Protein AF-A0A9J7KHA8-F1 (afdb_monomer)

Secondary structure (DSSP, 8-state):
-HHHHTTEEEEEEEEGGGEEPPPTTT--S---HHHHHHHHHHHHHTTT-----EEEEETT--GGG--TT-TTTS-EEEEE-HHHHHHHHHHHHH-GGG---SEEEEEEEES--HHHHHHHHHHHHHHSTTPPPPPHHHHHHHHHHHHHHHTT---TTHHHHSPPP--HHHHHHHHHHHHHHTT----SSS-HHHHHHHHHHHHHHHHTS-HHHHHHHHHHHHHHHTT-STT---SS--GGGGGGGGG-S-HHHHHHHHHHHHHTSS-HHHHHHHHHHHHHHHHHHHHHHHHHHHHHTT--------------------------------------------------------------------------------------------------S--TT-EEEEEEEEGGGTEEEEEEEEEEEEETTTTEEEEEEEEE-TTT--EEE-EETTEEPPPEEEEGGG--EEE---TTS---HHHHHHHHHHT-

Organism: Branchiostoma floridae (NCBI:txid7739)

Structure (mmCIF, N/CA/C/O backbone):
data_AF-A0A9J7KHA8-F1
#
_entry.id   AF-A0A9J7KHA8-F1
#
loop_
_atom_site.group_PDB
_atom_site.id
_atom_site.type_symbol
_atom_site.label_atom_id
_atom_site.label_alt_id
_atom_site.label_comp_id
_atom_site.label_asym_id
_atom_site.label_entity_id
_atom_site.label_seq_id
_atom_site.pdbx_PDB_ins_code
_atom_site.Cartn_x
_atom_site.Cartn_y
_atom_site.Cartn_z
_atom_site.occupancy
_atom_site.B_iso_or_equiv
_atom_site.auth_seq_id
_atom_site.auth_comp_id
_atom_site.auth_asym_id
_atom_site.auth_atom_id
_atom_site.pdbx_PDB_model_num
ATOM 1 N N . MET A 1 1 ? 7.270 14.724 -3.358 1.00 52.38 1 MET A N 1
ATOM 2 C CA . MET A 1 1 ? 7.808 14.319 -4.684 1.00 52.38 1 MET A CA 1
ATOM 3 C C . MET A 1 1 ? 9.333 14.411 -4.770 1.00 52.38 1 MET A C 1
ATOM 5 O O . MET A 1 1 ? 9.941 13.421 -5.155 1.00 52.38 1 MET A O 1
ATOM 9 N N . ALA A 1 2 ? 9.969 15.523 -4.368 1.00 54.53 2 ALA A N 1
ATOM 10 C CA . ALA A 1 2 ? 11.431 15.693 -4.455 1.00 54.53 2 ALA A CA 1
ATOM 11 C C . ALA A 1 2 ? 12.256 14.585 -3.762 1.00 54.53 2 ALA A C 1
ATOM 13 O O . ALA A 1 2 ? 13.277 14.167 -4.294 1.00 54.53 2 ALA A O 1
ATOM 14 N N . ALA A 1 3 ? 11.791 14.060 -2.620 1.00 74.25 3 ALA A N 1
ATOM 15 C CA . ALA A 1 3 ? 12.486 12.990 -1.899 1.00 74.25 3 ALA A CA 1
ATOM 16 C C . ALA A 1 3 ? 12.539 11.660 -2.676 1.00 74.25 3 ALA A C 1
ATOM 18 O O . ALA A 1 3 ? 13.582 11.029 -2.705 1.00 74.25 3 ALA A O 1
ATOM 19 N N . ILE A 1 4 ? 11.454 11.258 -3.351 1.00 83.12 4 ILE A N 1
ATOM 20 C CA . ILE A 1 4 ? 11.392 9.991 -4.109 1.00 83.12 4 ILE A CA 1
ATOM 21 C C . ILE A 1 4 ? 12.245 10.072 -5.379 1.00 83.12 4 ILE A C 1
ATOM 23 O O . ILE A 1 4 ? 12.932 9.111 -5.716 1.00 83.12 4 ILE A O 1
ATOM 27 N N . LYS A 1 5 ? 12.233 11.227 -6.061 1.00 82.94 5 LYS A N 1
ATOM 28 C CA . LYS A 1 5 ? 12.994 11.442 -7.303 1.00 82.94 5 LYS A CA 1
ATOM 29 C C . LYS A 1 5 ? 14.494 11.208 -7.122 1.00 82.94 5 LYS A C 1
ATOM 31 O O . LYS A 1 5 ? 15.116 10.631 -7.999 1.00 82.94 5 LYS A O 1
ATOM 36 N N . ARG A 1 6 ? 15.052 11.566 -5.959 1.00 89.06 6 ARG A N 1
ATOM 37 C CA . ARG A 1 6 ? 16.475 11.352 -5.638 1.00 89.06 6 ARG A CA 1
ATOM 38 C C . ARG A 1 6 ? 16.899 9.889 -5.618 1.00 89.06 6 ARG A C 1
ATOM 40 O O . ARG A 1 6 ? 18.086 9.633 -5.673 1.00 89.06 6 ARG A O 1
ATOM 47 N N . HIS A 1 7 ? 15.957 8.955 -5.519 1.00 92.94 7 HIS A N 1
ATOM 48 C CA . HIS A 1 7 ? 16.241 7.523 -5.525 1.00 92.94 7 HIS A CA 1
ATOM 49 C C . HIS A 1 7 ? 16.003 6.876 -6.893 1.00 92.94 7 HIS A C 1
ATOM 51 O O . HIS A 1 7 ? 16.332 5.708 -7.060 1.00 92.94 7 HIS A O 1
ATOM 57 N N . TYR A 1 8 ? 15.393 7.584 -7.848 1.00 93.81 8 TYR A N 1
ATOM 58 C CA . TYR A 1 8 ? 14.933 7.017 -9.114 1.00 93.81 8 TYR A CA 1
ATOM 59 C C . TYR A 1 8 ? 16.050 6.957 -10.155 1.00 93.81 8 TYR A C 1
ATOM 61 O O . TYR A 1 8 ? 16.666 7.974 -10.455 1.00 93.81 8 TYR A O 1
ATOM 69 N N . MET A 1 9 ? 16.286 5.776 -10.727 1.00 93.75 9 MET A N 1
ATOM 70 C CA . MET A 1 9 ? 17.387 5.511 -11.662 1.00 93.75 9 MET A CA 1
ATOM 71 C C . MET A 1 9 ? 16.970 5.418 -13.126 1.00 93.75 9 MET A C 1
ATOM 73 O O . MET A 1 9 ? 17.850 5.367 -13.984 1.00 93.75 9 MET A O 1
ATOM 77 N N . GLY A 1 10 ? 15.667 5.397 -13.406 1.00 91.31 10 GLY A N 1
ATOM 78 C CA . GLY A 1 10 ? 15.118 5.226 -14.748 1.00 91.31 10 GLY A CA 1
ATOM 79 C C . GLY A 1 10 ? 14.274 3.961 -14.886 1.00 91.31 10 GLY A C 1
ATOM 80 O O . GLY A 1 10 ? 14.058 3.217 -13.920 1.00 91.31 10 GLY A O 1
ATOM 81 N N . ALA A 1 11 ? 13.806 3.733 -16.109 1.00 94.12 11 ALA A N 1
ATOM 82 C CA . ALA A 1 11 ? 13.039 2.559 -16.490 1.00 94.12 11 ALA A CA 1
ATOM 83 C C . ALA A 1 11 ? 13.890 1.635 -17.370 1.00 94.12 11 ALA A C 1
ATOM 85 O O . ALA A 1 11 ? 14.551 2.086 -18.304 1.00 94.12 11 ALA A O 1
ATOM 86 N N . PHE A 1 12 ? 13.899 0.343 -17.051 1.00 94.31 12 PHE A N 1
ATOM 87 C CA . PHE A 1 12 ? 14.780 -0.641 -17.679 1.00 94.31 12 PHE A CA 1
ATOM 88 C C . PHE A 1 12 ? 14.052 -1.963 -17.903 1.00 94.31 12 PHE A C 1
ATOM 90 O O . PHE A 1 12 ? 13.142 -2.313 -17.150 1.00 94.31 12 PHE A O 1
ATOM 97 N N . ASP A 1 13 ? 14.518 -2.739 -18.878 1.00 93.31 13 ASP A N 1
ATOM 98 C CA . ASP A 1 13 ? 14.083 -4.120 -19.054 1.00 93.31 13 ASP A CA 1
ATOM 99 C C . ASP A 1 13 ? 14.944 -5.044 -18.195 1.00 93.31 13 ASP A C 1
ATOM 101 O O . ASP A 1 13 ? 16.131 -5.266 -18.447 1.00 93.31 13 ASP A O 1
ATOM 105 N N . ILE A 1 14 ? 14.336 -5.580 -17.142 1.00 95.06 14 ILE A N 1
ATOM 106 C CA . ILE A 1 14 ? 15.024 -6.377 -16.134 1.00 95.06 14 ILE A CA 1
ATOM 107 C C . ILE A 1 14 ? 14.744 -7.860 -16.364 1.00 95.06 14 ILE A C 1
ATOM 109 O O . ILE A 1 14 ? 13.578 -8.248 -16.465 1.00 95.06 14 ILE A O 1
ATOM 113 N N . PRO A 1 15 ? 15.769 -8.733 -16.389 1.00 94.56 15 PRO A N 1
ATOM 114 C CA . PRO A 1 15 ? 15.549 -10.169 -16.496 1.00 94.56 15 PRO A CA 1
ATOM 115 C C . PRO A 1 15 ? 14.685 -10.702 -15.344 1.00 94.56 15 PRO A C 1
ATOM 117 O O . PRO A 1 15 ? 14.994 -10.470 -14.173 1.00 94.56 15 PRO A O 1
ATOM 120 N N . ILE A 1 16 ? 13.663 -11.506 -15.651 1.00 94.56 16 ILE A N 1
ATOM 121 C CA . ILE A 1 16 ? 12.686 -12.020 -14.665 1.00 94.56 16 ILE A CA 1
ATOM 122 C C . ILE A 1 16 ? 13.372 -12.791 -13.517 1.00 94.56 16 ILE A C 1
ATOM 124 O O . ILE A 1 16 ? 12.961 -12.726 -12.355 1.00 94.56 16 ILE A O 1
ATOM 128 N N . LYS A 1 17 ? 14.488 -13.470 -13.809 1.00 94.88 17 LYS A N 1
ATOM 129 C CA . LYS A 1 17 ? 15.316 -14.191 -12.823 1.00 94.88 17 LYS A CA 1
ATOM 130 C C . LYS A 1 17 ? 16.006 -13.297 -11.779 1.00 94.88 17 LYS A C 1
ATOM 132 O O . LYS A 1 17 ? 16.514 -13.807 -10.784 1.00 94.88 17 LYS A O 1
ATOM 137 N N . ARG A 1 18 ? 16.096 -11.984 -12.018 1.00 96.75 18 ARG A N 1
ATOM 138 C CA . ARG A 1 18 ? 16.716 -11.007 -11.102 1.00 96.75 18 ARG A CA 1
ATOM 139 C C . ARG A 1 18 ? 15.726 -10.383 -10.128 1.00 96.75 18 ARG A C 1
ATOM 141 O O . ARG A 1 18 ? 16.146 -9.729 -9.174 1.00 96.75 18 ARG A O 1
ATOM 148 N N . LEU A 1 19 ? 14.437 -10.610 -10.345 1.00 97.25 19 LEU A N 1
ATOM 149 C CA . LEU A 1 19 ? 13.386 -10.117 -9.473 1.00 97.25 19 LEU A CA 1
ATOM 150 C C . LEU A 1 19 ? 13.358 -10.933 -8.184 1.00 97.25 19 LEU A C 1
ATOM 152 O O . LEU A 1 19 ? 13.417 -12.163 -8.215 1.00 97.25 19 LEU A O 1
ATOM 156 N N . VAL A 1 20 ? 13.247 -10.262 -7.047 1.00 97.00 20 VAL A N 1
ATOM 157 C CA . VAL A 1 20 ? 13.133 -10.910 -5.741 1.00 97.00 20 VAL A CA 1
ATOM 158 C C . VAL A 1 20 ? 11.935 -10.367 -4.978 1.00 97.00 20 VAL A C 1
ATOM 160 O O . VAL A 1 20 ? 11.430 -9.276 -5.255 1.00 97.00 20 VAL A O 1
ATOM 163 N N . GLU A 1 21 ? 11.447 -11.170 -4.040 1.00 95.56 21 GLU A N 1
ATOM 164 C CA . GLU A 1 21 ? 10.400 -10.744 -3.123 1.00 95.56 21 GLU A CA 1
ATOM 165 C C . GLU A 1 21 ? 10.896 -9.561 -2.276 1.00 95.56 21 GLU A C 1
ATOM 167 O O . GLU A 1 21 ? 12.042 -9.585 -1.817 1.00 95.56 21 GLU A O 1
ATOM 172 N N . PRO A 1 22 ? 10.079 -8.513 -2.080 1.00 94.94 22 PRO A N 1
ATOM 173 C CA . PRO A 1 22 ? 10.445 -7.426 -1.186 1.00 94.94 22 PRO A CA 1
ATOM 174 C C . PRO A 1 22 ? 10.500 -7.918 0.264 1.00 94.94 22 PRO A C 1
ATOM 176 O O . PRO A 1 22 ? 9.729 -8.787 0.673 1.00 94.94 22 PRO A O 1
ATOM 179 N N . ALA A 1 23 ? 11.371 -7.316 1.075 1.00 94.62 23 ALA A N 1
ATOM 180 C CA . ALA A 1 23 ? 11.380 -7.587 2.511 1.00 94.62 23 ALA A CA 1
ATOM 181 C C . ALA A 1 23 ? 9.997 -7.311 3.131 1.00 94.62 23 ALA A C 1
ATOM 183 O O . ALA A 1 23 ? 9.310 -6.374 2.726 1.00 94.62 23 ALA A O 1
ATOM 184 N N . TRP A 1 24 ? 9.608 -8.063 4.165 1.00 94.25 24 TRP A N 1
ATOM 185 C CA . TRP A 1 24 ? 8.277 -7.962 4.794 1.00 94.25 24 TRP A CA 1
ATOM 186 C C . TRP A 1 24 ? 7.905 -6.534 5.232 1.00 94.25 24 TRP A C 1
ATOM 188 O O . TRP A 1 24 ? 6.757 -6.114 5.122 1.00 94.25 24 TRP A O 1
ATOM 198 N N . LYS A 1 25 ? 8.898 -5.751 5.660 1.00 93.88 25 LYS A N 1
ATOM 199 C CA . LYS A 1 25 ? 8.750 -4.343 6.045 1.00 93.88 25 LYS A CA 1
ATOM 200 C C . LYS A 1 25 ? 8.500 -3.380 4.879 1.00 93.88 25 LYS A C 1
ATOM 202 O O . LYS A 1 25 ? 8.123 -2.241 5.114 1.00 93.88 25 LYS A O 1
ATOM 207 N N . ARG A 1 26 ? 8.708 -3.817 3.636 1.00 94.38 26 ARG A N 1
ATOM 208 C CA . ARG A 1 26 ? 8.420 -3.090 2.384 1.00 94.38 26 ARG A CA 1
ATOM 209 C C . ARG A 1 26 ? 7.325 -3.763 1.555 1.00 94.38 26 ARG A C 1
ATOM 211 O O . ARG A 1 26 ? 6.842 -3.172 0.594 1.00 94.38 26 ARG A O 1
ATOM 218 N N . LEU A 1 27 ? 6.916 -4.973 1.929 1.00 92.50 27 LEU A N 1
ATOM 219 C CA . LEU A 1 27 ? 5.798 -5.674 1.319 1.00 92.50 27 LEU A CA 1
ATOM 220 C C . LEU A 1 27 ? 4.502 -4.903 1.608 1.00 92.50 27 LEU A C 1
ATOM 222 O O . LEU A 1 27 ? 4.151 -4.666 2.764 1.00 92.50 27 LEU A O 1
ATOM 226 N N . VAL A 1 28 ? 3.813 -4.496 0.540 1.00 89.25 28 VAL A N 1
ATOM 227 C CA . VAL A 1 28 ? 2.526 -3.785 0.628 1.00 89.25 28 VAL A CA 1
ATOM 228 C C . VAL A 1 28 ? 1.407 -4.745 1.017 1.00 89.25 28 VAL A C 1
ATOM 230 O O . VAL A 1 28 ? 0.604 -4.431 1.888 1.00 89.25 28 VAL A O 1
ATOM 233 N N . ARG A 1 29 ? 1.391 -5.930 0.397 1.00 87.25 29 ARG A N 1
ATOM 234 C CA . ARG A 1 29 ? 0.427 -6.995 0.676 1.00 87.25 29 ARG A CA 1
ATOM 235 C C . ARG A 1 29 ? 0.974 -8.367 0.326 1.00 87.25 29 ARG A C 1
ATOM 237 O O . ARG A 1 29 ? 1.821 -8.490 -0.566 1.00 87.25 29 ARG A O 1
ATOM 244 N N . ALA A 1 30 ? 0.457 -9.380 1.012 1.00 86.94 30 ALA A N 1
ATOM 245 C CA . ALA A 1 30 ? 0.734 -10.772 0.695 1.00 86.94 30 ALA A CA 1
ATOM 246 C C . ALA A 1 30 ? 0.221 -11.126 -0.709 1.00 86.94 30 ALA A C 1
ATOM 248 O O . ALA A 1 30 ? -0.671 -10.474 -1.253 1.00 86.94 30 ALA A O 1
ATOM 249 N N . ALA A 1 31 ? 0.816 -12.153 -1.308 1.00 88.88 31 ALA A N 1
ATOM 250 C CA . ALA A 1 31 ? 0.357 -12.653 -2.591 1.00 88.88 31 ALA A CA 1
ATOM 251 C C . ALA A 1 31 ? -0.910 -13.498 -2.417 1.00 88.88 31 ALA A C 1
ATOM 253 O O . ALA A 1 31 ? -0.914 -14.454 -1.647 1.00 88.88 31 ALA A O 1
ATOM 254 N N . ASP A 1 32 ? -1.956 -13.161 -3.163 1.00 89.31 32 ASP A N 1
ATOM 255 C CA . ASP A 1 32 ? -3.161 -13.961 -3.335 1.00 89.31 32 ASP A CA 1
ATOM 256 C C . ASP A 1 32 ? -2.914 -15.043 -4.406 1.00 89.31 32 ASP A C 1
ATOM 258 O O . ASP A 1 32 ? -2.754 -14.704 -5.589 1.00 89.31 32 ASP A O 1
ATOM 262 N N . PRO A 1 33 ? -2.913 -16.339 -4.033 1.00 91.50 33 PRO A N 1
ATOM 263 C CA . PRO A 1 33 ? -2.682 -17.440 -4.965 1.00 91.50 33 PRO A CA 1
ATOM 264 C C . PRO A 1 33 ? -3.687 -17.487 -6.120 1.00 91.50 33 PRO A C 1
ATOM 266 O O . PRO A 1 33 ? -3.309 -17.810 -7.247 1.00 91.50 33 PRO A O 1
ATOM 269 N N . GLN A 1 34 ? -4.954 -17.136 -5.875 1.00 90.94 34 GLN A N 1
ATOM 270 C CA . GLN A 1 34 ? -5.972 -17.145 -6.922 1.00 90.94 34 GLN A CA 1
ATOM 271 C C . GLN A 1 34 ? -5.695 -16.044 -7.945 1.00 90.94 34 GLN A C 1
ATOM 273 O O . GLN A 1 34 ? -5.792 -16.274 -9.152 1.00 90.94 34 GLN A O 1
ATOM 278 N N . HIS A 1 35 ? -5.300 -14.854 -7.479 1.00 90.62 35 HIS A N 1
ATOM 279 C CA . HIS A 1 35 ? -4.904 -13.769 -8.377 1.00 90.62 35 HIS A CA 1
ATOM 280 C C . HIS A 1 35 ? -3.658 -14.129 -9.182 1.00 90.62 35 HIS A C 1
ATOM 282 O O . HIS A 1 35 ? -3.643 -13.935 -10.394 1.00 90.62 35 HIS A O 1
ATOM 288 N N . VAL A 1 36 ? -2.639 -14.706 -8.539 1.00 93.31 36 VAL A N 1
ATOM 289 C CA . VAL A 1 36 ? -1.431 -15.194 -9.224 1.00 93.31 36 VAL A CA 1
ATOM 290 C C . VAL A 1 36 ? -1.794 -16.209 -10.311 1.00 93.31 36 VAL A C 1
ATOM 292 O O . VAL A 1 36 ? -1.337 -16.068 -11.442 1.00 93.31 36 VAL A O 1
ATOM 295 N N . SER A 1 37 ? -2.659 -17.182 -10.012 1.00 93.81 37 SER A N 1
ATOM 296 C CA . SER A 1 37 ? -3.123 -18.176 -10.989 1.00 93.81 37 SER A CA 1
ATOM 297 C C . SER A 1 37 ? -3.817 -17.527 -12.195 1.00 93.81 37 SER A C 1
ATOM 299 O O . SER A 1 37 ? -3.486 -17.826 -13.345 1.00 93.81 37 SER A O 1
ATOM 301 N N . ASN A 1 38 ? -4.703 -16.558 -11.946 1.00 91.44 38 ASN A N 1
ATOM 302 C CA . ASN A 1 38 ? -5.382 -15.808 -13.003 1.00 91.44 38 ASN A CA 1
ATOM 303 C C . ASN A 1 38 ? -4.390 -15.012 -13.872 1.00 91.44 38 ASN A C 1
ATOM 305 O O . ASN A 1 38 ? -4.534 -14.967 -15.094 1.00 91.44 38 ASN A O 1
ATOM 309 N N . LEU A 1 39 ? -3.367 -14.398 -13.263 1.00 91.25 39 LEU A N 1
ATOM 310 C CA . LEU A 1 39 ? -2.304 -13.706 -13.998 1.00 91.25 39 LEU A CA 1
ATOM 311 C C . LEU A 1 39 ? -1.505 -14.675 -14.869 1.00 91.25 39 LEU A C 1
ATOM 313 O O . LEU A 1 39 ? -1.246 -14.358 -16.026 1.00 91.25 39 LEU A O 1
ATOM 317 N N . LYS A 1 40 ? -1.173 -15.870 -14.362 1.00 91.81 40 LYS A N 1
ATOM 318 C CA . LYS A 1 40 ? -0.447 -16.881 -15.146 1.00 91.81 40 LYS A CA 1
ATOM 319 C C . LYS A 1 40 ? -1.195 -17.242 -16.425 1.00 91.81 40 LYS A C 1
ATOM 321 O O . LYS A 1 40 ? -0.606 -17.242 -17.501 1.00 91.81 40 LYS A O 1
ATOM 326 N N . GLN A 1 41 ? -2.497 -17.506 -16.314 1.00 90.88 41 GLN A N 1
ATOM 327 C CA . GLN A 1 41 ? -3.342 -17.822 -17.468 1.00 90.88 41 GLN A CA 1
ATOM 328 C C . GLN A 1 41 ? -3.352 -16.686 -18.496 1.00 90.88 41 GLN A C 1
ATOM 330 O O . GLN A 1 41 ? -3.188 -16.938 -19.687 1.00 90.88 41 GLN A O 1
ATOM 335 N N . ARG A 1 42 ? -3.481 -15.434 -18.037 1.00 88.69 42 ARG A N 1
ATOM 336 C CA . ARG A 1 42 ? -3.448 -14.252 -18.913 1.00 88.69 42 ARG A CA 1
ATOM 337 C C . ARG A 1 42 ? -2.101 -14.089 -19.609 1.00 88.69 42 ARG A C 1
ATOM 339 O O . ARG A 1 42 ? -2.065 -13.807 -20.798 1.00 88.69 42 ARG A O 1
ATOM 346 N N . PHE A 1 43 ? -1.001 -14.293 -18.890 1.00 88.56 43 PHE A N 1
ATOM 347 C CA . PHE A 1 43 ? 0.339 -14.128 -19.448 1.00 88.56 43 PHE A CA 1
ATOM 348 C C . PHE A 1 43 ? 0.669 -15.178 -20.505 1.00 88.56 43 PHE A C 1
ATOM 350 O O . PHE A 1 43 ? 1.295 -14.848 -21.506 1.00 88.56 43 PHE A O 1
ATOM 357 N N . ILE A 1 44 ? 0.186 -16.407 -20.321 1.00 88.38 44 ILE A N 1
ATOM 358 C CA . ILE A 1 44 ? 0.299 -17.474 -21.321 1.00 88.38 44 ILE A CA 1
ATOM 359 C C . ILE A 1 44 ? -0.593 -17.185 -22.540 1.00 88.38 44 ILE A C 1
ATOM 361 O O . ILE A 1 44 ? -0.181 -17.428 -23.667 1.00 88.38 44 ILE A O 1
ATOM 365 N N . ALA A 1 45 ? -1.810 -16.670 -22.333 1.00 86.81 45 ALA A N 1
ATOM 366 C CA . ALA A 1 45 ? -2.753 -16.392 -23.421 1.00 86.81 45 ALA A CA 1
ATOM 367 C C . ALA A 1 45 ? -2.370 -15.170 -24.278 1.00 86.81 45 ALA A C 1
ATOM 369 O O . ALA A 1 45 ? -2.733 -15.105 -25.449 1.00 86.81 45 ALA A O 1
ATOM 370 N N . SER A 1 46 ? -1.657 -14.203 -23.698 1.00 79.44 46 SER A N 1
ATOM 371 C CA . SER A 1 46 ? -1.244 -12.950 -24.347 1.00 79.44 46 SER A CA 1
ATOM 372 C C . SER A 1 46 ? 0.279 -12.837 -24.427 1.00 79.44 46 SER A C 1
ATOM 374 O O . SER A 1 46 ? 0.857 -11.789 -24.108 1.00 79.44 46 SER A O 1
ATOM 376 N N . SER A 1 47 ? 0.943 -13.930 -24.806 1.00 66.31 47 SER A N 1
ATOM 377 C CA . SER A 1 47 ? 2.396 -13.964 -24.935 1.00 66.31 47 SER A CA 1
ATOM 378 C C . SER A 1 47 ? 2.850 -12.924 -25.980 1.00 66.31 47 SER A C 1
ATOM 380 O O . SER A 1 47 ? 2.319 -12.836 -27.084 1.00 66.31 47 SER A O 1
ATOM 382 N N . GLY A 1 48 ? 3.743 -12.012 -25.574 1.00 60.66 48 GLY A N 1
ATOM 383 C CA . GLY A 1 48 ? 4.233 -10.902 -26.409 1.00 60.66 48 GLY A CA 1
ATOM 384 C C . GLY A 1 48 ? 3.559 -9.529 -26.221 1.00 60.66 48 GLY A C 1
ATOM 385 O O . GLY A 1 48 ? 4.115 -8.537 -26.682 1.00 60.66 48 GLY A O 1
ATOM 386 N N . GLN A 1 49 ? 2.433 -9.418 -25.500 1.00 58.22 49 GLN A N 1
ATOM 387 C CA . GLN A 1 49 ? 1.740 -8.134 -25.229 1.00 58.22 49 GLN A CA 1
ATOM 388 C C . GLN A 1 49 ? 1.789 -7.706 -23.748 1.00 58.22 49 GLN A C 1
ATOM 390 O O . GLN A 1 49 ? 0.874 -7.066 -23.226 1.00 58.22 49 GLN A O 1
ATOM 395 N N . MET A 1 50 ? 2.852 -8.071 -23.029 1.00 61.00 50 MET A N 1
ATOM 396 C CA . MET A 1 50 ? 2.994 -7.740 -21.607 1.00 61.00 50 MET A CA 1
ATOM 397 C C . MET A 1 50 ? 3.269 -6.239 -21.411 1.00 61.00 50 MET A C 1
ATOM 399 O O . MET A 1 50 ? 4.401 -5.789 -21.548 1.00 61.00 50 MET A O 1
ATOM 403 N N . THR A 1 51 ? 2.243 -5.468 -21.042 1.00 62.06 51 THR A N 1
ATOM 404 C CA . THR A 1 51 ? 2.343 -4.025 -20.732 1.00 62.06 51 THR A CA 1
ATOM 405 C C . THR A 1 51 ? 2.540 -3.720 -19.244 1.00 62.06 51 THR A C 1
ATOM 407 O O . THR A 1 51 ? 2.590 -2.553 -18.853 1.00 62.06 51 THR A O 1
ATOM 410 N N . THR A 1 52 ? 2.641 -4.737 -18.380 1.00 76.62 52 THR A N 1
ATOM 411 C CA . THR A 1 52 ? 2.752 -4.503 -16.935 1.00 76.62 52 THR A CA 1
ATOM 412 C C . THR A 1 52 ? 4.145 -4.013 -16.574 1.00 76.62 52 THR A C 1
ATOM 414 O O . THR A 1 52 ? 5.098 -4.789 -16.509 1.00 76.62 52 THR A O 1
ATOM 417 N N . VAL A 1 53 ? 4.237 -2.723 -16.280 1.00 87.81 53 VAL A N 1
ATOM 418 C CA . VAL A 1 53 ? 5.414 -2.121 -15.661 1.00 87.81 53 VAL A CA 1
ATOM 419 C C . VAL A 1 53 ? 5.461 -2.524 -14.189 1.00 87.81 53 VAL A C 1
ATOM 421 O O . VAL A 1 53 ? 4.423 -2.588 -13.536 1.00 87.81 53 VAL A O 1
ATOM 424 N N . LEU A 1 54 ? 6.644 -2.840 -13.668 1.00 93.19 54 LEU A N 1
ATOM 425 C CA . LEU A 1 54 ? 6.856 -3.132 -12.248 1.00 93.19 54 LEU A CA 1
ATOM 426 C C . LEU A 1 54 ? 7.642 -2.012 -11.561 1.00 93.19 54 LEU A C 1
ATOM 428 O O . LEU A 1 54 ? 8.306 -1.212 -12.220 1.00 93.19 54 LEU A O 1
ATOM 432 N N . ILE A 1 55 ? 7.647 -2.005 -10.224 1.00 94.94 55 ILE A N 1
ATOM 433 C CA . ILE A 1 55 ? 8.547 -1.145 -9.445 1.00 94.94 55 ILE A CA 1
ATOM 434 C C . ILE A 1 55 ? 9.569 -1.988 -8.690 1.00 94.94 55 ILE A C 1
ATOM 436 O O . ILE A 1 55 ? 9.199 -2.827 -7.863 1.00 94.94 55 ILE A O 1
ATOM 440 N N . GLY A 1 56 ? 10.848 -1.708 -8.936 1.00 96.88 56 GLY A N 1
ATOM 441 C CA . GLY A 1 56 ? 11.986 -2.320 -8.263 1.00 96.88 56 GLY A CA 1
ATOM 442 C C . GLY A 1 56 ? 12.680 -1.361 -7.300 1.00 96.88 56 GLY A C 1
ATOM 443 O O . GLY A 1 56 ? 12.846 -0.182 -7.601 1.00 96.88 56 GLY A O 1
ATOM 444 N N . ASN A 1 57 ? 13.139 -1.875 -6.162 1.00 97.69 57 ASN A N 1
ATOM 445 C CA . ASN A 1 57 ? 14.053 -1.180 -5.257 1.00 97.69 57 ASN A CA 1
ATOM 446 C C . ASN A 1 57 ? 15.314 -2.019 -5.018 1.00 97.69 57 ASN A C 1
ATOM 448 O O . ASN A 1 57 ? 15.242 -3.245 -4.918 1.00 97.69 57 ASN A O 1
ATOM 452 N N . ILE A 1 58 ? 16.457 -1.354 -4.866 1.00 96.81 58 ILE A N 1
ATOM 453 C CA . ILE A 1 58 ? 17.704 -1.956 -4.387 1.00 96.81 58 ILE A CA 1
ATOM 454 C C . ILE A 1 58 ? 18.060 -1.278 -3.050 1.00 96.81 58 ILE A C 1
ATOM 456 O O . ILE A 1 58 ? 18.675 -0.212 -3.058 1.00 96.81 58 ILE A O 1
ATOM 460 N N . PRO A 1 59 ? 17.646 -1.841 -1.897 1.00 90.44 59 PRO A N 1
ATOM 461 C CA . PRO A 1 59 ? 17.647 -1.133 -0.610 1.00 90.44 59 PRO A CA 1
ATOM 462 C C . PRO A 1 59 ? 19.015 -0.654 -0.111 1.00 90.44 59 PRO A C 1
ATOM 464 O O . PRO A 1 59 ? 19.088 0.352 0.581 1.00 90.44 59 PRO A O 1
ATOM 467 N N . GLU A 1 60 ? 20.088 -1.368 -0.443 1.00 88.94 60 GLU A N 1
ATOM 468 C CA . GLU A 1 60 ? 21.452 -1.092 0.045 1.00 88.94 60 GLU A CA 1
ATOM 469 C C . GLU A 1 60 ? 22.339 -0.433 -1.023 1.00 88.94 60 GLU A C 1
ATOM 471 O O . GLU A 1 60 ? 23.546 -0.293 -0.847 1.00 88.94 60 GLU A O 1
ATOM 476 N N . MET A 1 61 ? 21.747 -0.033 -2.150 1.00 94.19 61 MET A N 1
ATOM 477 C CA . MET A 1 61 ? 22.438 0.648 -3.240 1.00 94.19 61 MET A CA 1
ATOM 478 C C . MET A 1 61 ? 22.186 2.146 -3.141 1.00 94.19 61 MET A C 1
ATOM 480 O O . MET A 1 61 ? 21.035 2.567 -3.034 1.00 94.19 61 MET A O 1
ATOM 484 N N . THR A 1 62 ? 23.237 2.957 -3.225 1.00 91.06 62 THR A N 1
ATOM 485 C CA . THR A 1 62 ? 23.064 4.395 -3.453 1.00 91.06 62 THR A CA 1
ATOM 486 C C . THR A 1 62 ? 23.009 4.679 -4.946 1.00 91.06 62 THR A C 1
ATOM 488 O O . THR A 1 62 ? 23.477 3.893 -5.771 1.00 91.06 62 THR A O 1
ATOM 491 N N . THR A 1 63 ? 22.438 5.819 -5.301 1.00 89.94 63 THR A N 1
ATOM 492 C CA . THR A 1 63 ? 22.270 6.235 -6.691 1.00 89.94 63 THR A CA 1
ATOM 493 C C . THR A 1 63 ? 23.586 6.385 -7.449 1.00 89.94 63 THR A C 1
ATOM 495 O O . THR A 1 63 ? 23.643 6.086 -8.635 1.00 89.94 63 THR A O 1
ATOM 498 N N . GLU A 1 64 ? 24.664 6.764 -6.765 1.00 89.69 64 GLU A N 1
ATOM 499 C CA . GLU A 1 64 ? 25.995 6.959 -7.356 1.00 89.69 64 GLU A CA 1
ATOM 500 C C . GLU A 1 64 ? 26.686 5.635 -7.713 1.00 89.69 64 GLU A C 1
ATOM 502 O O . GLU A 1 64 ? 27.529 5.594 -8.605 1.00 89.69 64 GLU A O 1
ATOM 507 N N . HIS A 1 65 ? 26.342 4.550 -7.014 1.00 91.50 65 HIS A N 1
ATOM 508 C CA . HIS A 1 65 ? 26.952 3.229 -7.201 1.00 91.50 65 HIS A CA 1
ATOM 509 C C . HIS A 1 65 ? 26.156 2.333 -8.160 1.00 91.50 65 HIS A C 1
ATOM 511 O O . HIS A 1 65 ? 26.585 1.216 -8.476 1.00 91.50 65 HIS A O 1
ATOM 517 N N . TYR A 1 66 ? 24.998 2.805 -8.626 1.00 92.94 66 TYR A N 1
ATOM 518 C CA . TYR A 1 66 ? 24.182 2.087 -9.590 1.00 92.94 66 TYR A CA 1
ATOM 519 C C . TYR A 1 66 ? 24.725 2.274 -11.011 1.00 92.94 66 TYR A C 1
ATOM 521 O O . TYR A 1 66 ? 24.658 3.356 -11.591 1.00 92.94 66 TYR A O 1
ATOM 529 N N . ASP A 1 67 ? 25.234 1.193 -11.602 1.00 92.88 67 ASP A N 1
ATOM 530 C CA . ASP A 1 67 ? 25.691 1.187 -12.989 1.00 92.88 67 ASP A CA 1
ATOM 531 C C . ASP A 1 67 ? 24.536 0.798 -13.919 1.00 92.88 67 ASP A C 1
ATOM 533 O O . ASP A 1 67 ? 24.161 -0.375 -14.035 1.00 92.88 67 ASP A O 1
ATOM 537 N N . ARG A 1 68 ? 23.999 1.798 -14.626 1.00 91.94 68 ARG A N 1
ATOM 538 C CA . ARG A 1 68 ? 22.906 1.641 -15.599 1.00 91.94 68 ARG A CA 1
ATOM 539 C C . ARG A 1 68 ? 23.238 0.676 -16.743 1.00 91.94 68 ARG A C 1
ATOM 541 O O . ARG A 1 68 ? 22.324 0.188 -17.394 1.00 91.94 68 ARG A O 1
ATOM 548 N N . THR A 1 69 ? 24.513 0.373 -16.998 1.00 91.19 69 THR A N 1
ATOM 549 C CA . THR A 1 69 ? 24.927 -0.577 -18.049 1.00 91.19 69 THR A CA 1
ATOM 550 C C . THR A 1 69 ? 24.914 -2.033 -17.577 1.00 91.19 69 THR A C 1
ATOM 552 O O . THR A 1 69 ? 25.017 -2.950 -18.389 1.00 91.19 69 THR A O 1
ATOM 555 N N . ARG A 1 70 ? 24.774 -2.270 -16.266 1.00 91.88 70 ARG A N 1
ATOM 556 C CA . ARG A 1 70 ? 24.878 -3.593 -15.626 1.00 91.88 70 ARG A CA 1
ATOM 557 C C . ARG A 1 70 ? 23.584 -4.016 -14.941 1.00 91.88 70 ARG A C 1
ATOM 559 O O . ARG A 1 70 ? 23.607 -4.668 -13.895 1.00 91.88 70 ARG A O 1
ATOM 566 N N . VAL A 1 71 ? 22.446 -3.668 -15.542 1.00 91.75 71 VAL A N 1
ATOM 567 C CA . VAL A 1 71 ? 21.108 -3.987 -15.010 1.00 91.75 71 VAL A CA 1
ATOM 568 C C . VAL A 1 71 ? 20.884 -5.487 -14.798 1.00 91.75 71 VAL A C 1
ATOM 570 O O . VAL A 1 71 ? 20.112 -5.919 -13.953 1.00 91.75 71 VAL A O 1
ATOM 573 N N . ASP A 1 72 ? 21.611 -6.329 -15.521 1.00 92.25 72 ASP A N 1
ATOM 574 C CA . ASP A 1 72 ? 21.533 -7.776 -15.405 1.00 92.25 72 ASP A CA 1
ATOM 575 C C . ASP A 1 72 ? 22.278 -8.342 -14.184 1.00 92.25 72 ASP A C 1
ATOM 577 O O . ASP A 1 72 ? 22.213 -9.554 -13.966 1.00 92.25 72 ASP A O 1
ATOM 581 N N . ARG A 1 73 ? 22.993 -7.527 -13.392 1.00 93.19 73 ARG A N 1
ATOM 582 C CA . ARG A 1 73 ? 23.811 -7.989 -12.251 1.00 93.19 73 ARG A CA 1
ATOM 583 C C . ARG A 1 73 ? 23.139 -7.859 -10.893 1.00 93.19 73 ARG A C 1
ATOM 585 O O . ARG A 1 73 ? 23.508 -8.588 -9.972 1.00 93.19 73 ARG A O 1
ATOM 592 N N . TYR A 1 74 ? 22.174 -6.961 -10.760 1.00 96.12 74 TYR A N 1
ATOM 593 C CA . TYR A 1 74 ? 21.558 -6.658 -9.474 1.00 96.12 74 TYR A CA 1
ATOM 594 C C . TYR A 1 74 ? 20.379 -7.588 -9.165 1.00 96.12 74 TYR A C 1
ATOM 596 O O . TYR A 1 74 ? 19.844 -8.266 -10.044 1.00 96.12 74 TYR A O 1
ATOM 604 N N . ARG A 1 75 ? 19.990 -7.647 -7.886 1.00 96.75 75 ARG A N 1
ATOM 605 C CA . ARG A 1 75 ? 18.723 -8.248 -7.449 1.00 96.75 75 ARG A CA 1
ATOM 606 C C . ARG A 1 75 ? 17.765 -7.116 -7.111 1.00 96.75 75 ARG A C 1
ATOM 608 O O . ARG A 1 75 ? 18.136 -6.214 -6.367 1.00 96.75 75 ARG A O 1
ATOM 615 N N . TYR A 1 76 ? 16.557 -7.183 -7.654 1.00 97.50 76 TYR A N 1
ATOM 616 C CA . TYR A 1 76 ? 15.579 -6.104 -7.569 1.00 97.50 76 TYR A CA 1
ATOM 617 C C . TYR A 1 76 ? 14.406 -6.533 -6.700 1.00 97.50 76 TYR A C 1
ATOM 619 O O . TYR A 1 76 ? 13.658 -7.437 -7.079 1.00 97.50 76 TYR A O 1
ATOM 627 N N . GLU A 1 77 ? 14.242 -5.904 -5.537 1.00 97.62 77 GLU A N 1
ATOM 628 C CA . GLU A 1 77 ? 13.059 -6.119 -4.706 1.00 97.62 77 GLU A CA 1
ATOM 629 C C . GLU A 1 77 ? 11.836 -5.516 -5.388 1.00 97.62 77 GLU A C 1
ATOM 631 O O . GLU A 1 77 ? 11.776 -4.306 -5.610 1.00 97.62 77 GLU A O 1
ATOM 636 N N . VAL A 1 78 ? 10.844 -6.348 -5.705 1.00 96.19 78 VAL A N 1
ATOM 637 C CA . VAL A 1 78 ? 9.632 -5.902 -6.404 1.00 96.19 78 VAL A CA 1
ATOM 638 C C . VAL A 1 78 ? 8.639 -5.307 -5.409 1.00 96.19 78 VAL A C 1
ATOM 640 O O . VAL A 1 78 ? 7.773 -6.000 -4.876 1.00 96.19 78 VAL A O 1
ATOM 643 N N . ILE A 1 79 ? 8.770 -4.006 -5.152 1.00 94.62 79 ILE A N 1
ATOM 644 C CA . ILE A 1 79 ? 7.912 -3.262 -4.217 1.00 94.62 79 ILE A CA 1
ATOM 645 C C . ILE A 1 79 ? 6.536 -2.919 -4.816 1.00 94.62 79 ILE A C 1
ATOM 647 O O . ILE A 1 79 ? 5.576 -2.723 -4.074 1.00 94.62 79 ILE A O 1
ATOM 651 N N . GLY A 1 80 ? 6.411 -2.910 -6.149 1.00 92.75 80 GLY A N 1
ATOM 652 C CA . GLY A 1 80 ? 5.148 -2.755 -6.881 1.00 92.75 80 GLY A CA 1
ATOM 653 C C . GLY A 1 80 ? 4.980 -3.864 -7.920 1.00 92.75 80 GLY A C 1
ATOM 654 O O . GLY A 1 80 ? 5.883 -4.097 -8.719 1.00 92.75 80 GLY A O 1
ATOM 655 N N . GLY A 1 81 ? 3.836 -4.561 -7.904 1.00 91.25 81 GLY A N 1
ATOM 656 C CA . GLY A 1 81 ? 3.567 -5.681 -8.821 1.00 91.25 81 GLY A CA 1
ATOM 657 C C . GLY A 1 81 ? 4.103 -7.054 -8.375 1.00 91.25 81 GLY A C 1
ATOM 658 O O . GLY A 1 81 ? 4.421 -7.903 -9.206 1.00 91.25 81 GLY A O 1
ATOM 659 N N . ASN A 1 82 ? 4.171 -7.322 -7.065 1.00 93.00 82 ASN A N 1
ATOM 660 C CA . ASN A 1 82 ? 4.673 -8.601 -6.528 1.00 93.00 82 ASN A CA 1
ATOM 661 C C . ASN A 1 82 ? 3.887 -9.842 -7.022 1.00 93.00 82 ASN A C 1
ATOM 663 O O . ASN A 1 82 ? 4.483 -10.889 -7.253 1.00 93.00 82 ASN A O 1
ATOM 667 N N . HIS A 1 83 ? 2.573 -9.732 -7.252 1.00 92.75 83 HIS A N 1
ATOM 668 C CA . HIS A 1 83 ? 1.773 -10.825 -7.833 1.00 92.75 83 HIS A CA 1
ATOM 669 C C . HIS A 1 83 ? 2.224 -11.164 -9.261 1.00 92.75 83 HIS A C 1
ATOM 671 O O . HIS A 1 83 ? 2.389 -12.334 -9.596 1.00 92.75 83 HIS A O 1
ATOM 677 N N . THR A 1 84 ? 2.484 -10.136 -10.075 1.00 92.38 84 THR A N 1
ATOM 678 C CA . THR A 1 84 ? 3.025 -10.276 -11.432 1.00 92.38 84 THR A CA 1
ATOM 679 C C . THR A 1 84 ? 4.396 -10.937 -11.409 1.00 92.38 84 THR A C 1
ATOM 681 O O . THR A 1 84 ? 4.621 -11.872 -12.171 1.00 92.38 84 THR A O 1
ATOM 684 N N . ARG A 1 85 ? 5.290 -10.524 -10.494 1.00 94.06 85 ARG A N 1
ATOM 685 C CA . ARG A 1 85 ? 6.587 -11.193 -10.296 1.00 94.06 85 ARG A CA 1
ATOM 686 C C . ARG A 1 85 ? 6.403 -12.691 -10.066 1.00 94.06 85 ARG A C 1
ATOM 688 O O . ARG A 1 85 ? 7.059 -13.477 -10.742 1.00 94.06 85 ARG A O 1
ATOM 695 N N . ILE A 1 86 ? 5.546 -13.075 -9.116 1.00 95.38 86 ILE A N 1
ATOM 696 C CA . ILE A 1 86 ? 5.318 -14.486 -8.780 1.00 95.38 86 ILE A CA 1
ATOM 697 C C . ILE A 1 86 ? 4.787 -15.228 -10.003 1.00 95.38 86 ILE A C 1
ATOM 699 O O . ILE A 1 86 ? 5.382 -16.222 -10.398 1.00 95.38 86 ILE A O 1
ATOM 703 N N . ALA A 1 87 ? 3.741 -14.714 -10.654 1.00 93.88 87 ALA A N 1
ATOM 704 C CA . ALA A 1 87 ? 3.158 -15.346 -11.834 1.00 93.88 87 ALA A CA 1
ATOM 705 C C . ALA A 1 87 ? 4.199 -15.580 -12.945 1.00 93.88 87 ALA A C 1
ATOM 707 O O . ALA A 1 87 ? 4.318 -16.698 -13.443 1.00 93.88 87 ALA A O 1
ATOM 708 N N . LEU A 1 88 ? 5.001 -14.565 -13.284 1.00 92.88 88 LEU A N 1
ATOM 709 C CA . LEU A 1 88 ? 6.055 -14.674 -14.298 1.00 92.88 88 LEU A CA 1
ATOM 710 C C . LEU A 1 88 ? 7.143 -15.681 -13.904 1.00 92.88 88 LEU A C 1
ATOM 712 O O . LEU A 1 88 ? 7.563 -16.489 -14.729 1.00 92.88 88 LEU A O 1
ATOM 716 N N . GLN A 1 89 ? 7.595 -15.657 -12.648 1.00 94.94 89 GLN A N 1
ATOM 717 C CA . GLN A 1 89 ? 8.621 -16.582 -12.162 1.00 94.94 89 GLN A CA 1
ATOM 718 C C . GLN A 1 89 ? 8.119 -18.026 -12.083 1.00 94.94 89 GLN A C 1
ATOM 720 O O . GLN A 1 89 ? 8.891 -18.945 -12.342 1.00 94.94 89 GLN A O 1
ATOM 725 N N . GLU A 1 90 ? 6.843 -18.239 -11.762 1.00 95.50 90 GLU A N 1
ATOM 726 C CA . GLU A 1 90 ? 6.238 -19.567 -11.803 1.00 95.50 90 GLU A CA 1
ATOM 727 C C . GLU A 1 90 ? 6.093 -20.085 -13.232 1.00 95.50 90 GLU A C 1
ATOM 729 O O . GLU A 1 90 ? 6.425 -21.238 -13.471 1.00 95.50 90 GLU A O 1
ATOM 734 N N . ILE A 1 91 ? 5.667 -19.259 -14.197 1.00 93.19 91 ILE A N 1
ATOM 735 C CA . ILE A 1 91 ? 5.638 -19.680 -15.609 1.00 93.19 91 ILE A CA 1
ATOM 736 C C . ILE A 1 91 ? 7.050 -20.042 -16.075 1.00 93.19 91 ILE A C 1
ATOM 738 O O . ILE A 1 91 ? 7.243 -21.112 -16.640 1.00 93.19 91 ILE A O 1
ATOM 742 N N . LEU A 1 92 ? 8.046 -19.197 -15.791 1.00 92.31 92 LEU A N 1
ATOM 743 C CA . LEU A 1 92 ? 9.435 -19.441 -16.188 1.00 92.31 92 LEU A CA 1
ATOM 744 C C . LEU A 1 92 ? 10.016 -20.724 -15.567 1.00 92.31 92 LEU A C 1
ATOM 746 O O . LEU A 1 92 ? 10.904 -21.343 -16.147 1.00 92.31 92 LEU A O 1
ATOM 750 N N . ARG A 1 93 ? 9.542 -21.116 -14.381 1.00 93.81 93 ARG A N 1
ATOM 751 C CA . ARG A 1 93 ? 9.957 -22.348 -13.701 1.00 93.81 93 ARG A CA 1
ATOM 752 C C . ARG A 1 93 ? 9.209 -23.579 -14.219 1.00 93.81 93 ARG A C 1
ATOM 754 O O . ARG A 1 93 ? 9.837 -24.614 -14.409 1.00 93.81 93 ARG A O 1
ATOM 761 N N . ASP A 1 94 ? 7.893 -23.473 -14.395 1.00 93.62 94 ASP A N 1
ATOM 762 C CA . ASP A 1 94 ? 7.005 -24.622 -14.603 1.00 93.62 94 ASP A CA 1
ATOM 763 C C . ASP A 1 94 ? 6.762 -24.916 -16.095 1.00 93.62 94 ASP A C 1
ATOM 765 O O . ASP A 1 94 ? 6.651 -26.077 -16.480 1.00 93.62 94 ASP A O 1
ATOM 769 N N . THR A 1 95 ? 6.666 -23.877 -16.931 1.00 90.38 95 THR A N 1
ATOM 770 C CA . THR A 1 95 ? 6.391 -23.958 -18.380 1.00 90.38 95 THR A CA 1
ATOM 771 C C . THR A 1 95 ? 7.132 -22.842 -19.141 1.00 90.38 95 THR A C 1
ATOM 773 O O . THR A 1 95 ? 6.486 -21.931 -19.680 1.00 90.38 95 THR A O 1
ATOM 776 N N . PRO A 1 96 ? 8.479 -22.831 -19.139 1.00 89.25 96 PRO A N 1
ATOM 777 C CA . PRO A 1 96 ? 9.276 -21.750 -19.729 1.00 89.25 96 PRO A CA 1
ATOM 778 C C . PRO A 1 96 ? 8.993 -21.528 -21.219 1.00 89.25 96 PRO A C 1
ATOM 780 O O . PRO A 1 96 ? 9.062 -20.399 -21.691 1.00 89.25 96 PRO A O 1
ATOM 783 N N . GLU A 1 97 ? 8.631 -22.580 -21.953 1.00 89.25 97 GLU A N 1
ATOM 784 C CA . GLU A 1 97 ? 8.296 -22.540 -23.378 1.00 89.25 97 GLU A CA 1
ATOM 785 C C . GLU A 1 97 ? 7.031 -21.735 -23.700 1.00 89.25 97 GLU A C 1
ATOM 787 O O . GLU A 1 97 ? 6.796 -21.409 -24.859 1.00 89.25 97 GLU A O 1
ATOM 792 N N . LYS A 1 98 ? 6.212 -21.422 -22.688 1.00 85.75 98 LYS A N 1
ATOM 793 C CA . LYS A 1 98 ? 4.979 -20.632 -22.830 1.00 85.75 98 LYS A CA 1
ATOM 794 C C . LYS A 1 98 ? 5.176 -19.145 -22.552 1.00 85.75 98 LYS A C 1
ATOM 796 O O . LYS A 1 98 ? 4.201 -18.396 -22.555 1.00 85.75 98 LYS A O 1
ATOM 801 N N . LEU A 1 99 ? 6.400 -18.724 -22.236 1.00 84.44 99 LEU A N 1
ATOM 802 C CA . LEU A 1 99 ? 6.716 -17.338 -21.930 1.00 84.44 99 LEU A CA 1
ATOM 803 C C . LEU A 1 99 ? 7.684 -16.776 -22.968 1.00 84.44 99 LEU A C 1
ATOM 805 O O . LEU A 1 99 ? 8.889 -16.992 -22.895 1.00 84.44 99 LEU A O 1
ATOM 809 N N . ASP A 1 100 ? 7.148 -15.979 -23.887 1.00 79.75 100 ASP A N 1
ATOM 810 C CA . ASP A 1 100 ? 7.932 -15.351 -24.960 1.00 79.75 100 ASP A CA 1
ATOM 811 C C . ASP A 1 100 ? 8.848 -14.216 -24.466 1.00 79.75 100 ASP A C 1
ATOM 813 O O . ASP A 1 100 ? 9.669 -13.693 -25.218 1.00 79.75 100 ASP A O 1
ATOM 817 N N . VAL A 1 101 ? 8.722 -13.815 -23.196 1.00 80.19 101 VAL A N 1
ATOM 818 C CA . VAL A 1 101 ? 9.480 -12.711 -22.596 1.00 80.19 101 VAL A CA 1
ATOM 819 C C . VAL A 1 101 ? 10.428 -13.205 -21.503 1.00 80.19 101 VAL A C 1
ATOM 821 O O . VAL A 1 101 ? 10.029 -13.863 -20.546 1.00 80.19 101 VAL A O 1
ATOM 824 N N . ALA A 1 102 ? 11.709 -12.845 -21.613 1.00 84.94 102 ALA A N 1
ATOM 825 C CA . ALA A 1 102 ? 12.727 -13.145 -20.598 1.00 84.94 102 ALA A CA 1
ATOM 826 C C . ALA A 1 102 ? 12.955 -11.985 -19.607 1.00 84.94 102 ALA A C 1
ATOM 828 O O . ALA A 1 102 ? 13.607 -12.157 -18.566 1.00 84.94 102 ALA A O 1
ATOM 829 N N . SER A 1 103 ? 12.429 -10.805 -19.929 1.00 90.94 103 SER A N 1
ATOM 830 C CA . SER A 1 103 ? 12.552 -9.564 -19.168 1.00 90.94 103 SER A CA 1
ATOM 831 C C . SER A 1 103 ? 11.191 -8.908 -18.951 1.00 90.94 103 SER A C 1
ATOM 833 O O . SER A 1 103 ? 10.204 -9.241 -19.603 1.00 90.94 103 SER A O 1
ATOM 835 N N . VAL A 1 104 ? 11.147 -7.981 -17.999 1.00 91.19 104 VAL A N 1
ATOM 836 C CA . VAL A 1 104 ? 9.984 -7.142 -17.714 1.00 91.19 104 VAL A CA 1
ATOM 837 C C . VAL A 1 104 ? 10.420 -5.692 -17.590 1.00 91.19 104 VAL A C 1
ATOM 839 O O . VAL A 1 104 ? 11.490 -5.410 -17.044 1.00 91.19 104 VAL A O 1
ATOM 842 N N . HIS A 1 105 ? 9.580 -4.782 -18.071 1.00 92.06 105 HIS A N 1
ATOM 843 C CA . HIS A 1 105 ? 9.817 -3.357 -17.925 1.00 92.06 105 HIS A CA 1
ATOM 844 C C . HIS A 1 105 ? 9.626 -2.928 -16.465 1.00 92.06 105 HIS A C 1
ATOM 846 O O . HIS A 1 105 ? 8.620 -3.265 -15.832 1.00 92.06 105 HIS A O 1
ATOM 852 N N . MET A 1 106 ? 10.590 -2.205 -15.901 1.00 93.88 106 MET A N 1
ATOM 853 C CA . MET A 1 106 ? 10.594 -1.870 -14.479 1.00 93.88 106 MET A CA 1
ATOM 854 C C . MET A 1 106 ? 11.188 -0.489 -14.204 1.00 93.88 106 MET A C 1
ATOM 856 O O . MET A 1 106 ? 12.271 -0.162 -14.683 1.00 93.88 106 MET A O 1
ATOM 860 N N . HIS A 1 107 ? 10.514 0.284 -13.352 1.00 95.12 107 HIS A N 1
ATOM 861 C CA . HIS A 1 107 ? 11.042 1.524 -12.783 1.00 95.12 107 HIS A CA 1
ATOM 862 C C . HIS A 1 107 ? 11.923 1.191 -11.585 1.00 95.12 107 HIS A C 1
ATOM 864 O O . HIS A 1 107 ? 11.472 0.536 -10.638 1.00 95.12 107 HIS A O 1
ATOM 870 N N . ILE A 1 108 ? 13.175 1.641 -11.624 1.00 96.88 108 ILE A N 1
ATOM 871 C CA . ILE A 1 108 ? 14.190 1.263 -10.645 1.00 96.88 108 ILE A CA 1
ATOM 872 C C . ILE A 1 108 ? 14.461 2.395 -9.676 1.00 96.88 108 ILE A C 1
ATOM 874 O O . ILE A 1 108 ? 14.720 3.532 -10.068 1.00 96.88 108 ILE A O 1
ATOM 878 N N . TYR A 1 109 ? 14.469 2.037 -8.398 1.00 97.25 109 TYR A N 1
ATOM 879 C CA . TYR A 1 109 ? 14.900 2.891 -7.313 1.00 97.25 109 TYR A CA 1
ATOM 880 C C . TYR A 1 109 ? 16.082 2.277 -6.554 1.00 97.25 109 TYR A C 1
ATOM 882 O O . TYR A 1 109 ? 16.203 1.056 -6.436 1.00 97.25 109 TYR A O 1
ATOM 890 N N . CYS A 1 110 ? 16.954 3.123 -6.015 1.00 96.62 110 CYS A N 1
ATOM 891 C CA . CYS A 1 110 ? 18.092 2.726 -5.192 1.00 96.62 110 CYS A CA 1
ATOM 892 C C . CYS A 1 110 ? 18.010 3.387 -3.816 1.00 96.62 110 CYS A C 1
ATOM 894 O O . CYS A 1 110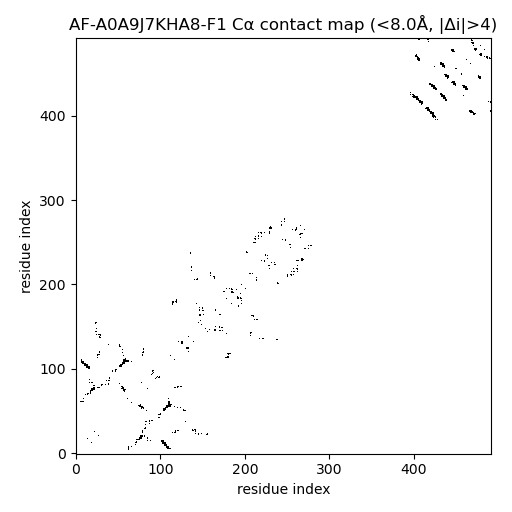 ? 17.818 4.599 -3.701 1.00 96.62 110 CYS A O 1
ATOM 896 N N . GLY A 1 111 ? 18.131 2.580 -2.764 1.00 95.00 111 GLY A N 1
ATOM 897 C CA . GLY A 1 111 ? 18.215 3.071 -1.394 1.00 95.00 111 GLY A CA 1
ATOM 898 C C . GLY A 1 111 ? 16.933 3.716 -0.882 1.00 95.00 111 GLY A C 1
ATOM 899 O O . GLY A 1 111 ? 17.013 4.574 -0.006 1.00 95.00 111 GLY A O 1
ATOM 900 N N . LEU A 1 112 ? 15.755 3.361 -1.422 1.00 94.56 112 LEU A N 1
ATOM 901 C CA . LEU A 1 112 ? 14.502 3.919 -0.910 1.00 94.56 112 LEU A CA 1
ATOM 902 C C . LEU A 1 112 ? 14.298 3.522 0.561 1.00 94.56 112 LEU A C 1
ATOM 904 O O . LEU A 1 112 ? 14.271 2.321 0.860 1.00 94.56 112 LEU A O 1
ATOM 908 N N . PRO A 1 113 ? 14.052 4.496 1.458 1.00 94.12 113 PRO A N 1
ATOM 909 C CA . PRO A 1 113 ? 13.604 4.224 2.819 1.00 94.12 113 PRO A CA 1
ATOM 910 C C . PRO A 1 113 ? 12.311 3.408 2.835 1.00 94.12 113 PRO A C 1
ATOM 912 O O . PRO A 1 113 ? 11.453 3.588 1.972 1.00 94.12 113 PRO A O 1
ATOM 915 N N . ASP A 1 114 ? 12.138 2.555 3.847 1.00 95.25 114 ASP A N 1
ATOM 916 C CA . ASP A 1 114 ? 11.040 1.578 3.893 1.00 95.25 114 ASP A CA 1
ATOM 917 C C . ASP A 1 114 ? 9.644 2.211 3.731 1.00 95.25 114 ASP A C 1
ATOM 919 O O . ASP A 1 114 ? 8.832 1.722 2.946 1.00 95.25 114 ASP A O 1
ATOM 923 N N . ASP A 1 115 ? 9.382 3.336 4.404 1.00 94.00 115 ASP A N 1
ATOM 924 C CA . ASP A 1 115 ? 8.088 4.030 4.327 1.00 94.00 115 ASP A CA 1
ATOM 925 C C . ASP A 1 115 ? 7.839 4.639 2.932 1.00 94.00 115 ASP A C 1
ATOM 927 O O . ASP A 1 115 ? 6.712 4.634 2.431 1.00 94.00 115 ASP A O 1
ATOM 931 N N . LEU A 1 116 ? 8.897 5.117 2.261 1.00 93.50 116 LEU A N 1
ATOM 932 C CA . LEU A 1 116 ? 8.813 5.608 0.882 1.00 93.50 116 LEU A CA 1
ATOM 933 C C . LEU A 1 116 ? 8.659 4.457 -0.114 1.00 93.50 116 LEU A C 1
ATOM 935 O O . LEU A 1 116 ? 7.873 4.577 -1.051 1.00 93.50 116 LEU A O 1
ATOM 939 N N . ALA A 1 117 ? 9.349 3.336 0.098 1.00 95.19 117 ALA A N 1
ATOM 940 C CA . ALA A 1 117 ? 9.176 2.135 -0.709 1.00 95.19 117 ALA A CA 1
ATOM 941 C C . ALA A 1 117 ? 7.723 1.636 -0.645 1.00 95.19 117 ALA A C 1
ATOM 943 O O . ALA A 1 117 ? 7.130 1.362 -1.690 1.00 95.19 117 ALA A O 1
ATOM 944 N N . LYS A 1 118 ? 7.106 1.624 0.547 1.00 93.81 118 LYS A N 1
ATOM 945 C CA . LYS A 1 118 ? 5.671 1.332 0.691 1.00 93.81 118 LYS A CA 1
ATOM 946 C C . LYS A 1 118 ? 4.794 2.351 -0.028 1.00 93.81 118 LYS A C 1
ATOM 948 O O . LYS A 1 118 ? 3.936 1.940 -0.802 1.00 93.81 118 LYS A O 1
ATOM 953 N N . ARG A 1 119 ? 5.038 3.658 0.141 1.00 92.81 119 ARG A N 1
ATOM 954 C CA . ARG A 1 119 ? 4.293 4.721 -0.571 1.00 92.81 119 ARG A CA 1
ATOM 955 C C . ARG A 1 119 ? 4.295 4.505 -2.085 1.00 92.81 119 ARG A C 1
ATOM 957 O O . ARG A 1 119 ? 3.257 4.653 -2.729 1.00 92.81 119 ARG A O 1
ATOM 964 N N . VAL A 1 120 ? 5.461 4.197 -2.656 1.00 92.75 120 VAL A N 1
ATOM 965 C CA . VAL A 1 120 ? 5.616 3.964 -4.099 1.00 92.75 120 VAL A CA 1
ATOM 966 C C . VAL A 1 120 ? 4.905 2.674 -4.514 1.00 92.75 120 VAL A C 1
ATOM 968 O O . VAL A 1 120 ? 4.137 2.691 -5.473 1.00 92.75 120 VAL A O 1
ATOM 971 N N . GLY A 1 121 ? 5.095 1.580 -3.770 1.00 92.12 121 GLY A N 1
ATOM 972 C CA . GLY A 1 121 ? 4.443 0.298 -4.044 1.00 92.12 121 GLY A CA 1
ATOM 973 C C . GLY A 1 121 ? 2.914 0.365 -3.978 1.00 92.12 121 GLY A C 1
ATOM 974 O O . GLY A 1 121 ? 2.238 -0.158 -4.863 1.00 92.12 121 GLY A O 1
ATOM 975 N N . MET A 1 122 ? 2.362 1.048 -2.970 1.00 89.31 122 MET A N 1
ATOM 976 C CA . MET A 1 122 ? 0.919 1.281 -2.818 1.00 89.31 122 MET A CA 1
ATOM 977 C C . MET A 1 122 ? 0.369 2.099 -3.988 1.00 89.31 122 MET A C 1
ATOM 979 O O . MET A 1 122 ? -0.608 1.698 -4.611 1.00 89.31 122 MET A O 1
ATOM 983 N N . ALA A 1 123 ? 1.032 3.206 -4.340 1.00 87.19 123 ALA A N 1
ATOM 984 C CA . ALA A 1 123 ? 0.607 4.051 -5.454 1.00 87.19 123 ALA A CA 1
ATOM 985 C C . ALA A 1 123 ? 0.588 3.281 -6.783 1.00 87.19 123 ALA A C 1
ATOM 987 O O . ALA A 1 123 ? -0.391 3.351 -7.517 1.00 87.19 123 ALA A O 1
ATOM 988 N N . HIS A 1 124 ? 1.627 2.492 -7.056 1.00 87.06 124 HIS A N 1
ATOM 989 C CA . HIS A 1 124 ? 1.677 1.635 -8.237 1.00 87.06 124 HIS A CA 1
ATOM 990 C C . HIS A 1 124 ? 0.525 0.621 -8.264 1.00 87.06 124 HIS A C 1
ATOM 992 O O . HIS A 1 124 ? -0.142 0.447 -9.281 1.00 87.06 124 HIS A O 1
ATOM 998 N N . ASN A 1 125 ? 0.263 -0.040 -7.135 1.00 81.75 125 ASN A N 1
ATOM 999 C CA . ASN A 1 125 ? -0.783 -1.056 -7.050 1.00 81.75 125 ASN A CA 1
ATOM 1000 C C . ASN A 1 125 ? -2.209 -0.489 -7.143 1.00 81.75 125 ASN A C 1
ATOM 1002 O O . ASN A 1 125 ? -3.126 -1.285 -7.283 1.00 81.75 125 ASN A O 1
ATOM 1006 N N . ASN A 1 126 ? -2.401 0.829 -7.069 1.00 75.12 126 ASN A N 1
ATOM 1007 C CA . ASN A 1 126 ? -3.717 1.456 -7.216 1.00 75.12 126 ASN A CA 1
ATOM 1008 C C . ASN A 1 126 ? -3.975 1.995 -8.632 1.00 75.12 126 ASN A C 1
ATOM 1010 O O . ASN A 1 126 ? -5.119 2.281 -8.959 1.00 75.12 126 ASN A O 1
ATOM 1014 N N . VAL A 1 127 ? -2.935 2.132 -9.462 1.00 70.12 127 VAL A N 1
ATOM 1015 C CA . VAL A 1 127 ? -3.029 2.751 -10.800 1.00 70.12 127 VAL A CA 1
ATOM 1016 C C . VAL A 1 127 ? -2.888 1.722 -11.926 1.00 70.12 127 VAL A C 1
ATOM 1018 O O . VAL A 1 127 ? -3.407 1.917 -13.019 1.00 70.12 127 VAL A O 1
ATOM 1021 N N . MET A 1 128 ? -2.180 0.614 -11.693 1.00 65.94 128 MET A N 1
ATOM 1022 C CA . MET A 1 128 ? -1.753 -0.258 -12.790 1.00 65.94 128 MET A CA 1
ATOM 1023 C C . MET A 1 128 ? -2.797 -1.280 -13.236 1.00 65.94 128 MET A C 1
ATOM 1025 O O . MET A 1 128 ? -3.473 -1.921 -12.425 1.00 65.94 128 MET A O 1
ATOM 1029 N N . ASN A 1 129 ? -2.814 -1.532 -14.546 1.00 57.16 129 ASN A N 1
ATOM 1030 C CA . ASN A 1 129 ? -3.518 -2.658 -15.150 1.00 57.16 129 ASN A CA 1
ATOM 1031 C C . ASN A 1 129 ? -3.098 -3.971 -14.466 1.00 57.16 129 ASN A C 1
ATOM 1033 O O . ASN A 1 129 ? -1.918 -4.195 -14.198 1.00 57.16 129 ASN A O 1
ATOM 1037 N N . TYR A 1 130 ? -4.074 -4.836 -14.170 1.00 65.25 130 TYR A N 1
ATOM 1038 C CA . TYR A 1 130 ? -3.901 -6.121 -13.465 1.00 65.25 130 TYR A CA 1
ATOM 1039 C C . TYR A 1 130 ? -3.611 -6.056 -11.959 1.00 65.25 130 TYR A C 1
ATOM 1041 O O . TYR A 1 130 ? -3.383 -7.094 -11.321 1.00 65.25 130 TYR A O 1
ATOM 1049 N N . SER A 1 131 ? -3.661 -4.866 -11.366 1.00 70.56 131 SER A N 1
ATOM 1050 C CA . SER A 1 131 ? -3.642 -4.717 -9.917 1.00 70.56 131 SER A CA 1
ATOM 1051 C C . SER A 1 131 ? -5.011 -5.031 -9.297 1.00 70.56 131 SER A C 1
ATOM 1053 O O . SER A 1 131 ? -6.058 -4.893 -9.928 1.00 70.56 131 SER A O 1
ATOM 1055 N N . LYS A 1 132 ? -5.002 -5.512 -8.050 1.00 73.50 132 LYS A N 1
ATOM 1056 C CA . LYS A 1 132 ? -6.191 -5.511 -7.189 1.00 73.50 132 LYS A CA 1
ATOM 1057 C C . LYS A 1 132 ? -6.190 -4.229 -6.351 1.00 73.50 132 LYS A C 1
ATOM 1059 O O . LYS A 1 132 ? -5.103 -3.869 -5.892 1.00 73.50 132 LYS A O 1
ATOM 1064 N N . PRO A 1 133 ? -7.339 -3.599 -6.069 1.00 75.69 133 PRO A N 1
ATOM 1065 C CA . PRO A 1 133 ? -7.406 -2.531 -5.075 1.00 75.69 133 PRO A CA 1
ATOM 1066 C C . PRO A 1 133 ? -6.814 -2.980 -3.734 1.00 75.69 133 PRO A C 1
ATOM 1068 O O . PRO A 1 133 ? -6.855 -4.167 -3.400 1.00 75.69 133 PRO A O 1
ATOM 1071 N N . GLU A 1 134 ? -6.208 -2.055 -2.998 1.00 83.62 134 GLU A N 1
ATOM 1072 C CA . GLU A 1 134 ? -5.759 -2.300 -1.626 1.00 83.62 134 GLU A CA 1
ATOM 1073 C C . GLU A 1 134 ? -6.967 -2.515 -0.701 1.00 83.62 134 GLU A C 1
ATOM 1075 O O . GLU A 1 134 ? -7.919 -1.734 -0.739 1.00 83.62 134 GLU A O 1
ATOM 1080 N N . THR A 1 135 ? -6.941 -3.563 0.130 1.00 89.12 135 THR A N 1
ATOM 1081 C CA . THR A 1 135 ? -8.006 -3.797 1.119 1.00 89.12 135 THR A CA 1
ATOM 1082 C C . THR A 1 135 ? -7.694 -3.124 2.456 1.00 89.12 135 THR A C 1
ATOM 1084 O O . THR A 1 135 ? -6.553 -2.770 2.760 1.00 89.12 135 THR A O 1
ATOM 1087 N N . THR A 1 136 ? -8.708 -2.983 3.317 1.00 91.12 136 THR A N 1
ATOM 1088 C CA . THR A 1 136 ? -8.489 -2.517 4.698 1.00 91.12 136 THR A CA 1
ATOM 1089 C C . THR A 1 136 ? -7.473 -3.399 5.433 1.00 91.12 136 THR A C 1
ATOM 1091 O O . THR A 1 136 ? -6.660 -2.882 6.198 1.00 91.12 136 THR A O 1
ATOM 1094 N N . LEU A 1 137 ? -7.479 -4.716 5.200 1.00 93.06 137 LEU A N 1
ATOM 1095 C CA . LEU A 1 137 ? -6.525 -5.628 5.829 1.00 93.06 137 LEU A CA 1
ATOM 1096 C C . LEU A 1 137 ? -5.094 -5.382 5.337 1.00 93.06 137 LEU A C 1
ATOM 1098 O O . LEU A 1 137 ? -4.182 -5.315 6.164 1.00 93.06 137 LEU A O 1
ATOM 1102 N N . ASP A 1 138 ? -4.905 -5.191 4.028 1.00 92.50 138 ASP A N 1
ATOM 1103 C CA . ASP A 1 138 ? -3.604 -4.852 3.438 1.00 92.50 138 ASP A CA 1
ATOM 1104 C C . ASP A 1 138 ? -3.014 -3.596 4.097 1.00 92.50 138 ASP A C 1
ATOM 1106 O O . ASP A 1 138 ? -1.869 -3.604 4.567 1.00 92.50 138 ASP A O 1
ATOM 1110 N N . GLN A 1 139 ? -3.829 -2.544 4.223 1.00 92.38 139 GLN A N 1
ATOM 1111 C CA . GLN A 1 139 ? -3.410 -1.290 4.839 1.00 92.38 139 GLN A CA 1
ATOM 1112 C C . GLN A 1 139 ? -3.033 -1.484 6.314 1.00 92.38 139 GLN A C 1
ATOM 1114 O O . GLN A 1 139 ? -1.974 -1.022 6.748 1.00 92.38 139 GLN A O 1
ATOM 1119 N N . LEU A 1 140 ? -3.861 -2.190 7.092 1.00 95.19 140 LEU A N 1
ATOM 1120 C CA . LEU A 1 140 ? -3.599 -2.449 8.510 1.00 95.19 140 LEU A CA 1
ATOM 1121 C C . LEU A 1 140 ? -2.310 -3.252 8.716 1.00 95.19 140 LEU A C 1
ATOM 1123 O O . LEU A 1 140 ? -1.489 -2.884 9.560 1.00 95.19 140 LEU A O 1
ATOM 1127 N N . ILE A 1 141 ? -2.097 -4.313 7.927 1.00 95.38 141 ILE A N 1
ATOM 1128 C CA . ILE A 1 141 ? -0.854 -5.098 7.951 1.00 95.38 141 ILE A CA 1
ATOM 1129 C C . ILE A 1 141 ? 0.322 -4.190 7.608 1.00 95.38 141 ILE A C 1
ATOM 1131 O O . ILE A 1 141 ? 1.358 -4.237 8.272 1.00 95.38 141 ILE A O 1
ATOM 1135 N N . SER A 1 142 ? 0.164 -3.318 6.611 1.00 95.38 142 SER A N 1
ATOM 1136 C CA . SER A 1 142 ? 1.225 -2.404 6.220 1.00 95.38 142 SER A CA 1
ATOM 1137 C C . SER A 1 142 ? 1.595 -1.404 7.315 1.00 95.38 142 SER A C 1
ATOM 1139 O O . SER A 1 142 ? 2.791 -1.177 7.537 1.00 95.38 142 SER A O 1
ATOM 1141 N N . MET A 1 143 ? 0.603 -0.862 8.024 1.00 96.56 143 MET A N 1
ATOM 1142 C CA . MET A 1 143 ? 0.799 0.037 9.161 1.00 96.56 143 MET A CA 1
ATOM 1143 C C . MET A 1 143 ? 1.479 -0.681 10.329 1.00 96.56 143 MET A C 1
ATOM 1145 O O . MET A 1 143 ? 2.481 -0.178 10.844 1.00 96.56 143 MET A O 1
ATOM 1149 N N . ARG A 1 144 ? 0.999 -1.875 10.703 1.00 97.06 144 ARG A N 1
ATOM 1150 C CA . ARG A 1 144 ? 1.590 -2.676 11.784 1.00 97.06 144 ARG A CA 1
ATOM 1151 C C . ARG A 1 144 ? 3.014 -3.109 11.447 1.00 97.06 144 ARG A C 1
ATOM 1153 O O . ARG A 1 144 ? 3.902 -2.979 12.280 1.00 97.06 144 ARG A O 1
ATOM 1160 N N . ALA A 1 145 ? 3.283 -3.514 10.209 1.00 96.56 145 ALA A N 1
ATOM 1161 C CA . ALA A 1 145 ? 4.636 -3.855 9.783 1.00 96.56 145 ALA A CA 1
ATOM 1162 C C . ALA A 1 145 ? 5.612 -2.677 9.929 1.00 96.56 145 ALA A C 1
ATOM 1164 O O . ALA A 1 145 ? 6.753 -2.874 10.346 1.00 96.56 145 ALA A O 1
ATOM 1165 N N . SER A 1 146 ? 5.164 -1.447 9.635 1.00 96.44 146 SER A N 1
ATOM 1166 C CA . SER A 1 146 ? 5.983 -0.251 9.869 1.00 96.44 146 SER A CA 1
ATOM 1167 C C . SER A 1 146 ? 6.276 -0.062 11.365 1.00 96.44 146 SER A C 1
ATOM 1169 O O . SER A 1 146 ? 7.429 0.182 11.712 1.00 96.44 146 SER A O 1
ATOM 1171 N N . LEU A 1 147 ? 5.303 -0.282 12.263 1.00 97.50 147 LEU A N 1
ATOM 1172 C CA . LEU A 1 147 ? 5.509 -0.173 13.718 1.00 97.50 147 LEU A CA 1
ATOM 1173 C C . LEU A 1 147 ? 6.618 -1.112 14.209 1.00 97.50 147 LEU A C 1
ATOM 1175 O O . LEU A 1 147 ? 7.564 -0.674 14.863 1.00 97.50 147 LEU A O 1
ATOM 1179 N N . TYR A 1 148 ? 6.531 -2.393 13.849 1.00 97.62 148 TYR A N 1
ATOM 1180 C CA . TYR A 1 148 ? 7.516 -3.396 14.260 1.00 97.62 148 TYR A CA 1
ATOM 1181 C C . TYR A 1 148 ? 8.888 -3.128 13.630 1.00 97.62 148 TYR A C 1
ATOM 1183 O O . TYR A 1 148 ? 9.913 -3.260 14.295 1.00 97.62 148 TYR A O 1
ATOM 1191 N N . ASN A 1 149 ? 8.935 -2.662 12.381 1.00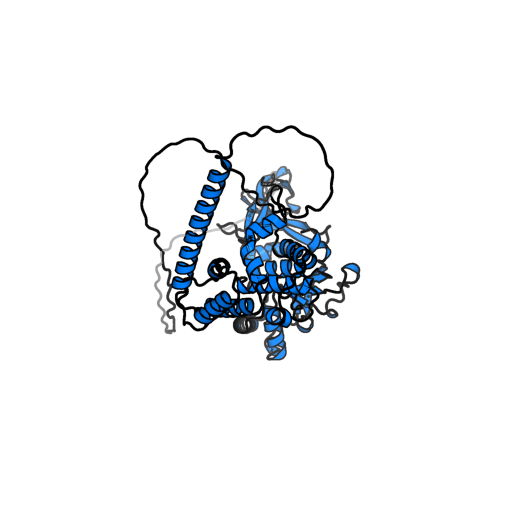 96.12 149 ASN A N 1
ATOM 1192 C CA . ASN A 1 149 ? 10.194 -2.255 11.761 1.00 96.12 149 ASN A CA 1
ATOM 1193 C C . ASN A 1 149 ? 10.856 -1.082 12.509 1.00 96.12 149 ASN A C 1
ATOM 1195 O O . ASN A 1 149 ? 12.062 -1.109 12.742 1.00 96.12 149 ASN A O 1
ATOM 1199 N N . LYS A 1 150 ? 10.087 -0.067 12.937 1.00 96.25 150 LYS A N 1
ATOM 1200 C CA . LYS A 1 150 ? 10.626 1.064 13.720 1.00 96.25 150 LYS A CA 1
ATOM 1201 C C . LYS A 1 150 ? 11.141 0.646 15.094 1.00 96.25 150 LYS A C 1
ATOM 1203 O O . LYS A 1 150 ? 12.078 1.262 15.590 1.00 96.25 150 LYS A O 1
ATOM 1208 N N . ALA A 1 151 ? 10.565 -0.402 15.674 1.00 96.44 151 ALA A N 1
ATOM 1209 C CA . ALA A 1 151 ? 11.040 -1.004 16.916 1.00 96.44 151 ALA A CA 1
ATOM 1210 C C . ALA A 1 151 ? 12.238 -1.954 16.733 1.00 96.44 151 ALA A C 1
ATOM 1212 O O . ALA A 1 151 ? 12.727 -2.515 17.708 1.00 96.44 151 ALA A O 1
ATOM 1213 N N . GLY A 1 152 ? 12.725 -2.146 15.502 1.00 95.94 152 GLY A N 1
ATOM 1214 C CA . GLY A 1 152 ? 13.903 -2.970 15.224 1.00 95.94 152 GLY A CA 1
ATOM 1215 C C . GLY A 1 152 ? 13.629 -4.472 15.131 1.00 95.94 152 GLY A C 1
ATOM 1216 O O . GLY A 1 152 ? 14.577 -5.258 15.099 1.00 95.94 152 GLY A O 1
ATOM 1217 N N . PHE A 1 153 ? 12.364 -4.894 15.050 1.00 96.31 153 PHE A N 1
ATOM 1218 C CA . PHE A 1 153 ? 12.047 -6.291 14.761 1.00 96.31 153 PHE A CA 1
ATOM 1219 C C . PHE A 1 153 ? 12.505 -6.663 13.352 1.00 96.31 153 PHE A C 1
ATOM 1221 O O . PHE A 1 153 ? 12.485 -5.850 12.426 1.00 96.31 153 PHE A O 1
ATOM 1228 N N . THR A 1 154 ? 12.913 -7.920 13.181 1.00 92.69 154 THR A N 1
ATOM 1229 C CA . THR A 1 154 ? 13.488 -8.414 11.921 1.00 92.69 154 THR A CA 1
ATOM 1230 C C . THR A 1 154 ? 12.632 -9.484 11.253 1.00 92.69 154 THR A C 1
ATOM 1232 O O . THR A 1 154 ? 12.864 -9.791 10.081 1.00 92.69 154 THR A O 1
ATOM 1235 N N . ARG A 1 155 ? 11.614 -10.024 11.940 1.00 94.38 155 ARG A N 1
ATOM 1236 C CA . ARG A 1 155 ? 10.789 -11.132 11.446 1.00 94.38 155 ARG A CA 1
ATOM 1237 C C . ARG A 1 155 ? 9.328 -10.709 11.314 1.00 94.38 155 ARG A C 1
ATOM 1239 O O . ARG A 1 155 ? 8.751 -10.121 12.217 1.00 94.38 155 ARG A O 1
ATOM 1246 N N . ALA A 1 156 ? 8.696 -11.104 10.210 1.00 92.25 156 ALA A N 1
ATOM 1247 C CA . ALA A 1 156 ? 7.278 -10.825 9.975 1.00 92.25 156 ALA A CA 1
ATOM 1248 C C . ALA A 1 156 ? 6.352 -11.467 11.027 1.00 92.25 156 ALA A C 1
ATOM 1250 O O . ALA A 1 156 ? 5.322 -10.895 11.368 1.00 92.25 156 ALA A O 1
ATOM 1251 N N . GLY A 1 157 ? 6.727 -12.643 11.548 1.00 94.19 157 GLY A N 1
ATOM 1252 C CA . GLY A 1 157 ? 5.940 -13.368 12.551 1.00 94.19 157 GLY A CA 1
ATOM 1253 C C . GLY A 1 157 ? 5.751 -12.597 13.859 1.00 94.19 157 GLY A C 1
ATOM 1254 O O . GLY A 1 157 ? 4.724 -12.767 14.511 1.00 94.19 157 GLY A O 1
ATOM 1255 N N . ASP A 1 158 ? 6.674 -11.685 14.183 1.00 95.56 158 ASP A N 1
ATOM 1256 C CA . ASP A 1 158 ? 6.637 -10.906 15.422 1.00 95.56 158 ASP A CA 1
ATOM 1257 C C . ASP A 1 158 ? 5.372 -10.039 15.506 1.00 95.56 158 ASP A C 1
ATOM 1259 O O . ASP A 1 158 ? 4.835 -9.846 16.594 1.00 95.56 158 ASP A O 1
ATOM 1263 N N . MET A 1 159 ? 4.818 -9.618 14.360 1.00 94.56 159 MET A N 1
ATOM 1264 C CA . MET A 1 159 ? 3.569 -8.849 14.289 1.00 94.56 159 MET A CA 1
ATOM 1265 C C . MET A 1 159 ? 2.366 -9.569 14.916 1.00 94.56 159 MET A C 1
ATOM 1267 O O . MET A 1 159 ? 1.413 -8.906 15.321 1.00 94.56 159 MET A O 1
ATOM 1271 N N . SER A 1 160 ? 2.386 -10.900 14.985 1.00 95.12 160 SER A N 1
ATOM 1272 C CA . SER A 1 160 ? 1.288 -11.715 15.522 1.00 95.12 160 SER A CA 1
ATOM 1273 C C . SER A 1 160 ? 1.616 -12.388 16.854 1.00 95.12 160 SER A C 1
ATOM 1275 O O . SER A 1 160 ? 0.713 -12.956 17.472 1.00 95.12 160 SER A O 1
ATOM 1277 N N . SER A 1 161 ? 2.879 -12.356 17.291 1.00 95.56 161 SER A N 1
ATOM 1278 C CA . SER A 1 161 ? 3.356 -13.120 18.451 1.00 95.56 161 SER A CA 1
ATOM 1279 C C . SER A 1 161 ? 4.044 -12.293 19.534 1.00 95.56 161 SER A C 1
ATOM 1281 O O . SER A 1 161 ? 4.203 -12.790 20.644 1.00 95.56 161 SER A O 1
ATOM 1283 N N . VAL A 1 162 ? 4.468 -11.062 19.244 1.00 96.94 162 VAL A N 1
ATOM 1284 C CA . VAL A 1 162 ? 5.120 -10.173 20.215 1.00 96.94 162 VAL A CA 1
ATOM 1285 C C . VAL A 1 162 ? 4.258 -8.942 20.398 1.00 96.94 162 VAL A C 1
ATOM 1287 O O . VAL A 1 162 ? 3.870 -8.345 19.404 1.00 96.94 162 VAL A O 1
ATOM 1290 N N . GLU A 1 163 ? 3.950 -8.556 21.636 1.00 96.94 163 GLU A N 1
ATOM 1291 C CA . GLU A 1 163 ? 3.091 -7.394 21.891 1.00 96.94 163 GLU A CA 1
ATOM 1292 C C . GLU A 1 163 ? 3.639 -6.106 21.251 1.00 96.94 163 GLU A C 1
ATOM 1294 O O . GLU A 1 163 ? 4.859 -5.928 21.144 1.00 96.94 163 GLU A O 1
ATOM 1299 N N . PRO A 1 164 ? 2.748 -5.210 20.790 1.00 95.88 164 PRO A N 1
ATOM 1300 C CA . PRO A 1 164 ? 3.152 -4.031 20.052 1.00 95.88 164 PRO A CA 1
ATOM 1301 C C . PRO A 1 164 ? 4.007 -3.092 20.924 1.00 95.88 164 PRO A C 1
ATOM 1303 O O . PRO A 1 164 ? 3.710 -2.888 22.105 1.00 95.88 164 PRO A O 1
ATOM 1306 N N . PRO A 1 165 ? 5.050 -2.471 20.345 1.00 94.81 165 PRO A N 1
ATOM 1307 C CA . PRO A 1 165 ? 5.923 -1.535 21.046 1.00 94.81 165 PRO A CA 1
ATOM 1308 C C . PRO A 1 165 ? 5.158 -0.385 21.712 1.00 94.81 165 PRO A C 1
ATOM 1310 O O . PRO A 1 165 ? 4.373 0.318 21.071 1.00 94.81 165 PRO A O 1
ATOM 1313 N N . ALA A 1 166 ? 5.440 -0.144 22.994 1.00 93.81 166 ALA A N 1
ATOM 1314 C CA . ALA A 1 166 ? 4.812 0.928 23.773 1.00 93.81 166 ALA A CA 1
ATOM 1315 C C . ALA A 1 166 ? 5.661 2.211 23.864 1.00 93.81 166 ALA A C 1
ATOM 1317 O O . ALA A 1 166 ? 5.168 3.258 24.282 1.00 93.81 166 ALA A O 1
ATOM 1318 N N . GLU A 1 167 ? 6.936 2.150 23.477 1.00 96.56 167 GLU A N 1
ATOM 1319 C CA . GLU A 1 167 ? 7.894 3.246 23.635 1.00 96.56 167 GLU A CA 1
ATOM 1320 C C . GLU A 1 167 ? 7.477 4.488 22.838 1.00 96.56 167 GLU A C 1
ATOM 1322 O O . GLU A 1 167 ? 7.295 4.438 21.618 1.00 96.56 167 GLU A O 1
ATOM 1327 N N . LYS A 1 168 ? 7.405 5.641 23.515 1.00 95.81 168 LYS A N 1
ATOM 1328 C CA . LYS A 1 168 ? 6.993 6.914 22.902 1.00 95.81 168 LYS A CA 1
ATOM 1329 C C . LYS A 1 168 ? 7.820 7.262 21.660 1.00 95.81 168 LYS A C 1
ATOM 1331 O O . LYS A 1 168 ? 7.250 7.561 20.618 1.00 95.81 168 LYS A O 1
ATOM 1336 N N . LYS A 1 169 ? 9.151 7.147 21.746 1.00 96.62 169 LYS A N 1
ATOM 1337 C CA . LYS A 1 169 ? 10.074 7.433 20.632 1.00 96.62 169 LYS A CA 1
ATOM 1338 C C . LYS A 1 169 ? 9.763 6.582 19.396 1.00 96.62 169 LYS A C 1
ATOM 1340 O O . LYS A 1 169 ? 9.731 7.099 18.282 1.00 96.62 169 LYS A O 1
ATOM 1345 N N . THR A 1 170 ? 9.511 5.294 19.603 1.00 97.06 1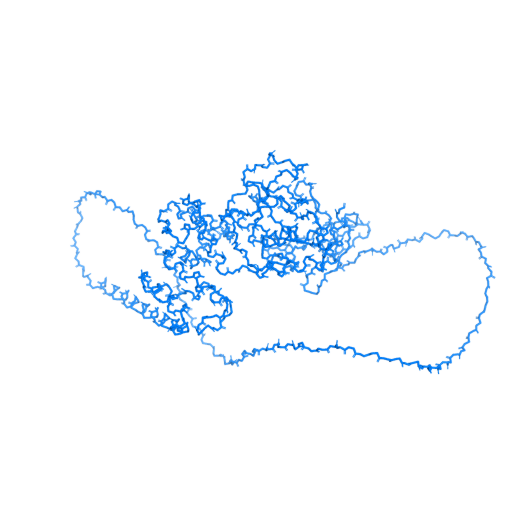70 THR A N 1
ATOM 1346 C CA . THR A 1 170 ? 9.161 4.339 18.548 1.00 97.06 170 THR A CA 1
ATOM 1347 C C . THR A 1 170 ? 7.816 4.693 17.917 1.00 97.06 170 THR A C 1
ATOM 1349 O O . THR A 1 170 ? 7.714 4.776 16.694 1.00 97.06 170 THR A O 1
ATOM 1352 N N . LYS A 1 171 ? 6.799 4.993 18.737 1.00 96.56 171 LYS A N 1
ATOM 1353 C CA . LYS A 1 171 ? 5.475 5.422 18.258 1.00 96.56 171 LYS A CA 1
ATOM 1354 C C . LYS A 1 171 ? 5.514 6.746 17.497 1.00 96.56 171 LYS A C 1
ATOM 1356 O O . LYS A 1 171 ? 4.794 6.904 16.512 1.00 96.56 171 LYS A O 1
ATOM 1361 N N . ASP A 1 172 ? 6.344 7.691 17.927 1.00 96.06 172 ASP A N 1
ATOM 1362 C CA . ASP A 1 172 ? 6.516 8.976 17.251 1.00 96.06 172 ASP A CA 1
ATOM 1363 C C . ASP A 1 172 ? 7.162 8.796 15.874 1.00 96.06 172 ASP A C 1
ATOM 1365 O O . ASP A 1 172 ? 6.582 9.224 14.875 1.00 96.06 172 ASP A O 1
ATOM 1369 N N . ALA A 1 173 ? 8.278 8.064 15.804 1.00 96.31 173 ALA A N 1
ATOM 1370 C CA . ALA A 1 173 ? 8.948 7.742 14.544 1.00 96.31 173 ALA A CA 1
ATOM 1371 C C . ALA A 1 173 ? 8.055 6.919 13.597 1.00 96.31 173 ALA A C 1
ATOM 1373 O O . ALA A 1 173 ? 8.105 7.079 12.375 1.00 96.31 173 ALA A O 1
ATOM 1374 N N . TRP A 1 174 ? 7.218 6.038 14.150 1.00 97.50 174 TRP A N 1
ATOM 1375 C CA . TRP A 1 174 ? 6.225 5.295 13.385 1.00 97.50 174 TRP A CA 1
ATOM 1376 C C . TRP A 1 174 ? 5.159 6.211 12.789 1.00 97.50 174 TRP A C 1
ATOM 1378 O O . TRP A 1 174 ? 4.927 6.151 11.586 1.00 97.50 174 TRP A O 1
ATOM 1388 N N . LYS A 1 175 ? 4.557 7.109 13.576 1.00 96.75 175 LYS A N 1
ATOM 1389 C CA . LYS A 1 175 ? 3.544 8.057 13.077 1.00 96.75 175 LYS A CA 1
ATOM 1390 C C . LYS A 1 175 ? 4.107 9.018 12.029 1.00 96.75 175 LYS A C 1
ATOM 1392 O O . LYS A 1 175 ? 3.410 9.341 11.073 1.00 96.75 175 LYS A O 1
ATOM 1397 N N . GLU A 1 176 ? 5.361 9.437 12.161 1.00 94.94 176 GLU A N 1
ATOM 1398 C CA . GLU A 1 176 ? 6.056 10.202 11.117 1.00 94.94 176 GLU A CA 1
ATOM 1399 C C . GLU A 1 176 ? 6.222 9.385 9.828 1.00 94.94 176 GLU A C 1
ATOM 1401 O O . GLU A 1 176 ? 5.873 9.858 8.745 1.00 94.94 176 GLU A O 1
ATOM 1406 N N . GLY A 1 177 ? 6.666 8.129 9.944 1.00 95.06 177 GLY A N 1
ATOM 1407 C CA . GLY A 1 177 ? 6.751 7.197 8.816 1.00 95.06 177 GLY A CA 1
ATOM 1408 C C . GLY A 1 177 ? 5.397 6.951 8.144 1.00 95.06 177 GLY A C 1
ATOM 1409 O O . GLY A 1 177 ? 5.299 6.986 6.919 1.00 95.06 177 GLY A O 1
ATOM 1410 N N . LEU A 1 178 ? 4.325 6.792 8.928 1.00 96.62 178 LEU A N 1
ATOM 1411 C CA . LEU A 1 178 ? 2.961 6.644 8.418 1.00 96.62 178 LEU A CA 1
ATOM 1412 C C . LEU A 1 178 ? 2.485 7.881 7.658 1.00 96.62 178 LEU A C 1
ATOM 1414 O O . LEU A 1 178 ? 1.847 7.733 6.618 1.00 96.62 178 LEU A O 1
ATOM 1418 N N . ALA A 1 179 ? 2.794 9.087 8.144 1.00 95.00 179 ALA A N 1
ATOM 1419 C CA . ALA A 1 179 ? 2.433 10.313 7.441 1.00 95.00 179 ALA A CA 1
ATOM 1420 C C . ALA A 1 179 ? 3.093 10.364 6.054 1.00 95.00 179 ALA A C 1
ATOM 1422 O O . ALA A 1 179 ? 2.434 10.684 5.066 1.00 95.00 179 ALA A O 1
ATOM 1423 N N . VAL A 1 180 ? 4.358 9.945 5.956 1.00 92.44 180 VAL A N 1
ATOM 1424 C CA . VAL A 1 180 ? 5.060 9.806 4.673 1.00 92.44 180 VAL A CA 1
ATOM 1425 C C . VAL A 1 180 ? 4.411 8.730 3.799 1.00 92.44 180 VAL A C 1
ATOM 1427 O O . VAL A 1 180 ? 4.093 9.002 2.638 1.00 92.44 180 VAL A O 1
ATOM 1430 N N . MET A 1 181 ? 4.202 7.529 4.349 1.00 94.12 181 MET A N 1
ATOM 1431 C CA . MET A 1 181 ? 3.659 6.360 3.650 1.00 94.12 181 MET A CA 1
ATOM 1432 C C . MET A 1 181 ? 2.276 6.642 3.045 1.00 94.12 181 MET A C 1
ATOM 1434 O O . MET A 1 181 ? 2.041 6.354 1.873 1.00 94.12 181 MET A O 1
ATOM 1438 N N . LEU A 1 182 ? 1.388 7.262 3.828 1.00 92.31 182 LEU A N 1
ATOM 1439 C CA . LEU A 1 182 ? -0.018 7.518 3.493 1.00 92.31 182 LEU A CA 1
ATOM 1440 C C . LEU A 1 182 ? -0.255 8.888 2.842 1.00 92.31 182 LEU A C 1
ATOM 1442 O O . LEU A 1 182 ? -1.396 9.333 2.743 1.00 92.31 182 LEU A O 1
ATOM 1446 N N . ARG A 1 183 ? 0.809 9.572 2.396 1.00 90.19 183 ARG A N 1
ATOM 1447 C CA . ARG A 1 183 ? 0.736 10.902 1.758 1.00 90.19 183 ARG A CA 1
ATOM 1448 C C . ARG A 1 183 ? -0.004 11.945 2.599 1.00 90.19 183 ARG A C 1
ATOM 1450 O O . ARG A 1 183 ? -0.726 12.789 2.070 1.00 90.19 183 ARG A O 1
ATOM 1457 N N . CYS A 1 184 ? 0.182 11.896 3.911 1.00 90.56 184 CYS A N 1
ATOM 1458 C CA . CYS A 1 184 ? -0.239 12.971 4.794 1.00 90.56 184 CYS A CA 1
ATOM 1459 C C . CYS A 1 184 ? 0.852 14.049 4.796 1.00 90.56 184 CYS A C 1
ATOM 1461 O O . CYS A 1 184 ? 1.534 14.242 5.797 1.00 90.56 184 CYS A O 1
ATOM 1463 N N . ASP A 1 185 ? 1.067 14.683 3.639 1.00 83.25 185 ASP A N 1
ATOM 1464 C CA . ASP A 1 185 ? 2.159 15.639 3.414 1.00 83.25 185 ASP A CA 1
ATOM 1465 C C . ASP A 1 185 ? 1.905 16.993 4.130 1.00 83.25 185 ASP A C 1
ATOM 1467 O O . ASP A 1 185 ? 2.807 17.825 4.215 1.00 83.25 185 ASP A O 1
ATOM 1471 N N . GLY A 1 186 ? 0.713 17.178 4.715 1.00 77.56 186 GLY A N 1
ATOM 1472 C CA . GLY A 1 186 ? 0.256 18.441 5.288 1.00 77.56 186 GLY A CA 1
ATOM 1473 C C . GLY A 1 186 ? -0.191 19.441 4.220 1.00 77.56 186 GLY A C 1
ATOM 1474 O O . GLY A 1 186 ? 0.057 19.261 3.029 1.00 77.56 186 GLY A O 1
ATOM 1475 N N . ASP A 1 187 ? -0.879 20.484 4.658 1.00 81.75 187 ASP A N 1
ATOM 1476 C CA . ASP A 1 187 ? -1.257 21.647 3.853 1.00 81.75 187 ASP A CA 1
ATOM 1477 C C . ASP A 1 187 ? -1.027 22.930 4.673 1.00 81.75 187 ASP A C 1
ATOM 1479 O O . ASP A 1 187 ? -0.477 22.867 5.778 1.00 81.75 187 ASP A O 1
ATOM 1483 N N . GLU A 1 188 ? -1.383 24.096 4.124 1.00 74.69 188 GLU A N 1
ATOM 1484 C CA . GLU A 1 188 ? -1.191 25.392 4.796 1.00 74.69 188 GLU A CA 1
ATOM 1485 C C . GLU A 1 188 ? -1.892 25.458 6.167 1.00 74.69 188 GLU A C 1
ATOM 1487 O O . GLU A 1 188 ? -1.421 26.149 7.070 1.00 74.69 188 GLU A O 1
ATOM 1492 N N . GLU A 1 189 ? -2.968 24.690 6.356 1.00 77.12 189 GLU A N 1
ATOM 1493 C CA . GLU A 1 189 ? -3.826 24.732 7.544 1.00 77.12 189 GLU A CA 1
ATOM 1494 C C . GLU A 1 189 ? -3.594 23.540 8.491 1.00 77.12 189 GLU A C 1
ATOM 1496 O O . GLU A 1 189 ? -3.828 23.617 9.703 1.00 77.12 189 GLU A O 1
ATOM 1501 N N . THR A 1 190 ? -3.113 22.413 7.964 1.00 83.44 190 THR A N 1
ATOM 1502 C CA . THR A 1 190 ? -3.060 21.134 8.668 1.00 83.44 190 THR A CA 1
ATOM 1503 C C . THR A 1 190 ? -1.674 20.512 8.593 1.00 83.44 190 THR A C 1
ATOM 1505 O O . THR A 1 190 ? -1.232 20.000 7.567 1.00 83.44 190 THR A O 1
ATOM 1508 N N . LYS A 1 191 ? -1.011 20.430 9.751 1.00 90.88 191 LYS A N 1
ATOM 1509 C CA . LYS A 1 191 ? 0.263 19.710 9.890 1.00 90.88 191 LYS A CA 1
ATOM 1510 C C . LYS A 1 191 ? 0.113 18.222 9.502 1.00 90.88 191 LYS A C 1
ATOM 1512 O O . LYS A 1 191 ? -0.901 17.614 9.865 1.00 90.88 191 LYS A O 1
ATOM 1517 N N . PRO A 1 192 ? 1.147 17.583 8.915 1.00 90.75 192 PRO A N 1
ATOM 1518 C CA . PRO A 1 192 ? 1.157 16.164 8.518 1.00 90.75 192 PRO A CA 1
ATOM 1519 C C . PRO A 1 192 ? 0.551 15.201 9.544 1.00 90.75 192 PRO A C 1
ATOM 1521 O O . PRO A 1 192 ? -0.303 14.372 9.241 1.00 90.75 192 PRO A O 1
ATOM 1524 N N . ARG A 1 193 ? 0.947 15.355 10.811 1.00 91.25 193 ARG A N 1
ATOM 1525 C CA . ARG A 1 193 ? 0.509 14.488 11.910 1.00 91.25 193 ARG A CA 1
ATOM 1526 C C . ARG A 1 193 ? -0.963 14.684 12.281 1.00 91.25 193 ARG A C 1
ATOM 1528 O O . ARG A 1 193 ? -1.640 13.718 12.627 1.00 91.25 193 ARG A O 1
ATOM 1535 N N . LYS A 1 194 ? -1.473 15.915 12.173 1.00 91.88 194 LYS A N 1
ATOM 1536 C CA . LYS A 1 194 ? -2.898 16.218 12.365 1.00 91.88 194 LYS A CA 1
ATOM 1537 C C . LYS A 1 194 ? -3.716 15.621 11.218 1.00 91.88 194 LYS A C 1
ATOM 1539 O O . LYS A 1 194 ? -4.711 14.955 11.476 1.00 91.88 194 LYS A O 1
ATOM 1544 N N . GLN A 1 195 ? -3.243 15.753 9.977 1.00 92.75 195 GLN A N 1
ATOM 1545 C CA . GLN A 1 195 ? -3.878 15.160 8.796 1.00 92.75 195 GLN A CA 1
ATOM 1546 C C . GLN A 1 195 ? -3.932 13.626 8.882 1.00 92.75 195 GLN A C 1
ATOM 1548 O O . GLN A 1 195 ? -4.987 13.034 8.647 1.00 92.75 195 GLN A O 1
ATOM 1553 N N . LEU A 1 196 ? -2.830 12.993 9.298 1.00 95.12 196 LEU A N 1
ATOM 1554 C CA . LEU A 1 196 ? -2.755 11.552 9.541 1.00 95.12 196 LEU A CA 1
ATOM 1555 C C . LEU A 1 196 ? -3.799 11.102 10.567 1.00 95.12 196 LEU A C 1
ATOM 1557 O O . LEU A 1 196 ? -4.549 10.162 10.308 1.00 95.12 196 LEU A O 1
ATOM 1561 N N . ASN A 1 197 ? -3.880 11.778 11.714 1.00 93.56 197 ASN A N 1
ATOM 1562 C CA . ASN A 1 197 ? -4.866 11.444 12.739 1.00 93.56 197 ASN A CA 1
ATOM 1563 C C . ASN A 1 197 ? -6.299 11.649 12.229 1.00 93.56 197 ASN A C 1
ATOM 1565 O O . ASN A 1 197 ? -7.131 10.761 12.393 1.00 93.56 197 ASN A O 1
ATOM 1569 N N . ASN A 1 198 ? -6.585 12.764 11.558 1.00 90.56 198 ASN A N 1
ATOM 1570 C CA . ASN A 1 198 ? -7.922 13.046 11.033 1.00 90.56 198 ASN A CA 1
ATOM 1571 C C . ASN A 1 198 ? -8.404 11.962 10.057 1.00 90.56 198 ASN A C 1
ATOM 1573 O O . ASN A 1 198 ? -9.573 11.592 10.084 1.00 90.56 198 ASN A O 1
ATOM 1577 N N . ARG A 1 199 ? -7.506 11.432 9.217 1.00 92.31 199 ARG A N 1
ATOM 1578 C CA . ARG A 1 199 ? -7.853 10.449 8.178 1.00 92.31 199 ARG A CA 1
ATOM 1579 C C . ARG A 1 199 ? -7.777 8.998 8.647 1.00 92.31 199 ARG A C 1
ATOM 1581 O O . ARG A 1 199 ? -8.573 8.174 8.211 1.00 92.31 199 ARG A O 1
ATOM 1588 N N . HIS A 1 200 ? -6.826 8.674 9.521 1.00 94.69 200 HIS A N 1
ATOM 1589 C CA . HIS A 1 200 ? -6.432 7.288 9.785 1.00 94.69 200 HIS A CA 1
ATOM 1590 C C . HIS A 1 200 ? -6.408 6.904 11.267 1.00 94.69 200 HIS A C 1
ATOM 1592 O O . HIS A 1 200 ? -5.977 5.797 11.579 1.00 94.69 200 HIS A O 1
ATOM 1598 N N . ARG A 1 201 ? -6.898 7.745 12.194 1.00 94.00 201 ARG A N 1
ATOM 1599 C CA . ARG A 1 201 ? -6.876 7.454 13.645 1.00 94.00 201 ARG A CA 1
ATOM 1600 C C . ARG A 1 201 ? -7.364 6.048 13.997 1.00 94.00 201 ARG A C 1
ATOM 1602 O O . ARG A 1 201 ? -6.713 5.377 14.794 1.00 94.00 201 ARG A O 1
ATOM 1609 N N . ARG A 1 202 ? -8.474 5.588 13.409 1.00 93.69 202 ARG A N 1
ATOM 1610 C CA . ARG A 1 202 ? -9.003 4.244 13.695 1.00 93.69 202 ARG A CA 1
ATOM 1611 C C . ARG A 1 202 ? -8.070 3.148 13.180 1.00 93.69 202 ARG A C 1
ATOM 1613 O O . ARG A 1 202 ? -7.751 2.240 13.933 1.00 93.69 202 ARG A O 1
ATOM 1620 N N . SER A 1 203 ? -7.564 3.262 11.953 1.00 95.88 203 SER A N 1
ATOM 1621 C CA . SER A 1 203 ? -6.597 2.299 11.408 1.00 95.88 203 SER A CA 1
ATOM 1622 C C . SER A 1 203 ? -5.297 2.253 12.217 1.00 95.88 203 SER A C 1
ATOM 1624 O O . SER A 1 203 ? -4.769 1.173 12.454 1.00 95.88 203 SER A O 1
ATOM 1626 N N . ILE A 1 204 ? -4.817 3.405 12.703 1.00 96.25 204 ILE A N 1
ATOM 1627 C CA . ILE A 1 204 ? -3.663 3.486 13.614 1.00 96.25 204 ILE A CA 1
ATOM 1628 C C . ILE A 1 204 ? -3.959 2.707 14.898 1.00 96.25 204 ILE A C 1
ATOM 1630 O O . ILE A 1 204 ? -3.166 1.856 15.281 1.00 96.25 204 ILE A O 1
ATOM 1634 N N . SER A 1 205 ? -5.113 2.952 15.526 1.00 95.00 205 SER A N 1
ATOM 1635 C CA . SER A 1 205 ? -5.516 2.253 16.751 1.00 95.00 205 SER A CA 1
ATOM 1636 C C . SER A 1 205 ? -5.612 0.741 16.548 1.00 95.00 205 SER A C 1
ATOM 1638 O O . SER A 1 205 ? -5.106 -0.015 17.366 1.00 95.00 205 SER A O 1
ATOM 1640 N N . LEU A 1 206 ? -6.216 0.297 15.442 1.00 96.62 206 LEU A N 1
ATOM 1641 C CA . LEU A 1 206 ? -6.350 -1.122 15.102 1.00 96.62 206 LEU A CA 1
ATOM 1642 C C . LEU A 1 206 ? -4.986 -1.787 14.862 1.00 96.62 206 LEU A C 1
ATOM 1644 O O . LEU A 1 206 ? -4.756 -2.905 15.316 1.00 96.62 206 LEU A O 1
ATOM 1648 N N . ALA A 1 207 ? -4.065 -1.097 14.182 1.00 96.69 207 ALA A N 1
ATOM 1649 C CA . ALA A 1 207 ? -2.715 -1.596 13.932 1.00 96.69 207 ALA A CA 1
ATOM 1650 C C . ALA A 1 207 ? -1.859 -1.691 15.212 1.00 96.69 207 ALA A C 1
ATOM 1652 O O . ALA A 1 207 ? -0.940 -2.510 15.251 1.00 96.69 207 ALA A O 1
ATOM 1653 N N . GLU A 1 208 ? -2.164 -0.905 16.253 1.00 95.69 208 GLU A N 1
ATOM 1654 C CA . GLU A 1 208 ? -1.519 -0.964 17.578 1.00 95.69 208 GLU A CA 1
ATOM 1655 C C . GLU A 1 208 ? -2.183 -1.953 18.553 1.00 95.69 208 GLU A C 1
ATOM 1657 O O . GLU A 1 208 ? -1.726 -2.062 19.689 1.00 95.69 208 GLU A O 1
ATOM 1662 N N . MET A 1 209 ? -3.240 -2.672 18.157 1.00 96.19 209 MET A N 1
ATOM 1663 C CA . MET A 1 209 ? -3.954 -3.562 19.081 1.00 96.19 209 MET A CA 1
ATOM 1664 C C . MET A 1 209 ? -3.066 -4.706 19.608 1.00 96.19 209 MET A C 1
ATOM 1666 O O . MET A 1 209 ? -2.177 -5.174 18.878 1.00 96.19 209 MET A O 1
ATOM 1670 N N . PRO A 1 210 ? -3.327 -5.207 20.834 1.00 96.56 210 PRO A N 1
ATOM 1671 C CA . PRO A 1 210 ? -2.649 -6.380 21.382 1.00 96.56 210 PRO A CA 1
ATOM 1672 C C . PRO A 1 210 ? -2.716 -7.586 20.443 1.00 96.56 210 PRO A C 1
ATOM 1674 O O . PRO A 1 210 ? -3.683 -7.736 19.691 1.00 96.56 210 PRO A O 1
ATOM 1677 N N . CYS A 1 211 ? -1.723 -8.476 20.497 1.00 97.06 211 CYS A N 1
ATOM 1678 C CA . CYS A 1 211 ? -1.598 -9.582 19.536 1.00 97.06 211 CYS A CA 1
ATOM 1679 C C . CYS A 1 211 ? -2.843 -10.473 19.456 1.00 97.06 211 CYS A C 1
ATOM 1681 O O . CYS A 1 211 ? -3.253 -10.861 18.362 1.00 97.06 211 CYS A O 1
ATOM 1683 N N . ALA A 1 212 ? -3.485 -10.762 20.590 1.00 96.69 212 ALA A N 1
ATOM 1684 C CA . ALA A 1 212 ? -4.706 -11.567 20.620 1.00 96.69 212 ALA A CA 1
ATOM 1685 C C . ALA A 1 212 ? -5.858 -10.917 19.827 1.00 96.69 212 ALA A C 1
ATOM 1687 O O . ALA A 1 212 ? -6.518 -11.581 19.028 1.00 96.69 212 ALA A O 1
ATOM 1688 N N . VAL A 1 213 ? -6.055 -9.606 19.999 1.00 97.56 213 VAL A N 1
ATOM 1689 C CA . VAL A 1 213 ? -7.082 -8.830 19.285 1.00 97.56 213 VAL A CA 1
ATOM 1690 C C . VAL A 1 213 ? -6.702 -8.689 17.816 1.00 97.56 213 VAL A C 1
ATOM 1692 O O . VAL A 1 213 ? -7.533 -8.919 16.943 1.00 97.56 213 VAL A O 1
ATOM 1695 N N . TRP A 1 214 ? -5.435 -8.380 17.529 1.00 97.44 214 TRP A N 1
ATOM 1696 C CA . TRP A 1 214 ? -4.904 -8.290 16.171 1.00 97.44 214 TRP A CA 1
ATOM 1697 C C . TRP A 1 214 ? -5.146 -9.574 15.372 1.00 97.44 214 TRP A C 1
ATOM 1699 O O . TRP A 1 214 ? -5.671 -9.523 14.261 1.00 97.44 214 TRP A O 1
ATOM 1709 N N . ASN A 1 215 ? -4.835 -10.735 15.948 1.00 97.56 215 ASN A N 1
ATOM 1710 C CA . ASN A 1 215 ? -5.059 -12.017 15.288 1.00 97.56 215 ASN A CA 1
ATOM 1711 C C . ASN A 1 215 ? -6.555 -12.226 14.989 1.00 97.56 215 ASN A C 1
ATOM 1713 O O . ASN A 1 215 ? -6.900 -12.577 13.858 1.00 97.56 215 ASN A O 1
ATOM 1717 N N . GLY A 1 216 ? -7.441 -11.887 15.933 1.00 97.75 216 GLY A N 1
ATOM 1718 C CA . GLY A 1 216 ? -8.891 -11.888 15.713 1.00 97.75 216 GLY A CA 1
ATOM 1719 C C . GLY A 1 216 ? -9.342 -10.939 14.593 1.00 97.75 216 GLY A C 1
ATOM 1720 O O . GLY A 1 216 ? -10.146 -11.342 13.755 1.00 97.75 216 GLY A O 1
ATOM 1721 N N . ILE A 1 217 ? -8.783 -9.723 14.517 1.00 97.50 217 ILE A N 1
ATOM 1722 C CA . ILE A 1 217 ? -9.043 -8.749 13.439 1.00 97.50 217 ILE A CA 1
ATOM 1723 C C . ILE A 1 217 ? -8.629 -9.324 12.082 1.00 97.50 217 ILE A C 1
ATOM 1725 O O . ILE A 1 217 ? -9.387 -9.225 11.119 1.00 97.50 217 ILE A O 1
ATOM 1729 N N . THR A 1 218 ? -7.436 -9.920 11.983 1.00 96.19 218 THR A N 1
ATOM 1730 C CA . THR A 1 218 ? -6.948 -10.464 10.706 1.00 96.19 218 THR A CA 1
ATOM 1731 C C . THR A 1 218 ? -7.794 -11.636 10.213 1.00 96.19 218 THR A C 1
ATOM 1733 O O . THR A 1 218 ? -8.025 -11.757 9.012 1.00 96.19 218 THR A O 1
ATOM 1736 N N . GLU A 1 219 ? -8.287 -12.484 11.118 1.00 96.69 219 GLU A N 1
ATOM 1737 C CA . GLU A 1 219 ? -9.198 -13.575 10.772 1.00 96.69 219 GLU A CA 1
ATOM 1738 C C . GLU A 1 219 ? -10.580 -13.045 10.370 1.00 96.69 219 GLU A C 1
ATOM 1740 O O . GLU A 1 219 ? -11.109 -13.449 9.332 1.00 96.69 219 GLU A O 1
ATOM 1745 N N . PHE A 1 220 ? -11.121 -12.097 11.138 1.00 97.62 220 PHE A N 1
ATOM 1746 C CA . PHE A 1 220 ? -12.392 -11.443 10.837 1.00 97.62 220 PHE A CA 1
ATOM 1747 C C . PHE A 1 220 ? -12.366 -10.794 9.458 1.00 97.62 220 PHE A C 1
ATOM 1749 O O . PHE A 1 220 ? -13.278 -10.992 8.660 1.00 97.62 220 PHE A O 1
ATOM 1756 N N . ALA A 1 221 ? -11.294 -10.068 9.141 1.00 95.69 221 ALA A N 1
ATOM 1757 C CA . ALA A 1 221 ? -11.152 -9.397 7.859 1.00 95.69 221 ALA A CA 1
ATOM 1758 C C . ALA A 1 221 ? -11.108 -10.380 6.679 1.00 95.69 221 ALA A C 1
ATOM 1760 O O . ALA A 1 221 ? -11.789 -10.155 5.682 1.00 95.69 221 ALA A O 1
ATOM 1761 N N . LYS A 1 222 ? -10.391 -11.505 6.812 1.00 92.62 222 LYS A N 1
ATOM 1762 C CA . LYS A 1 222 ? -10.385 -12.568 5.791 1.00 92.62 222 LYS A CA 1
ATOM 1763 C C . LYS A 1 222 ? -11.777 -13.169 5.594 1.00 92.62 222 LYS A C 1
ATOM 1765 O O . LYS A 1 222 ? -12.254 -13.271 4.469 1.00 92.62 222 LYS A O 1
ATOM 1770 N N . LYS A 1 223 ? -12.464 -13.517 6.688 1.00 95.19 223 LYS A N 1
ATOM 1771 C CA . LYS A 1 223 ? -13.833 -14.056 6.632 1.00 95.19 223 LYS A CA 1
ATOM 1772 C C . LYS A 1 223 ? -14.826 -13.047 6.055 1.00 95.19 223 LYS A C 1
ATOM 1774 O O . LYS A 1 223 ? -15.748 -13.451 5.353 1.00 95.19 223 LYS A O 1
ATOM 1779 N N . TRP A 1 224 ? -14.636 -11.755 6.309 1.00 95.19 224 TRP A N 1
ATOM 1780 C CA . TRP A 1 224 ? -15.440 -10.689 5.715 1.00 95.19 224 TRP A CA 1
ATOM 1781 C C . TRP A 1 224 ? -15.264 -10.630 4.194 1.00 95.19 224 TRP A C 1
ATOM 1783 O O . TRP A 1 224 ? -16.249 -10.626 3.459 1.00 95.19 224 TRP A O 1
ATOM 1793 N N . GLU A 1 225 ? -14.019 -10.636 3.707 1.00 88.81 225 GLU A N 1
ATOM 1794 C CA . GLU A 1 225 ? -13.710 -10.642 2.269 1.00 88.81 225 GLU A CA 1
ATOM 1795 C C . GLU A 1 225 ? -14.275 -11.892 1.564 1.00 88.81 225 GLU A C 1
ATOM 1797 O O . GLU A 1 225 ? -14.776 -11.804 0.442 1.00 88.81 225 GLU A O 1
ATOM 1802 N N . GLU A 1 226 ? -14.291 -13.038 2.253 1.00 90.56 226 GLU A N 1
ATOM 1803 C CA . GLU A 1 226 ? -14.912 -14.291 1.795 1.00 90.56 226 GLU A CA 1
ATOM 1804 C C . GLU A 1 226 ? -16.448 -14.305 1.899 1.00 90.56 226 GLU A C 1
ATOM 1806 O O . GLU A 1 226 ? -17.085 -15.288 1.520 1.00 90.56 226 GLU A O 1
ATOM 1811 N N . ARG A 1 227 ? -17.065 -13.242 2.425 1.00 93.00 227 ARG A N 1
ATOM 1812 C CA . ARG A 1 227 ? -18.495 -13.174 2.746 1.00 93.00 227 ARG A CA 1
ATOM 1813 C C . ARG A 1 227 ? -18.962 -14.320 3.649 1.00 93.00 227 ARG A C 1
ATOM 1815 O O . ARG A 1 227 ? -20.027 -14.902 3.450 1.00 93.00 227 ARG A O 1
ATOM 1822 N N . ARG A 1 228 ? -18.241 -14.552 4.744 1.00 95.19 228 ARG A N 1
ATOM 1823 C CA . ARG A 1 228 ? -18.545 -15.590 5.747 1.00 95.19 228 ARG A CA 1
ATOM 1824 C C . ARG A 1 228 ? -18.944 -15.066 7.126 1.00 95.19 228 ARG A C 1
ATOM 1826 O O . ARG A 1 228 ? -19.179 -15.877 8.015 1.00 95.19 228 ARG A O 1
ATOM 1833 N N . ILE A 1 229 ? -19.039 -13.751 7.319 1.00 97.38 229 ILE A N 1
ATOM 1834 C CA . ILE A 1 229 ? -19.526 -13.168 8.575 1.00 97.38 229 ILE A CA 1
ATOM 1835 C C . ILE A 1 229 ? -21.062 -13.116 8.582 1.00 97.38 229 ILE A C 1
ATOM 1837 O O . ILE A 1 229 ? -21.686 -12.551 7.680 1.00 97.38 229 ILE A O 1
ATOM 1841 N N . LEU A 1 230 ? -21.678 -13.694 9.616 1.00 96.38 230 LEU A N 1
ATOM 1842 C CA . LEU A 1 230 ? -23.127 -13.649 9.822 1.00 96.38 230 LEU A CA 1
ATOM 1843 C C . LEU A 1 230 ? -23.594 -12.201 10.038 1.00 96.38 230 LEU A C 1
ATOM 1845 O O . LEU A 1 230 ? -22.933 -11.428 10.726 1.00 96.38 230 LEU A O 1
ATOM 1849 N N . GLY A 1 231 ? -24.711 -11.812 9.422 1.00 93.00 231 GLY A N 1
ATOM 1850 C CA . GLY A 1 231 ? -25.256 -10.453 9.537 1.00 93.00 231 GLY A CA 1
ATOM 1851 C C . GLY A 1 231 ? -24.524 -9.386 8.712 1.00 93.00 231 GLY A C 1
ATOM 1852 O O . GLY A 1 231 ? -24.934 -8.220 8.709 1.00 93.00 231 GLY A O 1
ATOM 1853 N N . GLN A 1 232 ? -23.464 -9.745 7.974 1.00 94.06 232 GLN A N 1
ATOM 1854 C CA . GLN A 1 232 ? -22.793 -8.805 7.076 1.00 94.06 232 GLN A CA 1
ATOM 1855 C C . GLN A 1 232 ? -23.697 -8.477 5.870 1.00 94.06 232 GLN A C 1
ATOM 1857 O O . GLN A 1 232 ? -24.273 -9.355 5.228 1.00 94.06 232 GLN A O 1
ATOM 1862 N N . LYS A 1 233 ? -23.801 -7.191 5.534 1.00 90.00 233 LYS A N 1
ATOM 1863 C CA . LYS A 1 233 ? -24.505 -6.728 4.322 1.00 90.00 233 LYS A CA 1
ATOM 1864 C C . LYS A 1 233 ? -23.562 -6.194 3.254 1.00 90.00 233 LYS A C 1
ATOM 1866 O O . LYS A 1 233 ? -23.860 -6.256 2.069 1.00 90.00 233 LYS A O 1
ATOM 1871 N N . LYS A 1 234 ? -22.442 -5.618 3.686 1.00 87.69 234 LYS A N 1
ATOM 1872 C CA . LYS A 1 234 ? -21.480 -4.956 2.808 1.00 87.69 234 LYS A CA 1
ATOM 1873 C C . LYS A 1 234 ? -20.404 -5.940 2.387 1.00 87.69 234 LYS A C 1
ATOM 1875 O O . LYS A 1 234 ? -19.993 -6.789 3.167 1.00 87.69 234 LYS A O 1
ATOM 1880 N N . THR A 1 235 ? -19.929 -5.771 1.164 1.00 85.88 235 THR A N 1
ATOM 1881 C CA . THR A 1 235 ? -18.885 -6.610 0.571 1.00 85.88 235 THR A CA 1
ATOM 1882 C C . THR A 1 235 ? -17.486 -6.104 0.905 1.00 85.88 235 THR A C 1
ATOM 1884 O O . THR A 1 235 ? -16.564 -6.890 1.073 1.00 85.88 235 THR A O 1
ATOM 1887 N N . GLU A 1 236 ? -17.329 -4.789 1.030 1.00 89.88 236 GLU A N 1
ATOM 1888 C CA . GLU A 1 236 ? -16.060 -4.143 1.348 1.00 89.88 236 GLU A CA 1
ATOM 1889 C C . GLU A 1 236 ? -15.919 -3.953 2.863 1.00 89.88 236 GLU A C 1
ATOM 1891 O O . GLU A 1 236 ? -16.813 -3.414 3.529 1.00 89.88 236 GLU A O 1
ATOM 1896 N N . LEU A 1 237 ? -14.782 -4.372 3.419 1.00 93.69 237 LEU A N 1
ATOM 1897 C CA . LEU A 1 237 ? -14.426 -4.065 4.798 1.00 93.69 237 LEU A CA 1
ATOM 1898 C C . LEU A 1 237 ? -13.857 -2.648 4.878 1.00 93.69 237 LEU A C 1
ATOM 1900 O O . LEU A 1 237 ? -12.937 -2.309 4.138 1.00 93.69 237 LEU A O 1
ATOM 1904 N N . LYS A 1 238 ? -14.343 -1.849 5.831 1.00 93.19 238 LYS A N 1
ATOM 1905 C CA . LYS A 1 238 ? -13.811 -0.524 6.170 1.00 93.19 238 LYS A CA 1
ATOM 1906 C C . LYS A 1 238 ? -13.394 -0.508 7.639 1.00 93.19 238 LYS A C 1
ATOM 1908 O O . LYS A 1 238 ? -14.014 -1.220 8.432 1.00 93.19 238 LYS A O 1
ATOM 1913 N N . PRO A 1 239 ? -12.443 0.350 8.057 1.00 92.94 239 PRO A N 1
ATOM 1914 C CA . PRO A 1 239 ? -12.060 0.462 9.466 1.00 92.94 239 PRO A CA 1
ATOM 1915 C C . PRO A 1 239 ? -13.251 0.749 10.386 1.00 92.94 239 PRO A C 1
ATOM 1917 O O . PRO A 1 239 ? -13.267 0.339 11.542 1.00 92.94 239 PRO A O 1
ATOM 1920 N N . THR A 1 240 ? -14.287 1.428 9.882 1.00 91.31 240 THR A N 1
ATOM 1921 C CA . THR A 1 240 ? -15.492 1.725 10.658 1.00 91.31 240 THR A CA 1
ATOM 1922 C C . THR A 1 240 ? -16.294 0.496 11.061 1.00 91.31 240 THR A C 1
ATOM 1924 O O . THR A 1 240 ? -16.936 0.534 12.108 1.00 91.31 240 THR A O 1
ATOM 1927 N N . HIS A 1 241 ? -16.201 -0.595 10.300 1.00 93.88 241 HIS A N 1
ATOM 1928 C CA . HIS A 1 241 ? -16.879 -1.854 10.603 1.00 93.88 241 HIS A CA 1
ATOM 1929 C C . HIS A 1 241 ? -16.296 -2.569 11.828 1.00 93.88 241 HIS A C 1
ATOM 1931 O O . HIS A 1 241 ? -16.988 -3.383 12.425 1.00 93.88 241 HIS A O 1
ATOM 1937 N N . LEU A 1 242 ? -15.072 -2.220 12.234 1.00 94.62 242 LEU A N 1
ATOM 1938 C CA . LEU A 1 242 ? -14.415 -2.684 13.461 1.00 94.62 242 LEU A CA 1
ATOM 1939 C C . LEU A 1 242 ? -14.635 -1.721 14.640 1.00 94.62 242 LEU A C 1
ATOM 1941 O O . LEU A 1 242 ? -13.978 -1.826 15.669 1.00 94.62 242 LEU A O 1
ATOM 1945 N N . GLY A 1 243 ? -15.552 -0.756 14.502 1.00 90.44 243 GLY A N 1
ATOM 1946 C CA . GLY A 1 243 ? -15.796 0.269 15.515 1.00 90.44 243 GLY A CA 1
ATOM 1947 C C . GLY A 1 243 ? -16.368 -0.258 16.834 1.00 90.44 243 GLY A C 1
ATOM 1948 O O . GLY A 1 243 ? -16.369 0.498 17.800 1.00 90.44 243 GLY A O 1
ATOM 1949 N N . PHE A 1 244 ? -16.849 -1.504 16.889 1.00 92.00 244 PHE A N 1
ATOM 1950 C CA . PHE A 1 244 ? -17.260 -2.168 18.133 1.00 92.00 244 PHE A CA 1
ATOM 1951 C C . PHE A 1 244 ? -16.070 -2.476 19.056 1.00 92.00 244 PHE A C 1
ATOM 1953 O O . PHE A 1 244 ? -16.250 -2.650 20.253 1.00 92.00 244 PHE A O 1
ATOM 1960 N N . LEU A 1 245 ? -14.842 -2.489 18.523 1.00 93.19 245 LEU A N 1
ATOM 1961 C CA . LEU A 1 245 ? -13.631 -2.649 19.330 1.00 93.19 245 LEU A CA 1
ATOM 1962 C C . LEU A 1 245 ? -13.281 -1.386 20.126 1.00 93.19 245 LEU A C 1
ATOM 1964 O O . LEU A 1 245 ? -12.568 -1.483 21.118 1.00 93.19 245 LEU A O 1
ATOM 1968 N N . ASP A 1 246 ? -13.805 -0.220 19.732 1.00 83.75 246 ASP A N 1
ATOM 1969 C CA . ASP A 1 246 ? -13.590 1.043 20.451 1.00 83.75 246 ASP A CA 1
ATOM 1970 C C . ASP A 1 246 ? -14.400 1.115 21.769 1.00 83.75 246 ASP A C 1
ATOM 1972 O O . ASP A 1 246 ? -14.258 2.078 22.522 1.00 83.75 246 ASP A O 1
ATOM 1976 N N . ASP A 1 247 ? -15.295 0.153 22.029 1.00 71.88 247 ASP A N 1
ATOM 1977 C CA . ASP A 1 247 ? -16.232 0.214 23.158 1.00 71.88 247 ASP A CA 1
ATOM 1978 C C . ASP A 1 247 ? -15.725 -0.396 24.452 1.00 71.88 247 ASP A C 1
ATOM 1980 O O . ASP A 1 247 ? -16.200 -0.005 25.520 1.00 71.88 247 ASP A O 1
ATOM 1984 N N . ASP A 1 248 ? -14.774 -1.313 24.373 1.00 71.75 248 ASP A N 1
ATOM 1985 C CA . ASP A 1 248 ? -14.255 -2.031 25.525 1.00 71.75 248 ASP A CA 1
ATOM 1986 C C . ASP A 1 248 ? -12.743 -1.864 25.590 1.00 71.75 248 ASP A C 1
ATOM 1988 O O . ASP A 1 248 ? -12.026 -2.294 24.691 1.00 71.75 248 ASP A O 1
ATOM 1992 N N . ASP A 1 249 ? -12.253 -1.304 26.696 1.00 75.44 249 ASP A N 1
ATOM 1993 C CA . ASP A 1 249 ? -10.816 -1.271 27.002 1.00 75.44 249 ASP A CA 1
ATOM 1994 C C . ASP A 1 249 ? -10.303 -2.654 27.460 1.00 75.44 249 ASP A C 1
ATOM 1996 O O . ASP A 1 249 ? -9.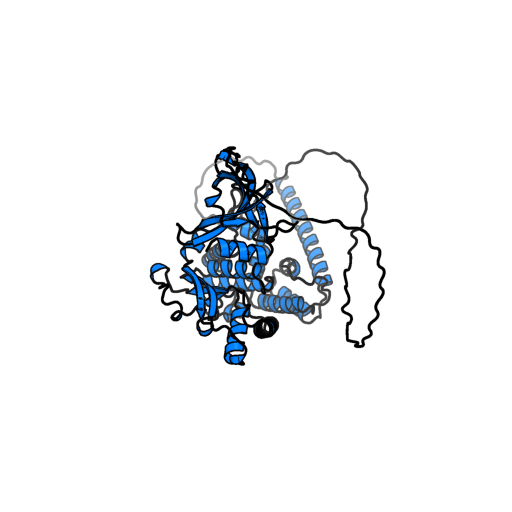111 -2.860 27.689 1.00 75.44 249 ASP A O 1
ATOM 2000 N N . GLU A 1 250 ? -11.209 -3.624 27.613 1.00 88.69 250 GLU A N 1
ATOM 2001 C CA . GLU A 1 250 ? -10.905 -4.967 28.083 1.00 88.69 250 GLU A CA 1
ATOM 2002 C C . GLU A 1 250 ? -10.612 -5.907 26.907 1.00 88.69 250 GLU A C 1
ATOM 2004 O O . GLU A 1 250 ? -11.518 -6.439 26.259 1.00 88.69 250 GLU A O 1
ATOM 2009 N N . THR A 1 251 ? -9.323 -6.176 26.684 1.00 92.06 251 THR A N 1
ATOM 2010 C CA . THR A 1 251 ? -8.808 -7.083 25.644 1.00 92.06 251 THR A CA 1
ATOM 2011 C C . THR A 1 251 ? -9.567 -8.415 25.583 1.00 92.06 251 THR A C 1
ATOM 2013 O O . THR A 1 251 ? -9.853 -8.916 24.498 1.00 92.06 251 THR A O 1
ATOM 2016 N N . ALA A 1 252 ? -9.936 -8.993 26.732 1.00 92.94 252 ALA A N 1
ATOM 2017 C CA . ALA A 1 252 ? -10.655 -10.267 26.789 1.00 92.94 252 ALA A CA 1
ATOM 2018 C C . ALA A 1 252 ? -12.038 -10.207 26.111 1.00 92.94 252 ALA A C 1
ATOM 2020 O O . ALA A 1 252 ? -12.404 -11.132 25.384 1.00 92.94 252 ALA A O 1
ATOM 2021 N N . LYS A 1 253 ? -12.782 -9.106 26.283 1.00 93.06 253 LYS A N 1
ATOM 2022 C CA . LYS A 1 253 ? -14.093 -8.906 25.642 1.00 93.06 253 LYS A CA 1
ATOM 2023 C C . LYS A 1 253 ? -13.967 -8.674 24.145 1.00 93.06 253 LYS A C 1
ATOM 2025 O O . LYS A 1 253 ? -14.729 -9.257 23.373 1.00 93.06 253 LYS A O 1
ATOM 2030 N N . GLN A 1 254 ? -12.975 -7.886 23.731 1.00 95.62 254 GLN A N 1
ATOM 2031 C CA . GLN A 1 254 ? -12.666 -7.666 22.316 1.00 95.62 254 GLN A CA 1
ATOM 2032 C C . GLN A 1 254 ? -12.350 -8.994 21.612 1.00 95.62 254 GLN A C 1
ATOM 2034 O O . GLN A 1 254 ? -12.910 -9.287 20.555 1.00 95.62 254 GLN A O 1
ATOM 2039 N N . VAL A 1 255 ? -11.504 -9.830 22.228 1.00 96.88 255 VAL A N 1
ATOM 2040 C CA . VAL A 1 255 ? -11.165 -11.168 21.721 1.00 96.88 255 VAL A CA 1
ATOM 2041 C C . VAL A 1 255 ? -12.398 -12.066 21.665 1.00 96.88 255 VAL A C 1
ATOM 2043 O O . VAL A 1 255 ? -12.644 -12.669 20.625 1.00 96.88 255 VAL A O 1
ATOM 2046 N N . SER A 1 256 ? -13.195 -12.127 22.736 1.00 96.62 256 SER A N 1
ATOM 2047 C CA . SER A 1 256 ? -14.412 -12.948 22.777 1.00 96.62 256 SER A CA 1
ATOM 2048 C C . SER A 1 256 ? -15.423 -12.537 21.702 1.00 96.62 256 SER A C 1
ATOM 2050 O O . SER A 1 256 ? -15.970 -13.398 21.017 1.00 96.62 256 SER A O 1
ATOM 2052 N N . THR A 1 257 ? -15.609 -11.234 21.483 1.00 96.81 257 THR A N 1
ATOM 2053 C CA . THR A 1 257 ? -16.498 -10.712 20.434 1.00 96.81 257 THR A CA 1
ATOM 2054 C C . THR A 1 257 ? -16.003 -11.100 19.042 1.00 96.81 257 THR A C 1
ATOM 2056 O O . THR A 1 257 ? -16.777 -11.592 18.222 1.00 96.81 257 THR A O 1
ATOM 2059 N N . LEU A 1 258 ? -14.705 -10.925 18.769 1.00 97.69 258 LEU A N 1
ATOM 2060 C CA . LEU A 1 258 ? -14.107 -11.318 17.489 1.00 97.69 258 LEU A CA 1
ATOM 2061 C C . LEU A 1 258 ? -14.211 -12.827 17.253 1.00 97.69 258 LEU A C 1
ATOM 2063 O O . LEU A 1 258 ? -14.559 -13.241 16.152 1.00 97.69 258 LEU A O 1
ATOM 2067 N N . GLN A 1 259 ? -13.955 -13.646 18.276 1.00 97.69 259 GLN A N 1
ATOM 2068 C CA . GLN A 1 259 ? -14.100 -15.100 18.194 1.00 97.69 259 GLN A CA 1
ATOM 2069 C C . GLN A 1 259 ? -15.545 -15.504 17.901 1.00 97.69 259 GLN A C 1
ATOM 2071 O O . GLN A 1 259 ? -15.771 -16.284 16.979 1.00 97.69 259 GLN A O 1
ATOM 2076 N N . GLY A 1 260 ? -16.520 -14.924 18.607 1.00 97.75 260 GLY A N 1
ATOM 2077 C CA . GLY A 1 260 ? -17.935 -15.200 18.371 1.00 97.75 260 GLY A CA 1
ATOM 2078 C C . GLY A 1 260 ? -18.374 -14.834 16.949 1.00 97.75 260 GLY A C 1
ATOM 2079 O O . GLY A 1 260 ? -19.041 -15.624 16.283 1.00 97.75 260 GLY A O 1
ATOM 2080 N N . LEU A 1 261 ? -17.928 -13.686 16.426 1.00 97.75 261 LEU A N 1
ATOM 2081 C CA . LEU A 1 261 ? -18.178 -13.293 15.032 1.00 97.75 261 LEU A CA 1
ATOM 2082 C C . LEU A 1 261 ? -17.496 -14.238 14.032 1.00 97.75 261 LEU A C 1
ATOM 2084 O O . LEU A 1 261 ? -18.105 -14.651 13.047 1.00 97.75 261 LEU A O 1
ATOM 2088 N N . ASN A 1 262 ? -16.241 -14.611 14.289 1.00 97.31 262 ASN A N 1
ATOM 2089 C CA . ASN A 1 262 ? -15.477 -15.504 13.421 1.00 97.31 262 ASN A CA 1
ATOM 2090 C C . ASN A 1 262 ? -16.076 -16.914 13.384 1.00 97.31 262 ASN A C 1
ATOM 2092 O O . ASN A 1 262 ? -16.049 -17.557 12.333 1.00 97.31 262 ASN A O 1
ATOM 2096 N N . ASN A 1 263 ? -16.614 -17.400 14.499 1.00 97.19 263 ASN A N 1
ATOM 2097 C CA . ASN A 1 263 ? -17.232 -18.720 14.600 1.00 97.19 263 ASN A CA 1
ATOM 2098 C C . ASN A 1 263 ? -18.687 -18.743 14.108 1.00 97.19 263 ASN A C 1
ATOM 2100 O O . ASN A 1 263 ? -19.261 -19.821 13.971 1.00 97.19 263 ASN A O 1
ATOM 2104 N N . GLY A 1 264 ? -19.278 -17.577 13.820 1.00 95.94 264 GLY A N 1
ATOM 2105 C CA . GLY A 1 264 ? -20.695 -17.454 13.472 1.00 95.94 264 GLY A CA 1
ATOM 2106 C C . GLY A 1 264 ? -21.636 -17.639 14.666 1.00 95.94 264 GLY A C 1
ATOM 2107 O O . GLY A 1 264 ? -22.817 -17.904 14.471 1.00 95.94 264 GLY A O 1
ATOM 2108 N N . GLU A 1 265 ? -21.118 -17.518 15.890 1.00 97.19 265 GLU A N 1
ATOM 2109 C CA . GLU A 1 265 ? -21.888 -17.543 17.140 1.00 97.19 265 GLU A CA 1
ATOM 2110 C C . GLU A 1 265 ? -22.582 -16.200 17.403 1.00 97.19 265 GLU A C 1
ATOM 2112 O O . GLU A 1 265 ? -23.603 -16.151 18.085 1.00 97.19 265 GLU A O 1
ATOM 2117 N N . LEU A 1 266 ? -22.030 -15.112 16.856 1.00 97.25 266 LEU A N 1
ATOM 2118 C CA . LEU A 1 266 ? -22.580 -13.763 16.943 1.00 97.25 266 LEU A CA 1
ATOM 2119 C C . LEU A 1 266 ? -22.971 -13.244 15.558 1.00 97.25 266 LEU A C 1
ATOM 2121 O O . LEU A 1 266 ? -22.256 -13.453 14.575 1.00 97.25 266 LEU A O 1
ATOM 2125 N N . ASP A 1 267 ? -24.077 -12.504 15.501 1.00 97.38 267 ASP A N 1
ATOM 2126 C CA . ASP A 1 267 ? -24.481 -11.748 14.319 1.00 97.38 267 ASP A CA 1
ATOM 2127 C C . ASP A 1 267 ? -23.829 -10.354 14.327 1.00 97.38 267 ASP A C 1
ATOM 2129 O O . ASP A 1 267 ? -23.924 -9.590 15.293 1.00 97.38 267 ASP A O 1
ATOM 2133 N N . TYR A 1 268 ? -23.163 -9.994 13.228 1.00 97.12 268 TYR A N 1
ATOM 2134 C CA . TYR A 1 268 ? -22.462 -8.718 13.097 1.00 97.12 268 TYR A CA 1
ATOM 2135 C C . TYR A 1 268 ? -23.375 -7.499 13.267 1.00 97.12 268 TYR A C 1
ATOM 2137 O O . TYR A 1 268 ? -22.974 -6.495 13.862 1.00 97.12 268 TYR A O 1
ATOM 2145 N N . LYS A 1 269 ? -24.604 -7.562 12.748 1.00 95.25 269 LYS A N 1
ATOM 2146 C CA . LYS A 1 269 ? -25.562 -6.460 12.834 1.00 95.25 269 LYS A CA 1
ATOM 2147 C C . LYS A 1 269 ? -25.974 -6.233 14.287 1.00 95.25 269 LYS A C 1
ATOM 2149 O O . LYS A 1 269 ? -26.042 -5.082 14.712 1.00 95.25 269 LYS A O 1
ATOM 2154 N N . GLU A 1 270 ? -26.206 -7.301 15.043 1.00 95.69 270 GLU A N 1
ATOM 2155 C CA . GLU A 1 270 ? -26.567 -7.226 16.465 1.00 95.69 270 GLU A CA 1
ATOM 2156 C C . GLU A 1 270 ? -25.420 -6.670 17.320 1.00 95.69 270 GLU A C 1
ATOM 2158 O O . GLU A 1 270 ? -25.637 -5.790 18.162 1.00 95.69 270 GLU A O 1
ATOM 2163 N N . VAL A 1 271 ? -24.182 -7.105 17.053 1.00 95.44 271 VAL A N 1
ATOM 2164 C CA . VAL A 1 271 ? -22.982 -6.572 17.722 1.00 95.44 271 VAL A CA 1
ATOM 2165 C C . VAL A 1 271 ? -22.842 -5.068 17.473 1.00 95.44 271 VAL A C 1
ATOM 2167 O O . VAL A 1 271 ? -22.629 -4.299 18.412 1.00 95.44 271 VAL A O 1
ATOM 2170 N N . MET A 1 272 ? -23.018 -4.618 16.228 1.00 93.88 272 MET A N 1
ATOM 2171 C CA . MET A 1 272 ? -22.940 -3.193 15.892 1.00 93.88 272 MET A CA 1
ATOM 2172 C C . MET A 1 272 ? -24.067 -2.367 16.528 1.00 93.88 272 MET A C 1
ATOM 2174 O O . MET A 1 272 ? -23.802 -1.281 17.037 1.00 93.88 272 MET A O 1
ATOM 2178 N N . GLN A 1 273 ? -25.301 -2.877 16.565 1.00 92.12 273 GLN A N 1
ATOM 2179 C CA . GLN A 1 273 ? -26.418 -2.197 17.234 1.00 92.12 273 GLN A CA 1
ATOM 2180 C C . GLN A 1 273 ? -26.170 -2.035 18.739 1.00 92.12 273 GLN A C 1
ATOM 2182 O O . GLN A 1 273 ? -26.405 -0.965 19.303 1.00 92.12 273 GLN A O 1
ATOM 2187 N N . THR A 1 274 ? -25.641 -3.078 19.379 1.00 91.38 274 THR A N 1
ATOM 2188 C CA . THR A 1 274 ? -25.286 -3.052 20.805 1.00 91.38 274 THR A CA 1
ATOM 2189 C C . THR A 1 274 ? -24.161 -2.047 21.075 1.00 91.38 274 THR A C 1
ATOM 2191 O O . THR A 1 274 ? -24.257 -1.234 21.995 1.00 91.38 274 THR A O 1
ATOM 2194 N N . SER A 1 275 ? -23.130 -2.033 20.224 1.00 90.00 275 SER A N 1
ATOM 2195 C CA . SER A 1 275 ? -22.043 -1.041 20.241 1.00 90.00 275 SER A CA 1
ATOM 2196 C C . SER A 1 275 ? -22.572 0.399 20.165 1.00 90.00 275 SER A C 1
ATOM 2198 O O . SER A 1 275 ? -22.219 1.254 20.981 1.00 90.00 275 SER A O 1
ATOM 2200 N N . GLU A 1 276 ? -23.466 0.687 19.220 1.00 88.00 276 GLU A N 1
ATOM 2201 C CA . GLU A 1 276 ? -24.044 2.023 19.036 1.00 88.00 276 GLU A CA 1
ATOM 2202 C C . GLU A 1 276 ? -24.918 2.467 20.220 1.00 88.00 276 GLU A C 1
ATOM 2204 O O . GLU A 1 276 ? -24.862 3.636 20.635 1.00 88.00 276 GLU A O 1
ATOM 2209 N N . ALA A 1 277 ? -25.682 1.540 20.806 1.00 88.06 277 ALA A N 1
ATOM 2210 C CA . ALA A 1 277 ? -26.465 1.793 22.012 1.00 88.06 277 ALA A CA 1
ATOM 2211 C C . ALA A 1 277 ? -25.554 2.152 23.200 1.00 88.06 277 ALA A C 1
ATOM 2213 O O . ALA A 1 277 ? -25.754 3.188 23.844 1.00 88.06 277 ALA A O 1
ATOM 2214 N N . ASN A 1 278 ? -24.485 1.378 23.409 1.00 86.06 278 ASN A N 1
ATOM 2215 C CA . ASN A 1 278 ? -23.509 1.602 24.476 1.00 86.06 278 ASN A CA 1
ATOM 2216 C C . ASN A 1 278 ? -22.786 2.951 24.327 1.00 86.06 278 ASN A C 1
ATOM 2218 O O . ASN A 1 278 ? -22.641 3.696 25.302 1.00 86.06 278 ASN A O 1
ATOM 2222 N N . LYS A 1 279 ? -22.379 3.330 23.105 1.00 85.06 279 LYS A N 1
ATOM 2223 C CA . LYS A 1 279 ? -21.781 4.654 22.822 1.00 85.06 279 LYS A CA 1
ATOM 2224 C C . LYS A 1 279 ? -22.733 5.790 23.162 1.00 85.06 279 LYS A C 1
ATOM 2226 O O . LYS A 1 279 ? -22.331 6.790 23.766 1.00 85.06 279 LYS A O 1
ATOM 2231 N N . SER A 1 280 ? -23.997 5.642 22.777 1.00 85.38 280 SER A N 1
ATOM 2232 C CA . SER A 1 280 ? -25.033 6.638 23.043 1.00 85.38 280 SER A CA 1
ATOM 2233 C C . SER A 1 280 ? -25.261 6.831 24.544 1.00 85.38 280 SER A C 1
ATOM 2235 O O . SER A 1 280 ? -25.381 7.967 25.011 1.00 85.38 280 SER A O 1
ATOM 2237 N N . GLU A 1 281 ? -25.261 5.746 25.318 1.00 85.69 281 GLU A N 1
ATOM 2238 C CA . GLU A 1 281 ? -25.403 5.796 26.773 1.00 85.69 281 GLU A CA 1
ATOM 2239 C C . GLU A 1 281 ? -24.178 6.420 27.457 1.00 85.69 281 GLU A C 1
ATOM 2241 O O . GLU A 1 281 ? -24.324 7.353 28.253 1.00 85.69 281 GLU A O 1
ATOM 2246 N N . LYS A 1 282 ? -22.959 6.012 27.074 1.00 83.94 282 LYS A N 1
ATOM 2247 C CA . LYS A 1 282 ? -21.711 6.615 27.578 1.00 83.94 282 LYS A CA 1
ATOM 2248 C C . LYS A 1 282 ? -21.670 8.125 27.328 1.00 83.94 282 LYS A C 1
ATOM 2250 O O . LYS A 1 282 ? -21.304 8.890 28.224 1.00 83.94 282 LYS A O 1
ATOM 2255 N N . LYS A 1 283 ? -22.094 8.584 26.143 1.00 85.62 283 LYS A N 1
ATOM 2256 C CA . LYS A 1 283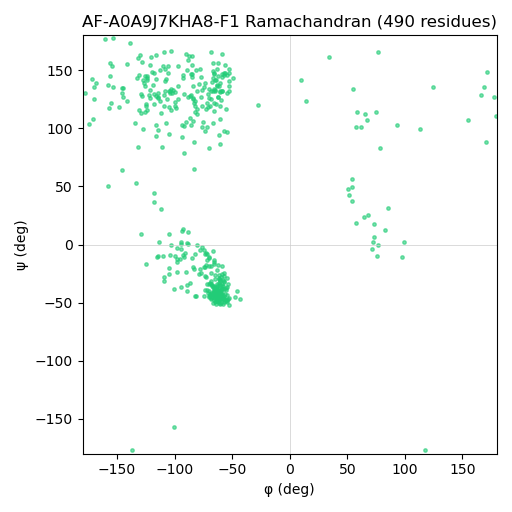 ? -22.156 10.018 25.807 1.00 85.62 283 LYS A CA 1
ATOM 2257 C C . LYS A 1 283 ? -23.148 10.775 26.696 1.00 85.62 283 LYS A C 1
ATOM 2259 O O . LYS A 1 283 ? -22.802 11.846 27.199 1.00 85.62 283 LYS A O 1
ATOM 2264 N N . LYS A 1 284 ? -24.338 10.210 26.939 1.00 87.56 284 LYS A N 1
ATOM 2265 C CA . LYS A 1 284 ? -25.336 10.781 27.863 1.00 87.56 284 LYS A CA 1
ATOM 2266 C C . LYS A 1 284 ? -24.788 10.881 29.287 1.00 87.56 284 LYS A C 1
ATOM 2268 O O . LYS A 1 284 ? -24.928 11.926 29.918 1.00 87.56 284 LYS A O 1
ATOM 2273 N N . ASN A 1 285 ? -24.116 9.840 29.776 1.00 84.56 285 ASN A N 1
ATOM 2274 C CA . ASN A 1 285 ? -23.532 9.838 31.119 1.00 84.56 285 ASN A CA 1
ATOM 2275 C C . ASN A 1 285 ? -22.396 10.862 31.252 1.00 84.56 285 ASN A C 1
ATOM 2277 O O . ASN A 1 285 ? -22.378 11.623 32.217 1.00 84.56 285 ASN A O 1
ATOM 2281 N N . LYS A 1 286 ? -21.516 10.984 30.248 1.00 84.88 286 LYS A N 1
ATOM 2282 C CA . LYS A 1 286 ? -20.456 12.007 30.237 1.00 84.88 286 LYS A CA 1
ATOM 2283 C C . LYS A 1 286 ? -21.021 13.433 30.238 1.00 84.88 286 LYS A C 1
ATOM 2285 O O . LYS A 1 286 ? -20.506 14.289 30.953 1.00 84.88 286 LYS A O 1
ATOM 2290 N N . GLN A 1 287 ? -22.093 13.692 29.485 1.00 83.44 287 GLN A N 1
ATOM 2291 C CA . GLN A 1 287 ? -22.779 14.991 29.504 1.00 83.44 287 GLN A CA 1
ATOM 2292 C C . GLN A 1 287 ? -23.413 15.291 30.867 1.00 83.44 287 GLN A C 1
ATOM 2294 O O . GLN A 1 287 ? -23.259 16.403 31.366 1.00 83.44 287 GLN A O 1
ATOM 2299 N N . LYS A 1 288 ? -24.058 14.300 31.499 1.00 84.75 288 LYS A N 1
ATOM 2300 C CA . LYS A 1 288 ? -24.611 14.442 32.855 1.00 84.75 288 LYS A CA 1
ATOM 2301 C C . LYS A 1 288 ? -23.527 14.749 33.889 1.00 84.75 288 LYS A C 1
ATOM 2303 O O . LYS A 1 288 ? -23.712 15.650 34.696 1.00 84.75 288 LYS A O 1
ATOM 2308 N N . MET A 1 289 ? -22.388 14.055 33.842 1.00 82.44 289 MET A N 1
ATOM 2309 C CA . MET A 1 289 ? -21.272 14.320 34.760 1.00 82.44 289 MET A CA 1
ATOM 2310 C C . MET A 1 289 ? -20.659 15.705 34.541 1.00 82.44 289 MET A C 1
ATOM 2312 O O . MET A 1 289 ? -20.379 16.398 35.513 1.00 82.44 289 MET A O 1
ATOM 2316 N N . LYS A 1 290 ? -20.509 16.147 33.283 1.00 83.44 290 LYS A N 1
ATOM 2317 C CA . LYS A 1 290 ? -20.014 17.499 32.978 1.00 83.44 290 LYS A CA 1
ATOM 2318 C C . LYS A 1 290 ? -20.976 18.580 33.485 1.00 83.44 290 LYS A C 1
ATOM 2320 O O . LYS A 1 290 ? -20.527 19.555 34.073 1.00 83.44 290 LYS A O 1
ATOM 2325 N N . ALA A 1 291 ? -22.285 18.386 33.311 1.00 78.56 291 ALA A N 1
ATOM 2326 C CA . ALA A 1 291 ? -23.301 19.297 33.839 1.00 78.56 291 ALA A CA 1
ATOM 2327 C C . ALA A 1 291 ? -23.314 19.336 35.380 1.00 78.56 291 ALA A C 1
ATOM 2329 O O . ALA A 1 291 ? -23.446 20.409 35.958 1.00 78.56 291 ALA A O 1
ATOM 2330 N N . ALA A 1 292 ? -23.121 18.190 36.042 1.00 75.38 292 ALA A N 1
ATOM 2331 C CA . ALA A 1 292 ? -23.041 18.112 37.502 1.00 75.38 292 ALA A CA 1
ATOM 2332 C C . ALA A 1 292 ? -21.762 18.756 38.073 1.00 75.38 292 ALA A C 1
ATOM 2334 O O . ALA A 1 292 ? -21.807 19.320 39.162 1.00 75.38 292 ALA A O 1
ATOM 2335 N N . ALA A 1 293 ? -20.637 18.696 37.351 1.00 74.81 293 ALA A N 1
ATOM 2336 C CA . ALA A 1 293 ? -19.400 19.382 37.735 1.00 74.81 293 ALA A CA 1
ATOM 2337 C C . ALA A 1 293 ? -19.556 20.912 37.657 1.00 74.81 293 ALA A C 1
ATOM 2339 O O . ALA A 1 293 ? -19.263 21.604 38.622 1.00 74.81 293 ALA A O 1
ATOM 2340 N N . LEU A 1 294 ? -20.147 21.424 36.571 1.00 68.88 294 LEU A N 1
ATOM 2341 C CA . LEU A 1 294 ? -20.427 22.857 36.388 1.00 68.88 294 LEU A CA 1
ATOM 2342 C C . LEU A 1 294 ? -21.417 23.440 37.415 1.00 68.88 294 LEU A C 1
ATOM 2344 O O . LEU A 1 294 ? -21.417 24.645 37.637 1.00 68.88 294 LEU A O 1
ATOM 2348 N N . GLN A 1 295 ? -22.256 22.612 38.046 1.00 59.97 295 GLN A N 1
ATOM 2349 C CA . GLN A 1 295 ? -23.157 23.048 39.122 1.00 59.97 295 GLN A CA 1
ATOM 2350 C C . GLN A 1 295 ? -22.491 23.083 40.505 1.00 59.97 295 GLN A C 1
ATOM 2352 O O . GLN A 1 295 ? -23.002 23.762 41.389 1.00 59.97 295 GLN A O 1
ATOM 2357 N N . LYS A 1 296 ? -21.365 22.385 40.709 1.00 56.84 296 LYS A N 1
ATOM 2358 C CA . LYS A 1 296 ? -20.628 22.405 41.985 1.00 56.84 296 LYS A CA 1
ATOM 2359 C C . LYS A 1 296 ? -19.683 23.598 42.130 1.00 56.84 296 LYS A C 1
ATOM 2361 O O . LYS A 1 296 ? -19.394 23.975 43.258 1.00 56.84 296 LYS A O 1
ATOM 2366 N N . ASP A 1 297 ? -19.285 24.226 41.027 1.00 52.50 297 ASP A N 1
ATOM 2367 C CA . ASP A 1 297 ? -18.415 25.413 41.039 1.00 52.50 297 ASP A CA 1
ATOM 2368 C C . ASP A 1 297 ? -19.203 26.741 41.125 1.00 52.50 297 ASP A C 1
ATOM 2370 O O . ASP A 1 297 ? -18.617 27.819 41.112 1.00 52.50 297 ASP A O 1
ATOM 2374 N N . GLY A 1 298 ? -20.540 26.676 41.211 1.00 48.31 298 GLY A N 1
ATOM 2375 C CA . GLY A 1 298 ? -21.433 27.839 41.307 1.00 48.31 298 GLY A CA 1
ATOM 2376 C C . GLY A 1 298 ? -21.995 28.127 42.705 1.00 48.31 298 GLY A C 1
ATOM 2377 O O . GLY A 1 298 ? -22.747 29.086 42.847 1.00 48.31 298 GLY A O 1
ATOM 2378 N N . ASP A 1 299 ? -21.659 27.317 43.715 1.00 46.03 299 ASP A N 1
ATOM 2379 C CA . ASP A 1 299 ? -22.205 27.424 45.081 1.00 46.03 299 ASP A CA 1
ATOM 2380 C C . ASP A 1 299 ? -21.090 27.331 46.141 1.00 46.03 299 ASP A C 1
ATOM 2382 O O . ASP A 1 299 ? -21.094 26.490 47.038 1.00 46.03 299 ASP A O 1
ATOM 2386 N N . GLY A 1 300 ? -20.069 28.179 45.983 1.00 42.28 300 GLY A N 1
ATOM 2387 C CA . GLY A 1 300 ? -18.985 28.379 46.944 1.00 42.28 300 GLY A CA 1
ATOM 2388 C C . GLY A 1 300 ? -18.856 29.863 47.256 1.00 42.28 300 GLY A C 1
ATOM 2389 O O . GLY A 1 300 ? -18.316 30.623 46.457 1.00 42.28 300 GLY A O 1
ATOM 2390 N N . GLY A 1 301 ? -19.428 30.264 48.391 1.00 38.56 301 GLY A N 1
ATOM 2391 C CA . GLY A 1 301 ? -19.470 31.636 48.876 1.00 38.56 301 GLY A CA 1
ATOM 2392 C C . GLY A 1 301 ? -18.098 32.293 49.016 1.00 38.56 301 GLY A C 1
ATOM 2393 O O . GLY A 1 301 ? -17.074 31.646 49.217 1.00 38.56 301 GLY A O 1
ATOM 2394 N N . ALA A 1 302 ? -18.132 33.618 48.921 1.00 42.03 302 ALA A N 1
ATOM 2395 C CA . ALA A 1 302 ? -17.029 34.503 49.230 1.00 42.03 302 ALA A CA 1
ATOM 2396 C C . ALA A 1 302 ? -16.527 34.269 50.664 1.00 42.03 302 ALA A C 1
ATOM 2398 O O . ALA A 1 302 ? -17.244 34.555 51.620 1.00 42.03 302 ALA A O 1
ATOM 2399 N N . GLU A 1 303 ? -15.282 33.822 50.803 1.00 36.56 303 GLU A N 1
ATOM 2400 C CA . GLU A 1 303 ? -14.458 34.166 51.957 1.00 36.56 303 GLU A CA 1
ATOM 2401 C C . GLU A 1 303 ? -13.138 34.760 51.461 1.00 36.56 303 GLU A C 1
ATOM 2403 O O . GLU A 1 303 ? -12.339 34.140 50.760 1.00 36.56 303 GLU A O 1
ATOM 2408 N N . GLU A 1 304 ? -13.005 36.034 51.791 1.00 39.88 304 GLU A N 1
ATOM 2409 C CA . GLU A 1 304 ? -11.875 36.928 51.623 1.00 39.88 304 GLU A CA 1
ATOM 2410 C C . GLU A 1 304 ? -10.819 36.595 52.687 1.00 39.88 304 GLU A C 1
ATOM 2412 O O . GLU A 1 304 ? -11.109 36.721 53.873 1.00 39.88 304 GLU A O 1
ATOM 2417 N N . LEU A 1 305 ? -9.605 36.193 52.290 1.00 34.25 305 LEU A N 1
ATOM 2418 C CA . LEU A 1 305 ? -8.412 36.260 53.144 1.00 34.25 305 LEU A CA 1
ATOM 2419 C C . LEU A 1 305 ? -7.150 36.579 52.322 1.00 34.25 305 LEU A C 1
ATOM 2421 O O . LEU A 1 305 ? -6.916 36.019 51.251 1.00 34.25 305 LEU A O 1
ATOM 2425 N N . ASP A 1 306 ? -6.377 37.514 52.877 1.00 32.12 306 ASP A N 1
ATOM 2426 C CA . ASP A 1 306 ? -5.192 38.210 52.362 1.00 32.12 306 ASP A CA 1
ATOM 2427 C C . ASP A 1 306 ? -3.979 37.331 51.966 1.00 32.12 306 ASP A C 1
ATOM 2429 O O . ASP A 1 306 ? -3.864 36.178 52.392 1.00 32.12 306 ASP A O 1
ATOM 2433 N N . PRO A 1 307 ? -3.012 37.888 51.198 1.00 44.09 307 PRO A N 1
ATOM 2434 C CA . PRO A 1 307 ? -1.878 37.155 50.654 1.00 44.09 307 PRO A CA 1
ATOM 2435 C C . PRO A 1 307 ? -0.597 37.361 51.477 1.00 44.09 307 PRO A C 1
ATOM 2437 O O . PRO A 1 307 ? -0.046 38.453 51.481 1.00 44.09 307 PRO A O 1
ATOM 2440 N N . GLU A 1 308 ? -0.016 36.303 52.047 1.00 33.94 308 GLU A N 1
ATOM 2441 C CA . GLU A 1 308 ? 1.433 36.267 52.300 1.00 33.94 308 GLU A CA 1
ATOM 2442 C C . GLU A 1 308 ? 2.012 34.845 52.208 1.00 33.94 308 GLU A C 1
ATOM 2444 O O . GLU A 1 308 ? 1.686 33.954 52.983 1.00 33.94 308 GLU A O 1
ATOM 2449 N N . GLY A 1 309 ? 2.932 34.686 51.248 1.00 30.16 309 GLY A N 1
ATOM 2450 C CA . GLY A 1 309 ? 4.186 33.944 51.387 1.00 30.16 309 GLY A CA 1
ATOM 2451 C C . GLY A 1 309 ? 4.150 32.426 51.586 1.00 30.16 309 GLY A C 1
ATOM 2452 O O . GLY A 1 309 ? 4.028 31.950 52.704 1.00 30.16 309 GLY A O 1
ATOM 2453 N N . ALA A 1 310 ? 4.522 31.673 50.545 1.00 29.98 310 ALA A N 1
ATOM 2454 C CA . ALA A 1 310 ? 5.693 30.784 50.601 1.00 29.98 310 ALA A CA 1
ATOM 2455 C C . ALA A 1 310 ? 5.937 30.083 49.258 1.00 29.98 310 ALA A C 1
ATOM 2457 O O . ALA A 1 310 ? 5.059 29.465 48.665 1.00 29.98 310 ALA A O 1
ATOM 2458 N N . LYS A 1 311 ? 7.193 30.160 48.822 1.00 38.44 311 LYS A N 1
ATOM 2459 C CA . LYS A 1 311 ? 7.796 29.348 47.767 1.00 38.44 311 LYS A CA 1
ATOM 2460 C C . LYS A 1 311 ? 7.742 27.867 48.154 1.00 38.44 311 LYS A C 1
ATOM 2462 O O . LYS A 1 311 ? 8.096 27.548 49.286 1.00 38.44 311 LYS A O 1
ATOM 2467 N N . ASN A 1 312 ? 7.440 26.985 47.201 1.00 29.23 312 ASN A N 1
ATOM 2468 C CA . ASN A 1 312 ? 8.261 25.798 46.954 1.00 29.23 312 ASN A CA 1
ATOM 2469 C C . ASN A 1 312 ? 7.901 25.085 45.647 1.00 29.23 312 ASN A C 1
ATOM 2471 O O . ASN A 1 312 ? 6.738 24.910 45.298 1.00 29.23 312 ASN A O 1
ATOM 2475 N N . ASP A 1 313 ? 8.970 24.666 44.976 1.00 34.00 313 ASP A N 1
ATOM 2476 C CA . ASP A 1 313 ? 9.037 23.814 43.797 1.00 34.00 313 ASP A CA 1
ATOM 2477 C C . ASP A 1 313 ? 8.280 22.487 43.957 1.00 34.00 313 ASP A C 1
ATOM 2479 O O . ASP A 1 313 ? 8.445 21.803 44.973 1.00 34.00 313 ASP A O 1
ATOM 2483 N N . LYS A 1 314 ? 7.592 22.044 42.894 1.00 30.55 314 LYS A N 1
ATOM 2484 C CA . LYS A 1 314 ? 7.944 20.837 42.108 1.00 30.55 314 LYS A CA 1
ATOM 2485 C C . LYS A 1 314 ? 6.828 20.422 41.140 1.00 30.55 314 LYS A C 1
ATOM 2487 O O . LYS A 1 314 ? 5.691 20.245 41.547 1.00 30.55 314 LYS A O 1
ATOM 2492 N N . ASN A 1 315 ? 7.278 20.112 39.921 1.00 33.38 315 ASN A N 1
ATOM 2493 C CA . ASN A 1 315 ? 6.714 19.194 38.928 1.00 33.38 315 ASN A CA 1
ATOM 2494 C C . ASN A 1 315 ? 5.280 19.428 38.441 1.00 33.38 315 ASN A C 1
ATOM 2496 O O . ASN A 1 315 ? 4.344 18.888 39.014 1.00 33.38 315 ASN A O 1
ATOM 2500 N N . ASP A 1 316 ? 5.175 20.022 37.250 1.00 28.84 316 ASP A N 1
ATOM 2501 C CA . ASP A 1 316 ? 4.089 19.733 36.316 1.00 28.84 316 ASP A CA 1
ATOM 2502 C C . ASP A 1 316 ? 4.662 19.412 34.933 1.00 28.84 316 ASP A C 1
ATOM 2504 O O . ASP A 1 316 ? 5.533 20.103 34.406 1.00 28.84 316 ASP A O 1
ATOM 2508 N N . GLY A 1 317 ? 4.205 18.292 34.385 1.00 29.30 317 GLY A N 1
ATOM 2509 C CA . GLY A 1 317 ? 4.589 17.751 33.086 1.00 29.30 317 GLY A CA 1
ATOM 2510 C C . GLY A 1 317 ? 3.494 16.815 32.595 1.00 29.30 317 GLY A C 1
ATOM 2511 O O . GLY A 1 317 ? 3.756 15.658 32.269 1.00 29.30 317 GLY A O 1
ATOM 2512 N N . GLY A 1 318 ? 2.259 17.309 32.633 1.00 32.12 318 GLY A N 1
ATOM 2513 C CA . GLY A 1 318 ? 1.065 16.648 32.137 1.00 32.12 318 GLY A CA 1
ATOM 2514 C C . GLY A 1 318 ? 0.276 17.629 31.285 1.00 32.12 318 GLY A C 1
ATOM 2515 O O . GLY A 1 318 ? -0.653 18.244 31.785 1.00 32.12 318 GLY A O 1
ATOM 2516 N N . ASP A 1 319 ? 0.642 17.758 30.010 1.00 33.53 319 ASP A N 1
ATOM 2517 C CA . ASP A 1 319 ? -0.159 18.529 29.058 1.00 33.53 319 ASP A CA 1
ATOM 2518 C C . ASP A 1 319 ? -1.114 17.591 28.322 1.00 33.53 319 ASP A C 1
ATOM 2520 O O . ASP A 1 319 ? -0.798 16.937 27.321 1.00 33.53 319 ASP A O 1
ATOM 2524 N N . ASP A 1 320 ? -2.289 17.514 28.933 1.00 37.47 320 ASP A N 1
ATOM 2525 C CA . ASP A 1 320 ? -3.566 17.087 28.395 1.00 37.47 320 ASP A CA 1
ATOM 2526 C C . ASP A 1 320 ? -4.091 18.207 27.477 1.00 37.47 320 ASP A C 1
ATOM 2528 O O . ASP A 1 320 ? -4.656 19.191 27.944 1.00 37.47 320 ASP A O 1
ATOM 2532 N N . GLU A 1 321 ? -3.895 18.099 26.159 1.00 40.81 321 GLU A N 1
ATOM 2533 C CA . GLU A 1 321 ? -4.585 18.982 25.209 1.00 40.81 321 GLU A CA 1
ATOM 2534 C C . GLU A 1 321 ? -5.896 18.342 24.747 1.00 40.81 321 GLU A C 1
ATOM 2536 O O . GLU A 1 321 ? -6.040 17.795 23.648 1.00 40.81 321 GLU A O 1
ATOM 2541 N N . SER A 1 322 ? -6.890 18.445 25.626 1.00 38.94 322 SER A N 1
ATOM 2542 C CA . SER A 1 322 ? -8.273 18.609 25.216 1.00 38.94 322 SER A CA 1
ATOM 2543 C C . SER A 1 322 ? -8.477 20.053 24.760 1.00 38.94 322 SER A C 1
ATOM 2545 O O . SER A 1 322 ? -8.661 20.931 25.599 1.00 38.94 322 SER A O 1
ATOM 2547 N N . ASP A 1 323 ? -8.498 20.295 23.450 1.00 31.69 323 ASP A N 1
ATOM 2548 C CA . ASP A 1 323 ? -9.000 21.561 22.915 1.00 31.69 323 ASP A CA 1
ATOM 2549 C C . ASP A 1 323 ? -10.275 21.323 22.094 1.00 31.69 323 ASP A C 1
ATOM 2551 O O . ASP A 1 323 ? -10.275 20.845 20.955 1.00 31.69 323 ASP A O 1
ATOM 2555 N N . LEU A 1 324 ? -11.392 21.580 22.775 1.00 39.84 324 LEU A N 1
ATOM 2556 C CA . LEU A 1 324 ? -12.708 21.834 22.216 1.00 39.84 324 LEU A CA 1
ATOM 2557 C C . LEU A 1 324 ? -12.979 23.328 22.414 1.00 39.84 324 LEU A C 1
ATOM 2559 O O . LEU A 1 324 ? -13.372 23.740 23.502 1.00 39.84 324 LEU A O 1
ATOM 2563 N N . GLY A 1 325 ? -12.876 24.095 21.337 1.00 28.55 325 GLY A N 1
ATOM 2564 C CA . GLY A 1 325 ? -13.454 25.428 21.196 1.00 28.55 325 GLY A CA 1
ATOM 2565 C C . GLY A 1 325 ? -13.703 25.673 19.708 1.00 28.55 325 GLY A C 1
ATOM 2566 O O . GLY A 1 325 ? -12.887 25.300 18.876 1.00 28.55 325 GLY A O 1
ATOM 2567 N N . GLY A 1 326 ? -14.823 26.210 19.251 1.00 28.42 326 GLY A N 1
ATOM 2568 C CA . GLY A 1 326 ? -16.013 26.717 19.913 1.00 28.42 326 GLY A CA 1
ATOM 2569 C C . GLY A 1 326 ? -16.900 27.255 18.790 1.00 28.42 326 GLY A C 1
ATOM 2570 O O . GLY A 1 326 ? -16.430 28.004 17.940 1.00 28.42 326 GLY A O 1
ATOM 2571 N N . LEU A 1 327 ? -18.150 26.800 18.736 1.00 33.25 327 LEU A N 1
ATOM 2572 C CA . LEU A 1 327 ? -19.198 27.433 17.943 1.00 33.25 327 LEU A CA 1
ATOM 2573 C C . LEU A 1 327 ? -19.834 28.498 18.832 1.00 33.25 327 LEU A C 1
ATOM 2575 O O . LEU A 1 327 ? -20.289 28.161 19.927 1.00 33.25 327 LEU A O 1
ATOM 2579 N N . GLU A 1 328 ? -19.903 29.735 18.351 1.00 33.09 328 GLU A N 1
ATOM 2580 C CA . GLU A 1 328 ? -20.885 30.702 18.839 1.00 33.09 328 GLU A CA 1
ATOM 2581 C C . GLU A 1 328 ? -22.116 30.748 17.918 1.00 33.09 328 GLU A C 1
ATOM 2583 O O . GLU A 1 328 ? -22.019 30.378 16.742 1.00 33.09 328 GLU A O 1
ATOM 2588 N N . PRO A 1 329 ? -23.290 31.135 18.452 1.00 47.72 329 PRO A N 1
ATOM 2589 C CA . PRO A 1 329 ? -24.580 30.930 17.810 1.00 47.72 329 PRO A CA 1
ATOM 2590 C C . PRO A 1 329 ? -25.178 32.237 17.281 1.00 47.72 329 PRO A C 1
ATOM 2592 O O . PRO A 1 329 ? -25.221 33.220 18.006 1.00 47.72 329 PRO A O 1
ATOM 2595 N N . GLU A 1 330 ? -25.806 32.220 16.104 1.00 33.22 330 GLU A N 1
ATOM 2596 C CA . GLU A 1 330 ? -26.878 33.176 15.802 1.00 33.22 330 GLU A CA 1
ATOM 2597 C C . GLU A 1 330 ? -27.975 32.557 14.924 1.00 33.22 330 GLU A C 1
ATOM 2599 O O . GLU A 1 330 ? -27.731 32.019 13.849 1.00 33.22 330 GLU A O 1
ATOM 2604 N N . GLY A 1 331 ? -29.214 32.685 15.407 1.00 29.69 331 GLY A N 1
ATOM 2605 C CA . GLY A 1 331 ? -30.262 33.340 14.625 1.00 29.69 331 GLY A CA 1
ATOM 2606 C C . GLY A 1 331 ? -30.946 32.557 13.504 1.00 29.69 331 GLY A C 1
ATOM 2607 O O . GLY A 1 331 ? -30.673 32.762 12.332 1.00 29.69 331 GLY A O 1
ATOM 2608 N N . ALA A 1 332 ? -31.937 31.756 13.894 1.00 30.94 332 ALA A N 1
ATOM 2609 C CA . ALA A 1 332 ? -33.227 31.540 13.230 1.00 30.94 332 ALA A CA 1
ATOM 2610 C C . ALA A 1 332 ? -33.427 32.015 11.768 1.00 30.94 332 ALA A C 1
ATOM 2612 O O . ALA A 1 332 ? -33.520 33.211 11.499 1.00 30.94 332 ALA A O 1
ATOM 2613 N N . LYS A 1 333 ? -33.811 31.069 10.901 1.00 30.95 333 LYS A N 1
ATOM 2614 C CA . LYS A 1 333 ? -35.068 31.151 10.136 1.00 30.95 333 LYS A CA 1
ATOM 2615 C C . LYS A 1 333 ? -35.532 29.752 9.728 1.00 30.95 333 LYS A C 1
ATOM 2617 O O . LYS A 1 333 ? -34.802 28.997 9.099 1.00 30.95 333 LYS A O 1
ATOM 2622 N N . LYS A 1 334 ? -36.750 29.425 10.165 1.00 34.41 334 LYS A N 1
ATOM 2623 C CA . LYS A 1 334 ? -37.586 28.366 9.602 1.00 34.41 334 LYS A CA 1
ATOM 2624 C C . LYS A 1 334 ? -37.857 28.727 8.149 1.00 34.41 334 LYS A C 1
ATOM 2626 O O . LYS A 1 334 ? -38.328 29.834 7.936 1.00 34.41 334 LYS A O 1
ATOM 2631 N N . ASP A 1 335 ? -37.671 27.777 7.248 1.00 29.16 335 ASP A N 1
ATOM 2632 C CA . ASP A 1 335 ? -38.589 27.569 6.137 1.00 29.16 335 ASP A CA 1
ATOM 2633 C C . ASP A 1 335 ? -38.713 26.059 5.933 1.00 29.16 335 ASP A C 1
ATOM 2635 O O . ASP A 1 335 ? -37.725 25.330 5.843 1.00 29.16 335 ASP A O 1
ATOM 2639 N N . ASN A 1 336 ? -39.960 25.599 6.004 1.00 32.28 336 ASN A N 1
ATOM 2640 C CA . ASN A 1 336 ? -40.359 24.268 5.591 1.00 32.28 336 ASN A CA 1
ATOM 2641 C C . ASN A 1 336 ? -40.162 24.188 4.080 1.00 32.28 336 ASN A C 1
ATOM 2643 O O . ASN A 1 336 ? -40.665 25.063 3.385 1.00 32.28 336 ASN A O 1
ATOM 2647 N N . ASP A 1 337 ? -39.558 23.114 3.587 1.00 30.59 337 ASP A N 1
ATOM 2648 C CA . ASP A 1 337 ? -40.082 22.503 2.377 1.00 30.59 337 ASP A CA 1
ATOM 2649 C C . ASP A 1 337 ? -39.896 20.988 2.405 1.00 30.59 337 ASP A C 1
ATOM 2651 O O . ASP A 1 337 ? -38.855 20.430 2.747 1.00 30.59 337 ASP A O 1
ATOM 2655 N N . ASP A 1 338 ? -41.027 20.384 2.098 1.00 33.41 338 ASP A N 1
ATOM 2656 C CA . ASP A 1 338 ? -41.393 18.990 2.000 1.00 33.41 338 ASP A CA 1
ATOM 2657 C C . ASP A 1 338 ? -40.877 18.423 0.664 1.00 33.41 338 ASP A C 1
ATOM 2659 O O . ASP A 1 338 ? -40.968 19.117 -0.353 1.00 33.41 338 ASP A O 1
ATOM 2663 N N . ARG A 1 339 ? -40.329 17.197 0.688 1.00 32.66 339 ARG A N 1
ATOM 2664 C CA . ARG A 1 339 ? -39.998 16.249 -0.413 1.00 32.66 339 ARG A CA 1
ATOM 2665 C C . ARG A 1 339 ? -38.862 15.360 0.110 1.00 32.66 339 ARG A C 1
ATOM 2667 O O . ARG A 1 339 ? -37.757 15.839 0.318 1.00 32.66 339 ARG A O 1
ATOM 2674 N N . GLY A 1 340 ? -39.071 14.094 0.443 1.00 30.45 340 GLY A N 1
ATOM 2675 C CA . GLY A 1 340 ? -39.767 13.087 -0.347 1.00 30.45 340 GLY A CA 1
ATOM 2676 C C . GLY A 1 340 ? -38.707 12.065 -0.747 1.00 30.45 340 GLY A C 1
ATOM 2677 O O . GLY A 1 340 ? -37.905 12.340 -1.634 1.00 30.45 340 GLY A O 1
ATOM 2678 N N . ASP A 1 341 ? -38.676 10.960 -0.002 1.00 34.03 341 ASP A N 1
ATOM 2679 C CA . ASP A 1 341 ? -37.894 9.752 -0.259 1.00 34.03 341 ASP A CA 1
ATOM 2680 C C . ASP A 1 341 ? -38.066 9.265 -1.706 1.00 34.03 341 ASP A C 1
ATOM 2682 O O . ASP A 1 341 ? -39.176 9.337 -2.226 1.00 34.03 341 ASP A O 1
ATOM 2686 N N . GLU A 1 342 ? -36.988 8.750 -2.313 1.00 34.09 342 GLU A N 1
ATOM 2687 C CA . GLU A 1 342 ? -36.954 7.575 -3.211 1.00 34.09 342 GLU A CA 1
ATOM 2688 C C . GLU A 1 342 ? -35.563 7.460 -3.874 1.00 34.09 342 GLU A C 1
ATOM 2690 O O . GLU A 1 342 ? -35.327 7.962 -4.972 1.00 34.09 342 GLU A O 1
ATOM 2695 N N . ASP A 1 343 ? -34.628 6.768 -3.211 1.00 33.06 343 ASP A N 1
ATOM 2696 C CA . ASP A 1 343 ? -33.416 6.253 -3.859 1.00 33.06 343 ASP A CA 1
ATOM 2697 C C . ASP A 1 343 ? -33.746 4.892 -4.488 1.00 33.06 343 ASP A C 1
ATOM 2699 O O . ASP A 1 343 ? -33.877 3.874 -3.804 1.00 33.06 343 ASP A O 1
ATOM 2703 N N . ALA A 1 344 ? -33.931 4.888 -5.808 1.00 31.70 344 ALA A N 1
ATOM 2704 C CA . ALA A 1 344 ? -34.099 3.683 -6.606 1.00 31.70 344 ALA A CA 1
ATOM 2705 C C . ALA A 1 344 ? -32.726 3.096 -6.976 1.00 31.70 344 ALA A C 1
ATOM 2707 O O . ALA A 1 344 ? -32.027 3.611 -7.851 1.00 31.70 344 ALA A O 1
ATOM 2708 N N . ASP A 1 345 ? -32.373 1.986 -6.329 1.00 30.88 345 ASP A N 1
ATOM 2709 C CA . ASP A 1 345 ? -31.308 1.080 -6.755 1.00 30.88 345 ASP A CA 1
ATOM 2710 C C . ASP A 1 345 ? -31.696 0.424 -8.093 1.00 30.88 345 ASP A C 1
ATOM 2712 O O . ASP A 1 345 ? -32.660 -0.340 -8.178 1.00 30.88 345 ASP A O 1
ATOM 2716 N N . VAL A 1 346 ? -30.940 0.713 -9.156 1.00 30.39 346 VAL A N 1
ATOM 2717 C CA . VAL A 1 346 ? -31.054 0.011 -10.442 1.00 30.39 346 VAL A CA 1
ATOM 2718 C C . VAL A 1 346 ? -30.041 -1.130 -10.476 1.00 30.39 346 VAL A C 1
ATOM 2720 O O . VAL A 1 346 ? -28.847 -0.930 -10.702 1.00 30.39 346 VAL A O 1
ATOM 2723 N N . ASP A 1 347 ? -30.560 -2.340 -10.275 1.00 30.80 347 ASP A N 1
ATOM 2724 C CA . ASP A 1 347 ? -29.924 -3.611 -10.613 1.00 30.80 347 ASP A CA 1
ATOM 2725 C C . ASP A 1 347 ? -29.655 -3.681 -12.127 1.00 30.80 347 ASP A C 1
ATOM 2727 O O . ASP A 1 347 ? -30.581 -3.693 -12.940 1.00 30.80 347 ASP A O 1
ATOM 2731 N N . LEU A 1 348 ? -28.386 -3.802 -12.521 1.00 31.19 348 LEU A N 1
ATOM 2732 C CA . LEU A 1 348 ? -28.007 -4.311 -13.841 1.00 31.19 348 LEU A CA 1
ATOM 2733 C C . LEU A 1 348 ? -27.340 -5.674 -13.674 1.00 31.19 348 LEU A C 1
ATOM 2735 O O . LEU A 1 348 ? -26.118 -5.819 -13.653 1.00 31.19 348 LEU A O 1
ATOM 2739 N N . GLN A 1 349 ? -28.188 -6.696 -13.589 1.00 29.34 349 GLN A N 1
ATOM 2740 C CA . GLN A 1 349 ? -27.852 -8.015 -14.102 1.00 29.34 349 GLN A CA 1
ATOM 2741 C C . GLN A 1 349 ? -27.844 -7.924 -15.632 1.00 29.34 349 GLN A C 1
ATOM 2743 O O . GLN A 1 349 ? -28.822 -7.496 -16.243 1.00 29.34 349 GLN A O 1
ATOM 2748 N N . THR A 1 350 ? -26.757 -8.329 -16.283 1.00 30.44 350 THR A N 1
ATOM 2749 C CA . THR A 1 350 ? -26.814 -8.684 -17.704 1.00 30.44 350 THR A CA 1
ATOM 2750 C C . THR A 1 350 ? -26.285 -10.094 -17.862 1.00 30.44 350 THR A C 1
ATOM 2752 O O . THR A 1 350 ?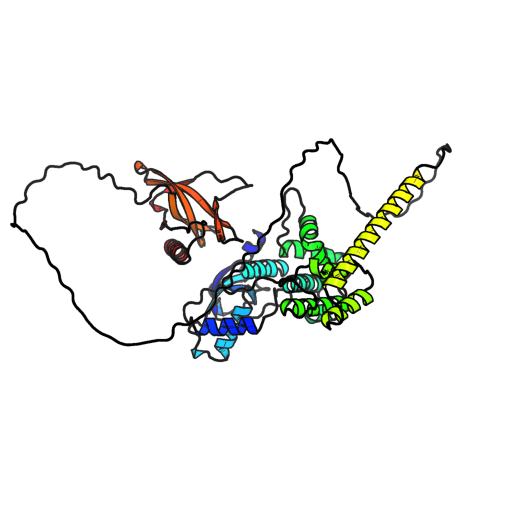 -25.146 -10.415 -17.523 1.00 30.44 350 THR A O 1
ATOM 2755 N N . GLU A 1 351 ? -27.205 -10.941 -18.301 1.00 31.80 351 GLU A N 1
ATOM 2756 C CA . GLU A 1 351 ? -27.068 -12.368 -18.490 1.00 31.80 351 GLU A CA 1
ATOM 2757 C C . GLU A 1 351 ? -26.049 -12.695 -19.586 1.00 31.80 351 GLU A C 1
ATOM 2759 O O . GLU A 1 351 ? -26.093 -12.184 -20.704 1.00 31.80 351 GLU A O 1
ATOM 2764 N N . ASN A 1 352 ? -25.170 -13.641 -19.266 1.00 30.59 352 ASN A N 1
ATOM 2765 C CA . ASN A 1 352 ? -24.500 -14.480 -20.244 1.00 30.59 352 ASN A CA 1
ATOM 2766 C C . ASN A 1 352 ? -25.520 -15.458 -20.838 1.00 30.59 352 ASN A C 1
ATOM 2768 O O . ASN A 1 352 ? -25.999 -16.338 -20.117 1.00 30.59 352 ASN A O 1
ATOM 2772 N N . ARG A 1 353 ? -25.776 -15.402 -22.152 1.00 28.53 353 ARG A N 1
ATOM 2773 C CA . ARG A 1 353 ? -26.233 -16.589 -22.889 1.00 28.53 353 ARG A CA 1
ATOM 2774 C C . ARG A 1 353 ? -25.944 -16.537 -24.395 1.00 28.53 353 ARG A C 1
ATOM 2776 O O . ARG A 1 353 ? -26.511 -15.742 -25.126 1.00 28.53 353 ARG A O 1
ATOM 2783 N N . ASN A 1 354 ? -25.121 -17.507 -24.795 1.00 28.67 354 ASN A N 1
ATOM 2784 C CA . ASN A 1 354 ? -25.160 -18.315 -26.017 1.00 28.67 354 ASN A CA 1
ATOM 2785 C C . ASN A 1 354 ? -25.115 -17.644 -27.397 1.00 28.67 354 ASN A C 1
ATOM 2787 O O . ASN A 1 354 ? -26.128 -17.171 -27.894 1.00 28.67 354 ASN A O 1
ATOM 2791 N N . LEU A 1 355 ? -24.014 -17.898 -28.116 1.00 26.81 355 LEU A N 1
ATOM 2792 C CA . LEU A 1 355 ? -24.067 -18.269 -29.534 1.00 26.81 355 LEU A CA 1
ATOM 2793 C C . LEU A 1 355 ? -23.127 -19.460 -29.788 1.00 26.81 355 LEU A C 1
ATOM 2795 O O . LEU A 1 355 ? -21.907 -19.318 -29.823 1.00 26.81 355 LEU A O 1
ATOM 2799 N N . LEU A 1 356 ? -23.727 -20.642 -29.946 1.00 30.50 356 LEU A N 1
ATOM 2800 C CA . LEU A 1 356 ? -23.157 -21.773 -30.674 1.00 30.50 356 LEU A CA 1
ATOM 2801 C C . LEU A 1 356 ? -23.826 -21.815 -32.053 1.00 30.50 356 LEU A C 1
ATOM 2803 O O . LEU A 1 356 ? -25.042 -21.672 -32.140 1.00 30.50 356 LEU A O 1
ATOM 2807 N N . ALA A 1 357 ? -22.964 -21.969 -33.060 1.00 32.91 357 ALA A N 1
ATOM 2808 C CA . ALA A 1 357 ? -23.111 -22.406 -34.451 1.00 32.91 357 ALA A CA 1
ATOM 2809 C C . ALA A 1 357 ? -24.511 -22.584 -35.076 1.00 32.91 357 ALA A C 1
ATOM 2811 O O . ALA A 1 357 ? -25.394 -23.201 -34.493 1.00 32.91 357 ALA A O 1
ATOM 2812 N N . ASN A 1 358 ? -24.622 -22.195 -36.354 1.00 30.27 358 ASN A N 1
ATOM 2813 C CA . ASN A 1 358 ? -24.907 -23.152 -37.430 1.00 30.27 358 ASN A CA 1
ATOM 2814 C C . ASN A 1 358 ? -24.462 -22.626 -38.806 1.00 30.27 358 ASN A C 1
ATOM 2816 O O . ASN A 1 358 ? -24.655 -21.461 -39.152 1.00 30.27 358 ASN A O 1
ATOM 2820 N N . GLU A 1 359 ? -23.854 -23.545 -39.549 1.00 36.84 359 GLU A N 1
ATOM 2821 C CA . GLU A 1 359 ? -23.623 -23.559 -40.991 1.00 36.84 359 GLU A CA 1
ATOM 2822 C C . GLU A 1 359 ? -24.973 -23.647 -41.732 1.00 36.84 359 GLU A C 1
ATOM 2824 O O . GLU A 1 359 ? -25.881 -24.317 -41.247 1.00 36.84 359 GLU A O 1
ATOM 2829 N N . ASP A 1 360 ? -25.146 -22.952 -42.861 1.00 29.95 360 ASP A N 1
ATOM 2830 C CA . ASP A 1 360 ? -25.251 -23.554 -44.206 1.00 29.95 360 ASP A CA 1
ATOM 2831 C C . ASP A 1 360 ? -25.653 -22.501 -45.261 1.00 29.95 360 ASP A C 1
ATOM 2833 O O . ASP A 1 360 ? -26.332 -21.513 -44.973 1.00 29.95 360 ASP A O 1
ATOM 2837 N N . GLY A 1 361 ? -25.174 -22.681 -46.492 1.00 30.03 361 GLY A N 1
ATOM 2838 C CA . GLY A 1 361 ? -25.224 -21.673 -47.554 1.00 30.03 361 GLY A CA 1
ATOM 2839 C C . GLY A 1 361 ? -26.511 -21.616 -48.379 1.00 30.03 361 GLY A C 1
ATOM 2840 O O . GLY A 1 361 ? -27.252 -22.585 -48.480 1.00 30.03 361 GLY A O 1
ATOM 2841 N N . THR A 1 362 ? -26.725 -20.496 -49.080 1.00 28.25 362 THR A N 1
ATOM 2842 C CA . THR A 1 362 ? -27.145 -20.471 -50.498 1.00 28.25 362 THR A CA 1
ATOM 2843 C C . THR A 1 362 ? -27.103 -19.054 -51.082 1.00 28.25 362 THR A C 1
ATOM 2845 O O . THR A 1 362 ? -27.396 -18.062 -50.420 1.00 28.25 362 THR A O 1
ATOM 2848 N N . LEU A 1 363 ? -26.691 -18.989 -52.350 1.00 35.22 363 LEU A N 1
ATOM 2849 C CA . LEU A 1 363 ? -26.724 -17.833 -53.245 1.00 35.22 363 LEU A CA 1
ATOM 2850 C C . LEU A 1 363 ? -28.168 -17.437 -53.573 1.00 35.22 363 LEU A C 1
ATOM 2852 O O . LEU A 1 363 ? -28.944 -18.323 -53.912 1.00 35.22 363 LEU A O 1
ATOM 2856 N N . ASP A 1 364 ? -28.459 -16.135 -53.686 1.00 29.36 364 ASP A N 1
ATOM 2857 C CA . ASP A 1 364 ? -29.178 -15.683 -54.878 1.00 29.36 364 ASP A CA 1
ATOM 2858 C C . ASP A 1 364 ? -28.995 -14.205 -55.248 1.00 29.36 364 ASP A C 1
ATOM 2860 O O . ASP A 1 364 ? -28.839 -13.309 -54.420 1.00 29.36 364 ASP A O 1
ATOM 2864 N N . LYS A 1 365 ? -28.986 -13.990 -56.565 1.00 33.31 365 LYS A N 1
ATOM 2865 C CA . LYS A 1 365 ? -28.851 -12.711 -57.267 1.00 33.31 365 LYS A CA 1
ATOM 2866 C C . LYS A 1 365 ? -30.212 -12.028 -57.363 1.00 33.31 365 LYS A C 1
ATOM 2868 O O . LYS A 1 365 ? -31.134 -12.635 -57.892 1.00 33.31 365 LYS A O 1
ATOM 2873 N N . ILE A 1 366 ? -30.287 -10.717 -57.112 1.00 31.66 366 ILE A N 1
ATOM 2874 C CA . ILE A 1 366 ? -31.264 -9.860 -57.806 1.00 31.66 366 ILE A CA 1
ATOM 2875 C C . ILE A 1 366 ? -30.576 -8.612 -58.372 1.00 31.66 366 ILE A C 1
ATOM 2877 O O . ILE A 1 366 ? -30.031 -7.767 -57.670 1.00 31.66 366 ILE A O 1
ATOM 2881 N N . ARG A 1 367 ? -30.617 -8.553 -59.707 1.00 29.45 367 ARG A N 1
ATOM 2882 C CA . ARG A 1 367 ? -30.372 -7.410 -60.593 1.00 29.45 367 ARG A CA 1
ATOM 2883 C C . ARG A 1 367 ? -31.585 -6.476 -60.593 1.00 29.45 367 ARG A C 1
ATOM 2885 O O . ARG A 1 367 ? -32.682 -6.979 -60.765 1.00 29.45 367 ARG A O 1
ATOM 2892 N N . THR A 1 368 ? -31.333 -5.167 -60.672 1.00 29.05 368 THR A N 1
ATOM 2893 C CA . THR A 1 368 ? -31.955 -4.173 -61.594 1.00 29.05 368 THR A CA 1
ATOM 2894 C C . THR A 1 368 ? -31.148 -2.871 -61.425 1.00 29.05 368 THR A C 1
ATOM 2896 O O . THR A 1 368 ? -31.096 -2.358 -60.319 1.00 29.05 368 THR A O 1
ATOM 2899 N N . SER A 1 369 ? -30.298 -2.365 -62.330 1.00 30.09 369 SER A N 1
ATOM 2900 C CA . SER A 1 369 ? -30.423 -1.960 -63.747 1.00 30.09 369 SER A CA 1
ATOM 2901 C C . SER A 1 369 ? -31.404 -0.810 -64.025 1.00 30.09 369 SER A C 1
ATOM 2903 O O . SER A 1 369 ? -32.596 -1.052 -64.133 1.00 30.09 369 SER A O 1
ATOM 2905 N N . ASN A 1 370 ? -30.856 0.400 -64.216 1.00 28.89 370 ASN A N 1
ATOM 2906 C CA . ASN A 1 370 ? -31.221 1.463 -65.184 1.00 28.89 370 ASN A CA 1
ATOM 2907 C C . ASN A 1 370 ? -30.142 2.560 -65.026 1.00 28.89 370 ASN A C 1
ATOM 2909 O O . ASN A 1 370 ? -30.049 3.142 -63.957 1.00 28.89 370 ASN A O 1
ATOM 2913 N N . LYS A 1 371 ? -29.129 2.783 -65.877 1.00 30.83 371 LYS A N 1
ATOM 2914 C CA . LYS A 1 371 ? -28.932 2.920 -67.339 1.00 30.83 371 LYS A CA 1
ATOM 2915 C C . LYS A 1 371 ? -29.419 4.253 -67.939 1.00 30.83 371 LYS A C 1
ATOM 2917 O O . LYS A 1 371 ? -30.619 4.443 -68.098 1.00 30.83 371 LYS A O 1
ATOM 2922 N N . ARG A 1 372 ? -28.420 5.020 -68.430 1.00 32.03 372 ARG A N 1
ATOM 2923 C CA . ARG A 1 372 ? -28.336 6.014 -69.546 1.00 32.03 372 ARG A CA 1
ATOM 2924 C C . ARG A 1 372 ? -27.818 7.372 -69.045 1.00 32.03 372 ARG A C 1
ATOM 2926 O O . ARG A 1 372 ? -28.309 7.834 -68.031 1.00 32.03 372 ARG A O 1
ATOM 2933 N N . LYS A 1 373 ? -26.889 8.096 -69.688 1.00 29.34 373 LYS A N 1
ATOM 2934 C CA . LYS A 1 373 ? -26.095 8.039 -70.952 1.00 29.34 373 LYS A CA 1
ATOM 2935 C C . LYS A 1 373 ? -25.048 9.180 -70.780 1.00 29.34 373 LYS A C 1
ATOM 2937 O O . LYS A 1 373 ? -25.453 10.229 -70.302 1.00 29.34 373 LYS A O 1
ATOM 2942 N N . SER A 1 374 ? -23.726 9.012 -70.891 1.00 30.88 374 SER A N 1
ATOM 2943 C CA . SER A 1 374 ? -22.843 8.849 -72.074 1.00 30.88 374 SER A CA 1
ATOM 2944 C C . SER A 1 374 ? -22.736 10.056 -73.027 1.00 30.88 374 SER A C 1
ATOM 2946 O O . SER A 1 374 ? -23.688 10.302 -73.762 1.00 30.88 374 SER A O 1
ATOM 2948 N N . SER A 1 375 ? -21.544 10.681 -73.065 1.00 30.44 375 SER A N 1
ATOM 2949 C CA . SER A 1 375 ? -20.706 11.028 -74.253 1.00 30.44 375 SER A CA 1
ATOM 2950 C C . SER A 1 375 ? -19.427 11.755 -73.757 1.00 30.44 375 SER A C 1
ATOM 2952 O O . SER A 1 375 ? -19.570 12.742 -73.040 1.00 30.44 375 SER A O 1
ATOM 2954 N N . GLU A 1 376 ? -18.207 11.186 -73.826 1.00 32.72 376 GLU A N 1
ATOM 2955 C CA . GLU A 1 376 ? -17.212 11.227 -74.946 1.00 32.72 376 GLU A CA 1
ATOM 2956 C C . GLU A 1 376 ? -16.855 12.669 -75.388 1.00 32.72 376 GLU A C 1
ATOM 2958 O O . GLU A 1 376 ? -17.767 13.464 -75.564 1.00 32.72 376 GLU A O 1
ATOM 2963 N N . GLN A 1 377 ? -15.611 13.130 -75.605 1.00 30.53 377 GLN A N 1
ATOM 2964 C CA . GLN A 1 377 ? -14.314 12.502 -75.920 1.00 30.53 377 GLN A CA 1
ATOM 2965 C C . GLN A 1 377 ? -13.176 13.568 -75.804 1.00 30.53 377 GLN A C 1
ATOM 2967 O O . GLN A 1 377 ? -13.362 14.688 -76.263 1.00 30.53 377 GLN A O 1
ATOM 2972 N N . GLU A 1 378 ? -12.058 13.199 -75.160 1.00 30.52 378 GLU A N 1
ATOM 2973 C CA . GLU A 1 378 ? -10.600 13.405 -75.422 1.00 30.52 378 GLU A CA 1
ATOM 2974 C C . GLU A 1 378 ? -9.917 14.669 -76.080 1.00 30.52 378 GLU A C 1
ATOM 2976 O O . GLU A 1 378 ? -10.581 15.511 -76.670 1.00 30.52 378 GLU A O 1
ATOM 2981 N N . PRO A 1 379 ? -8.568 14.843 -75.895 1.00 52.25 379 PRO A N 1
ATOM 2982 C CA . PRO A 1 379 ? -7.804 16.100 -75.654 1.00 52.25 379 PRO A CA 1
ATOM 2983 C C . PRO A 1 379 ? -7.111 16.623 -76.958 1.00 52.25 379 PRO A C 1
ATOM 2985 O O . PRO A 1 379 ? -7.585 16.215 -78.015 1.00 52.25 379 PRO A O 1
ATOM 2988 N N . PRO A 1 380 ? -6.018 17.450 -77.025 1.00 49.91 380 PRO A N 1
ATOM 2989 C CA . PRO A 1 380 ? -5.087 18.017 -76.019 1.00 49.91 380 PRO A CA 1
ATOM 2990 C C . PRO A 1 380 ? -4.675 19.500 -76.226 1.00 49.91 380 PRO A C 1
ATOM 2992 O O . PRO A 1 380 ? -4.962 20.092 -77.254 1.00 49.91 380 PRO A O 1
ATOM 2995 N N . SER A 1 381 ? -3.942 20.094 -75.267 1.00 31.50 381 SER A N 1
ATOM 2996 C CA . SER A 1 381 ? -2.753 20.954 -75.513 1.00 31.50 381 SER A CA 1
ATOM 2997 C C . SER A 1 381 ? -2.338 21.744 -74.261 1.00 31.50 381 SER A C 1
ATOM 2999 O O . SER A 1 381 ? -3.140 22.468 -73.678 1.00 31.50 381 SER A O 1
ATOM 3001 N N . ALA A 1 382 ? -1.060 21.659 -73.887 1.00 35.88 382 ALA A N 1
ATOM 3002 C CA . ALA A 1 382 ? -0.342 22.768 -73.250 1.00 35.88 382 ALA A CA 1
ATOM 3003 C C . ALA A 1 382 ? 0.218 23.652 -74.386 1.00 35.88 382 ALA A C 1
ATOM 3005 O O . ALA A 1 382 ? 0.581 23.085 -75.422 1.00 35.88 382 ALA A O 1
ATOM 3006 N N . PRO A 1 383 ? 0.327 24.992 -74.246 1.00 40.38 383 PRO A N 1
ATOM 3007 C CA . PRO A 1 383 ? 1.466 25.542 -73.504 1.00 40.38 383 PRO A CA 1
ATOM 3008 C C . PRO A 1 383 ? 1.245 26.926 -72.834 1.00 40.38 383 PRO A C 1
ATOM 3010 O O . PRO A 1 383 ? 0.260 27.624 -73.037 1.00 40.38 383 PRO A O 1
ATOM 3013 N N . VAL A 1 384 ? 2.298 27.351 -72.127 1.00 30.94 384 VAL A N 1
ATOM 3014 C CA . VAL A 1 384 ? 2.688 28.737 -71.789 1.00 30.94 384 VAL A CA 1
ATOM 3015 C C . VAL A 1 384 ? 2.201 29.329 -70.457 1.00 30.94 384 VAL A C 1
ATOM 3017 O O . VAL A 1 384 ? 1.105 29.852 -70.288 1.00 30.94 384 VAL A O 1
ATOM 3020 N N . ARG A 1 385 ? 3.180 29.345 -69.544 1.00 43.66 385 ARG A N 1
ATOM 3021 C CA . ARG A 1 385 ? 3.367 30.209 -68.373 1.00 43.66 385 ARG A CA 1
ATOM 3022 C C . ARG A 1 385 ? 2.735 31.604 -68.505 1.00 43.66 385 ARG A C 1
ATOM 3024 O O . ARG A 1 385 ? 3.224 32.442 -69.259 1.00 43.66 385 ARG A O 1
ATOM 3031 N N . LYS A 1 386 ? 1.811 31.917 -67.595 1.00 33.41 386 LYS A N 1
ATOM 3032 C CA . LYS A 1 386 ? 1.727 33.245 -66.977 1.00 33.41 386 LYS A CA 1
ATOM 3033 C C . LYS A 1 386 ? 1.788 33.083 -65.466 1.00 33.41 386 LYS A C 1
ATOM 3035 O O . LYS A 1 386 ? 0.976 32.399 -64.858 1.00 33.41 386 LYS A O 1
ATOM 3040 N N . SER A 1 387 ? 2.826 33.690 -64.903 1.00 46.06 387 SER A N 1
ATOM 3041 C CA . SER A 1 387 ? 3.094 33.833 -63.478 1.00 46.06 387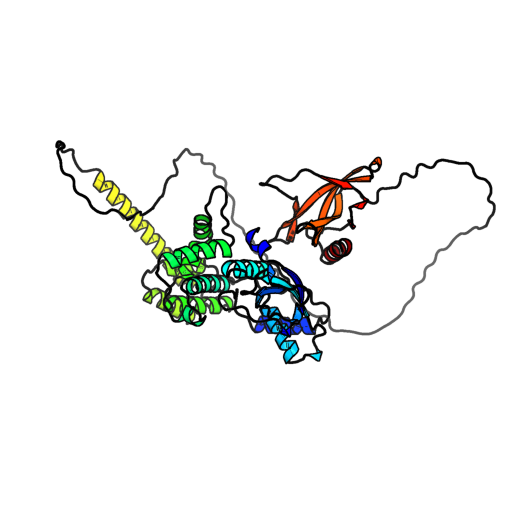 SER A CA 1
ATOM 3042 C C . SER A 1 387 ? 1.894 34.470 -62.775 1.00 46.06 387 SER A C 1
ATOM 3044 O O . SER A 1 387 ? 1.765 35.692 -62.752 1.00 46.06 387 SER A O 1
ATOM 3046 N N . GLN A 1 388 ? 1.039 33.648 -62.175 1.00 31.31 388 GLN A N 1
ATOM 3047 C CA . GLN A 1 388 ? 0.199 34.066 -61.064 1.00 31.31 388 GLN A CA 1
ATOM 3048 C C . GLN A 1 388 ? 0.874 33.593 -59.785 1.00 31.31 388 GLN A C 1
ATOM 3050 O O .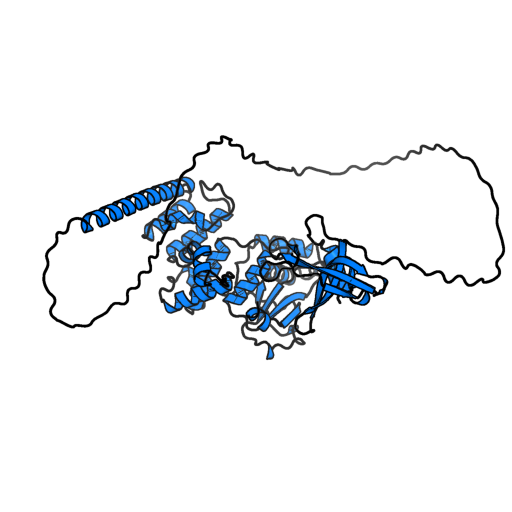 GLN A 1 388 ? 1.094 32.405 -59.565 1.00 31.31 388 GLN A O 1
ATOM 3055 N N . ARG A 1 389 ? 1.251 34.565 -58.957 1.00 38.47 389 ARG A N 1
ATOM 3056 C CA . ARG A 1 389 ? 1.686 34.353 -57.583 1.00 38.47 389 ARG A CA 1
ATOM 3057 C C . ARG A 1 389 ? 0.440 33.926 -56.805 1.00 38.47 389 ARG A C 1
ATOM 3059 O O . ARG A 1 389 ? -0.249 34.755 -56.223 1.00 38.47 389 ARG A O 1
ATOM 3066 N N . SER A 1 390 ? 0.108 32.642 -56.863 1.00 33.12 390 SER A N 1
ATOM 3067 C CA . SER A 1 390 ? -0.863 32.038 -55.962 1.00 33.12 390 SER A CA 1
ATOM 3068 C C . SER A 1 390 ? -0.230 32.095 -54.578 1.00 33.12 390 SER A C 1
ATOM 3070 O O . SER A 1 390 ? 0.711 31.359 -54.282 1.00 33.12 390 SER A O 1
ATOM 3072 N N . ALA A 1 391 ? -0.692 33.019 -53.738 1.00 40.00 391 ALA A N 1
ATOM 3073 C CA . ALA A 1 391 ? -0.525 32.871 -52.307 1.00 40.00 391 ALA A CA 1
ATOM 3074 C C . ALA A 1 391 ? -1.279 31.593 -51.942 1.00 40.00 391 ALA A C 1
ATOM 3076 O O . ALA A 1 391 ? -2.497 31.608 -51.791 1.00 40.00 391 ALA A O 1
ATOM 3077 N N . ALA A 1 392 ? -0.560 30.473 -51.895 1.00 37.00 392 ALA A N 1
ATOM 3078 C CA . ALA A 1 392 ? -1.044 29.274 -51.251 1.00 37.00 392 ALA A CA 1
ATOM 3079 C C . ALA A 1 392 ? -1.350 29.677 -49.804 1.00 37.00 392 ALA A C 1
ATOM 3081 O O . ALA A 1 392 ? -0.446 29.823 -48.981 1.00 37.00 392 ALA A O 1
ATOM 3082 N N . HIS A 1 393 ? -2.622 29.956 -49.518 1.00 42.38 393 HIS A N 1
ATOM 3083 C CA . HIS A 1 393 ? -3.161 29.833 -48.176 1.00 42.38 393 HIS A CA 1
ATOM 3084 C C . HIS A 1 393 ? -2.989 28.362 -47.820 1.00 42.38 393 HIS A C 1
ATOM 3086 O O . HIS A 1 393 ? -3.839 27.535 -48.129 1.00 42.38 393 HIS A O 1
ATOM 3092 N N . GLY A 1 394 ? -1.814 28.023 -47.289 1.00 49.84 394 GLY A N 1
ATOM 3093 C CA . GLY A 1 394 ? -1.593 26.725 -46.685 1.00 49.84 394 GLY A CA 1
ATOM 3094 C C . GLY A 1 394 ? -2.578 26.622 -45.536 1.00 49.84 394 GLY A C 1
ATOM 3095 O O . GLY A 1 394 ? -2.444 27.353 -44.552 1.00 49.84 394 GLY A O 1
ATOM 3096 N N . GLU A 1 395 ? -3.599 25.785 -45.698 1.00 61.41 395 GLU A N 1
ATOM 3097 C CA . GLU A 1 395 ? -4.462 25.407 -44.590 1.00 61.41 395 GLU A CA 1
ATOM 3098 C C . GLU A 1 395 ? -3.568 24.897 -43.458 1.00 61.41 395 GLU A C 1
ATOM 3100 O O . GLU A 1 395 ? -2.616 24.142 -43.681 1.00 61.41 395 GLU A O 1
ATOM 3105 N N . SER A 1 396 ? -3.808 25.391 -42.243 1.00 72.62 396 SER A N 1
ATOM 3106 C CA . SER A 1 396 ? -3.069 24.893 -41.091 1.00 72.62 396 SER A CA 1
ATOM 3107 C C . SER A 1 396 ? -3.403 23.421 -40.898 1.00 72.62 396 SER A C 1
ATOM 3109 O O . SER A 1 396 ? -4.573 23.048 -40.922 1.00 72.62 396 SER A O 1
ATOM 3111 N N . GLN A 1 397 ? -2.388 22.608 -40.624 1.00 87.50 397 GLN A N 1
ATOM 3112 C CA . GLN A 1 397 ? -2.583 21.229 -40.178 1.00 87.50 397 GLN A CA 1
ATOM 3113 C C . GLN A 1 397 ? -3.224 21.129 -38.779 1.00 87.50 397 GLN A C 1
ATOM 3115 O O . GLN A 1 397 ? -3.533 20.028 -38.341 1.00 87.50 397 GLN A O 1
ATOM 3120 N N . TYR A 1 398 ? -3.416 22.260 -38.088 1.00 93.00 398 TYR A N 1
ATOM 3121 C CA . TYR A 1 398 ? -3.997 22.345 -36.750 1.00 93.00 398 TYR A CA 1
ATOM 3122 C C . TYR A 1 398 ? -5.206 23.283 -36.738 1.00 93.00 398 TYR A C 1
ATOM 3124 O O . TYR A 1 398 ? -5.200 24.337 -37.382 1.00 93.00 398 TYR A O 1
ATOM 3132 N N . LYS A 1 399 ? -6.224 22.938 -35.955 1.00 94.31 399 LYS A N 1
ATOM 3133 C CA . LYS A 1 399 ? -7.431 23.736 -35.725 1.00 94.31 399 LYS A CA 1
ATOM 3134 C C . LYS A 1 399 ? -7.577 24.057 -34.241 1.00 94.31 399 LYS A C 1
ATOM 3136 O O . LYS A 1 399 ? -6.937 23.451 -33.387 1.00 94.31 399 LYS A O 1
ATOM 3141 N N . ALA A 1 400 ? -8.392 25.066 -33.935 1.00 93.81 400 ALA A N 1
ATOM 3142 C CA . ALA A 1 400 ? -8.804 25.295 -32.555 1.00 93.81 400 ALA A CA 1
ATOM 3143 C C . ALA A 1 400 ? -9.518 24.042 -32.026 1.00 93.81 400 ALA A C 1
ATOM 3145 O O . ALA A 1 400 ? -10.221 23.379 -32.783 1.00 93.81 400 ALA A O 1
ATOM 3146 N N . ASP A 1 401 ? -9.313 23.751 -30.745 1.00 95.06 401 ASP A N 1
ATOM 3147 C CA . ASP A 1 401 ? -9.788 22.568 -30.022 1.00 95.06 401 ASP A CA 1
ATOM 3148 C C . ASP A 1 401 ? -9.116 21.232 -30.352 1.00 95.06 401 ASP A C 1
ATOM 3150 O O . ASP A 1 401 ? -9.365 20.258 -29.642 1.00 95.06 401 ASP A O 1
ATOM 3154 N N . ASP A 1 402 ? -8.194 21.190 -31.316 1.00 96.75 402 ASP A N 1
ATOM 3155 C CA . ASP A 1 402 ? -7.333 20.021 -31.489 1.00 96.75 402 ASP A CA 1
ATOM 3156 C C . ASP A 1 402 ? -6.464 19.808 -30.240 1.00 96.75 402 ASP A C 1
ATOM 3158 O O . ASP A 1 402 ? -5.994 20.766 -29.610 1.00 96.75 402 ASP A O 1
ATOM 3162 N N . PHE A 1 403 ? -6.199 18.544 -29.911 1.00 98.00 403 PHE A N 1
ATOM 3163 C CA . PHE A 1 403 ? -5.192 18.181 -28.921 1.00 98.00 403 PHE A CA 1
ATOM 3164 C C . PHE A 1 403 ? -3.883 17.827 -29.617 1.00 98.00 403 PHE A C 1
ATOM 3166 O O . PHE A 1 403 ? -3.822 16.971 -30.502 1.00 98.00 403 PHE A O 1
ATOM 3173 N N . VAL A 1 404 ? -2.820 18.506 -29.198 1.00 97.81 404 VAL A N 1
ATOM 3174 C CA . VAL A 1 404 ? -1.462 18.318 -29.703 1.00 97.81 404 VAL A CA 1
ATOM 3175 C C . VAL A 1 404 ? -0.567 17.740 -28.619 1.00 97.81 404 VAL A C 1
ATOM 3177 O O . VAL A 1 404 ? -0.756 18.000 -27.429 1.00 97.81 404 VAL A O 1
ATOM 3180 N N . VAL A 1 405 ? 0.433 16.984 -29.056 1.00 97.44 405 VAL A N 1
ATOM 3181 C CA . VAL A 1 405 ? 1.486 16.431 -28.210 1.00 97.44 405 VAL A CA 1
ATOM 3182 C C . VAL A 1 405 ? 2.769 17.202 -28.469 1.00 97.44 405 VAL A C 1
ATOM 3184 O O . VAL A 1 405 ? 3.219 17.308 -29.611 1.00 97.44 405 VAL A O 1
ATOM 3187 N N . VAL A 1 406 ? 3.359 17.734 -27.406 1.00 97.00 406 VAL A N 1
ATOM 3188 C CA . VAL A 1 406 ? 4.640 18.443 -27.435 1.00 97.00 406 VAL A CA 1
ATOM 3189 C C . VAL A 1 406 ? 5.638 17.645 -26.595 1.00 97.00 406 VAL A C 1
ATOM 3191 O O . VAL A 1 406 ? 5.322 17.323 -25.450 1.00 97.00 406 VAL A O 1
ATOM 3194 N N . PRO A 1 407 ? 6.826 17.303 -27.121 1.00 94.88 407 PRO A N 1
ATOM 3195 C CA . PRO A 1 407 ? 7.876 16.686 -26.323 1.00 94.88 407 PRO A CA 1
ATOM 3196 C C . PRO A 1 407 ? 8.350 17.663 -25.244 1.00 94.88 407 PRO A C 1
ATOM 3198 O O . PRO A 1 407 ? 8.797 18.772 -25.546 1.00 94.88 407 PRO A O 1
ATOM 3201 N N . GLY A 1 408 ? 8.229 17.265 -23.983 1.00 89.75 408 GLY A N 1
ATOM 3202 C CA . GLY A 1 408 ? 8.709 18.024 -22.840 1.00 89.75 408 GLY A CA 1
ATOM 3203 C C . GLY A 1 408 ? 9.913 17.339 -22.219 1.00 89.75 408 GLY A C 1
ATOM 3204 O O . GLY A 1 408 ? 9.860 16.155 -21.890 1.00 89.75 408 GLY A O 1
ATOM 3205 N N . ASN A 1 409 ? 10.987 18.099 -22.029 1.00 85.00 409 ASN A N 1
ATOM 3206 C CA . ASN A 1 409 ? 12.142 17.626 -21.285 1.00 85.00 409 ASN A CA 1
ATOM 3207 C C . ASN A 1 409 ? 11.785 17.560 -19.804 1.00 85.00 409 ASN A C 1
ATOM 3209 O O . ASN A 1 409 ? 11.431 18.571 -19.190 1.00 85.00 409 ASN A O 1
ATOM 3213 N N . VAL A 1 410 ? 11.918 16.377 -19.229 1.00 74.81 410 VAL A N 1
ATOM 3214 C CA . VAL A 1 410 ? 11.841 16.163 -17.789 1.00 74.81 410 VAL A CA 1
ATOM 3215 C C . VAL A 1 410 ? 13.196 15.660 -17.292 1.00 74.81 410 VAL A C 1
ATOM 3217 O O . VAL A 1 410 ? 14.059 15.277 -18.078 1.00 74.81 410 VAL A O 1
ATOM 3220 N N . ASN A 1 411 ? 13.418 15.733 -15.978 1.00 62.75 411 ASN A N 1
ATOM 3221 C CA . ASN A 1 411 ? 14.662 15.282 -15.338 1.00 62.75 411 ASN A CA 1
ATOM 3222 C C . ASN A 1 411 ? 15.928 15.916 -15.957 1.00 62.75 411 ASN A C 1
ATOM 3224 O O . ASN A 1 411 ? 16.805 15.217 -16.446 1.00 62.75 411 ASN A O 1
ATOM 3228 N N . ASP A 1 412 ? 15.996 17.252 -15.973 1.00 66.44 412 ASP A N 1
ATOM 3229 C CA . ASP A 1 412 ? 17.140 18.035 -16.481 1.00 66.44 412 ASP A CA 1
ATOM 3230 C C . ASP A 1 412 ? 17.532 17.765 -17.952 1.00 66.44 412 ASP A C 1
ATOM 3232 O O . ASP A 1 412 ? 18.609 18.160 -18.395 1.00 66.44 412 ASP A O 1
ATOM 3236 N N . GLY A 1 413 ? 16.623 17.177 -18.742 1.00 63.16 413 GLY A N 1
ATOM 3237 C CA . GLY A 1 413 ? 16.822 16.904 -20.170 1.00 63.16 413 GLY A CA 1
ATOM 3238 C C . GLY A 1 413 ? 17.225 15.469 -20.501 1.00 63.16 413 GLY A C 1
ATOM 3239 O O . GLY A 1 413 ? 17.418 15.177 -21.679 1.00 63.16 413 GLY A O 1
ATOM 3240 N N . ASP A 1 414 ? 17.317 14.589 -19.500 1.00 63.69 414 ASP A N 1
ATOM 3241 C CA . ASP A 1 414 ? 17.655 13.174 -19.698 1.00 63.69 414 ASP A CA 1
ATOM 3242 C C . ASP A 1 414 ? 16.477 12.346 -20.239 1.00 63.69 414 ASP A C 1
ATOM 3244 O O . ASP A 1 414 ? 16.696 11.323 -20.886 1.00 63.69 414 ASP A O 1
ATOM 3248 N N . ASP A 1 415 ? 15.240 12.795 -20.007 1.00 76.31 415 ASP A N 1
ATOM 3249 C CA . ASP A 1 415 ? 14.022 12.098 -20.419 1.00 76.31 415 ASP A CA 1
ATOM 3250 C C . ASP A 1 415 ? 13.091 13.033 -21.208 1.00 76.31 415 ASP A C 1
ATOM 3252 O O . ASP A 1 415 ? 12.913 14.208 -20.868 1.00 76.31 415 ASP A O 1
ATOM 3256 N N . ILE A 1 416 ? 12.450 12.486 -22.243 1.00 86.88 416 ILE A N 1
ATOM 3257 C CA . ILE A 1 416 ? 11.432 13.178 -23.037 1.00 86.88 416 ILE A CA 1
ATOM 3258 C C . ILE A 1 416 ? 10.068 12.553 -22.735 1.00 86.88 416 ILE A C 1
ATOM 3260 O O . ILE A 1 416 ? 9.843 11.369 -22.989 1.00 86.88 416 ILE A O 1
ATOM 3264 N N . GLU A 1 417 ? 9.144 13.359 -22.218 1.00 91.06 417 GLU A N 1
ATOM 3265 C CA . GLU A 1 417 ? 7.756 12.964 -21.963 1.00 91.06 417 GLU A CA 1
ATOM 3266 C C . GLU A 1 417 ? 6.786 13.657 -22.929 1.00 91.06 417 GLU A C 1
ATOM 3268 O O . GLU A 1 417 ? 7.042 14.751 -23.434 1.00 91.06 417 GLU A O 1
ATOM 3273 N N . ALA A 1 418 ? 5.641 13.021 -23.175 1.00 94.38 418 ALA A N 1
ATOM 3274 C CA . ALA A 1 418 ? 4.566 13.577 -23.989 1.00 94.38 418 ALA A CA 1
ATOM 3275 C C . ALA A 1 418 ? 3.715 14.556 -23.165 1.00 94.38 418 ALA A C 1
ATOM 3277 O O . ALA A 1 418 ? 3.062 14.154 -22.202 1.00 94.38 418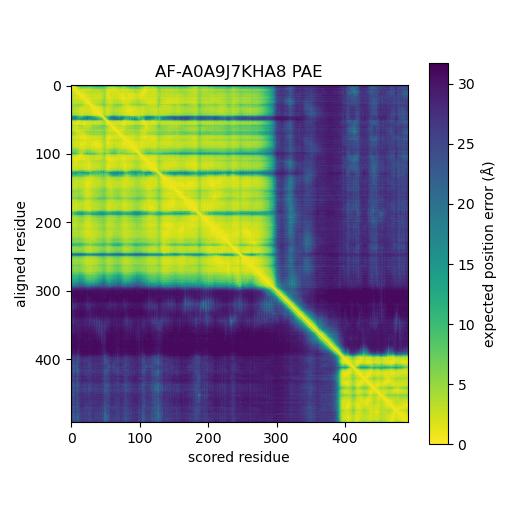 ALA A O 1
ATOM 3278 N N . TRP A 1 419 ? 3.696 15.833 -23.555 1.00 96.44 419 TRP A N 1
ATOM 3279 C CA . TRP A 1 419 ? 2.860 16.863 -22.934 1.00 96.44 419 TRP A CA 1
ATOM 3280 C C . TRP A 1 419 ? 1.656 17.175 -23.816 1.00 96.44 419 TRP A C 1
ATOM 3282 O O . TRP A 1 419 ? 1.798 17.385 -25.021 1.00 96.44 419 TRP A O 1
ATOM 3292 N N . PHE A 1 420 ? 0.471 17.246 -23.212 1.00 97.38 420 PHE A N 1
ATOM 3293 C CA . PHE A 1 420 ? -0.793 17.363 -23.935 1.00 97.38 420 PHE A CA 1
ATOM 3294 C C . PHE A 1 420 ? -1.343 18.785 -23.837 1.00 97.38 420 PHE A C 1
ATOM 3296 O O . PHE A 1 420 ? -1.635 19.286 -22.749 1.00 97.38 420 PHE A O 1
ATOM 3303 N N . GLY A 1 421 ? -1.484 19.448 -24.984 1.00 97.38 421 GLY A N 1
ATOM 3304 C CA . GLY A 1 421 ? -1.998 20.811 -25.078 1.00 97.38 421 GLY A CA 1
ATOM 3305 C C . GLY A 1 421 ? -3.241 20.890 -25.956 1.00 97.38 421 GLY A C 1
ATOM 3306 O O . GLY A 1 421 ? -3.237 20.391 -27.077 1.00 97.38 421 GLY A O 1
ATOM 3307 N N . ARG A 1 422 ? -4.289 21.573 -25.488 1.00 97.81 422 ARG A N 1
ATOM 3308 C CA . ARG A 1 422 ? -5.443 21.941 -26.321 1.00 97.81 422 ARG A CA 1
ATOM 3309 C C . ARG A 1 422 ? -5.159 23.245 -27.054 1.00 97.81 422 ARG A C 1
ATOM 3311 O O . ARG A 1 422 ? -4.787 24.244 -26.428 1.00 97.81 422 ARG A O 1
ATOM 3318 N N . VAL A 1 423 ? -5.358 23.255 -28.367 1.00 97.56 423 VAL A N 1
ATOM 3319 C CA . VAL A 1 423 ? -5.149 24.433 -29.211 1.00 97.56 423 VAL A CA 1
ATOM 3320 C C . VAL A 1 423 ? -6.257 25.455 -28.969 1.00 97.56 423 VAL A C 1
ATOM 3322 O O . VAL A 1 423 ? -7.422 25.219 -29.259 1.00 97.56 423 VAL A O 1
ATOM 3325 N N . VAL A 1 424 ? -5.888 26.632 -28.471 1.00 96.69 424 VAL A N 1
ATOM 3326 C CA . VAL A 1 424 ? -6.806 27.764 -28.276 1.00 96.69 424 VAL A CA 1
ATOM 3327 C C . VAL A 1 424 ? -6.866 28.643 -29.520 1.00 96.69 424 VAL A C 1
ATOM 3329 O O . VAL A 1 424 ? -7.926 29.138 -29.889 1.00 96.69 424 VAL A O 1
ATOM 3332 N N . SER A 1 425 ? -5.723 28.879 -30.166 1.00 95.81 425 SER A N 1
ATOM 3333 C CA . SER A 1 425 ? -5.678 29.626 -31.422 1.00 95.81 425 SER A CA 1
ATOM 3334 C C . SER A 1 425 ? -4.442 29.293 -32.250 1.00 95.81 425 SER A C 1
ATOM 3336 O O . SER A 1 425 ? -3.412 28.854 -31.733 1.00 95.81 425 SER A O 1
ATOM 3338 N N . VAL A 1 426 ? -4.558 29.523 -33.558 1.00 96.25 426 VAL A N 1
ATOM 3339 C CA . VAL A 1 426 ? -3.536 29.206 -34.558 1.00 96.25 426 VAL A CA 1
ATOM 3340 C C . VAL A 1 426 ? -3.081 30.497 -35.233 1.00 96.25 426 VAL A C 1
ATOM 3342 O O . VAL A 1 426 ? -3.880 31.202 -35.845 1.00 96.25 426 VAL A O 1
ATOM 3345 N N . ASN A 1 427 ? -1.788 30.809 -35.150 1.00 92.69 427 ASN A N 1
ATOM 3346 C CA . ASN A 1 427 ? -1.177 31.923 -35.868 1.00 92.69 427 ASN A CA 1
ATOM 3347 C C . ASN A 1 427 ? -0.358 31.389 -37.049 1.00 92.69 427 ASN A C 1
ATOM 3349 O O . ASN A 1 427 ? 0.812 31.026 -36.909 1.00 92.69 427 ASN A O 1
ATOM 3353 N N . LEU A 1 428 ? -0.986 31.366 -38.226 1.00 91.62 428 LEU A N 1
ATOM 3354 C CA . LEU A 1 428 ? -0.377 30.891 -39.471 1.00 91.62 428 LEU A CA 1
ATOM 3355 C C . LEU A 1 428 ? 0.826 31.733 -39.912 1.00 91.62 428 LEU A C 1
ATOM 3357 O O . LEU A 1 428 ? 1.829 31.178 -40.357 1.00 91.62 428 LEU A O 1
ATOM 3361 N N . ALA A 1 429 ? 0.752 33.057 -39.748 1.00 89.25 429 ALA A N 1
ATOM 3362 C CA . ALA A 1 429 ? 1.814 33.969 -40.169 1.00 89.25 429 ALA A CA 1
ATOM 3363 C C . ALA A 1 429 ? 3.114 33.734 -39.386 1.00 89.25 429 ALA A C 1
ATOM 3365 O O . ALA A 1 429 ? 4.204 33.798 -39.949 1.00 89.25 429 ALA A O 1
ATOM 3366 N N . GLN A 1 430 ? 2.997 33.422 -38.093 1.00 91.19 430 GLN A N 1
ATOM 3367 C CA . GLN A 1 430 ? 4.139 33.166 -37.213 1.00 91.19 430 GLN A CA 1
ATOM 3368 C C . GLN A 1 430 ? 4.455 31.674 -37.032 1.00 91.19 430 GLN A C 1
ATOM 3370 O O . GLN A 1 430 ? 5.426 31.355 -36.348 1.00 91.19 430 GLN A O 1
ATOM 3375 N N . LYS A 1 431 ? 3.656 30.772 -37.623 1.00 93.88 431 LYS A N 1
ATOM 3376 C CA . LYS A 1 431 ? 3.732 29.310 -37.441 1.00 93.88 431 LYS A CA 1
ATOM 3377 C C . LYS A 1 431 ? 3.753 28.901 -35.962 1.00 93.88 431 LYS A C 1
ATOM 3379 O O . LYS A 1 431 ? 4.604 28.121 -35.527 1.00 93.88 431 LYS A O 1
ATOM 3384 N N . LYS A 1 432 ? 2.831 29.471 -35.181 1.00 95.00 432 LYS A N 1
ATOM 3385 C CA . LYS A 1 432 ? 2.717 29.270 -33.730 1.00 95.00 432 LYS A CA 1
ATOM 3386 C C . LYS A 1 432 ? 1.290 28.929 -33.317 1.00 95.00 432 LYS A C 1
ATOM 3388 O O . LYS A 1 432 ? 0.332 29.444 -33.890 1.00 95.00 432 LYS A O 1
ATOM 3393 N N . LEU A 1 433 ? 1.166 28.089 -32.301 1.00 95.44 433 LEU A N 1
ATOM 3394 C CA . LEU A 1 433 ? -0.067 27.741 -31.609 1.00 95.44 433 LEU A CA 1
ATOM 3395 C C . LEU A 1 433 ? -0.092 28.424 -30.246 1.00 95.44 433 LEU A C 1
ATOM 3397 O O . LEU A 1 433 ? 0.949 28.582 -29.606 1.00 95.44 433 LEU A O 1
ATOM 3401 N N . ARG A 1 434 ? -1.285 28.784 -29.781 1.00 96.56 434 ARG A N 1
ATOM 3402 C CA . ARG A 1 434 ? -1.533 29.061 -28.366 1.00 96.56 434 ARG A CA 1
ATOM 3403 C C . ARG A 1 434 ? -2.183 27.841 -27.732 1.00 96.56 434 ARG A C 1
ATOM 3405 O O . ARG A 1 434 ? -3.244 27.432 -28.192 1.00 96.56 434 ARG A O 1
ATOM 3412 N N . LEU A 1 435 ? -1.571 27.296 -26.686 1.00 96.31 435 LEU A N 1
ATOM 3413 C CA . LEU A 1 435 ? -1.971 26.041 -26.051 1.00 96.31 435 LEU A CA 1
ATOM 3414 C C . LEU A 1 435 ? -2.382 26.253 -24.596 1.00 96.31 435 LEU A C 1
ATOM 3416 O O . LEU A 1 435 ? -1.823 27.105 -23.911 1.00 96.31 435 LEU A O 1
ATOM 3420 N N . VAL A 1 436 ? -3.330 25.452 -24.121 1.00 96.75 436 VAL A N 1
ATOM 3421 C CA . VAL A 1 436 ? -3.609 25.251 -22.693 1.00 96.75 436 VAL A CA 1
ATOM 3422 C C . VAL A 1 436 ? -3.274 23.809 -22.348 1.00 96.75 436 VAL A C 1
ATOM 3424 O O . VAL A 1 436 ? -3.710 22.902 -23.052 1.00 96.75 436 VAL A O 1
ATOM 3427 N N . TRP A 1 437 ? -2.508 23.606 -21.280 1.00 96.69 437 TRP A N 1
ATOM 3428 C CA . TRP A 1 437 ? -1.985 22.295 -20.906 1.00 96.69 437 TRP A CA 1
ATOM 3429 C C . TRP A 1 437 ? -2.970 21.486 -20.078 1.00 96.69 437 TRP A C 1
ATOM 3431 O O . TRP A 1 437 ? -3.742 22.041 -19.288 1.00 96.69 437 TRP A O 1
ATOM 3441 N N . TYR A 1 438 ? -2.923 20.174 -20.281 1.00 96.62 438 TYR A N 1
ATOM 3442 C CA . TYR A 1 438 ? -3.724 19.191 -19.576 1.00 96.62 438 TYR A CA 1
ATOM 3443 C C . TYR A 1 438 ? -2.819 18.124 -18.961 1.00 96.62 438 TYR A C 1
ATOM 3445 O O . TYR A 1 438 ? -1.891 17.636 -19.606 1.00 96.62 438 TYR A O 1
ATOM 3453 N N . VAL A 1 439 ? -3.112 17.761 -17.716 1.00 94.19 439 VAL A N 1
ATOM 3454 C CA . VAL A 1 439 ? -2.381 16.763 -16.932 1.00 94.19 439 VAL A CA 1
ATOM 3455 C C . VAL A 1 439 ? -3.347 15.679 -16.454 1.00 94.19 439 VAL A C 1
ATOM 3457 O O . VAL A 1 439 ? -4.487 16.001 -16.111 1.00 94.19 439 VAL A O 1
ATOM 3460 N N . PRO A 1 440 ? -2.934 14.402 -16.437 1.00 92.44 440 PRO A N 1
ATOM 3461 C CA . PRO A 1 440 ? -3.799 13.331 -15.968 1.00 92.44 440 PRO A CA 1
ATOM 3462 C C . PRO A 1 440 ? -4.025 13.454 -14.459 1.00 92.44 440 PRO A C 1
ATOM 3464 O O . PRO A 1 440 ? -3.075 13.588 -13.680 1.00 92.44 440 PRO A O 1
ATOM 3467 N N . ASP A 1 441 ? -5.281 13.366 -14.035 1.00 87.62 441 ASP A N 1
ATOM 3468 C CA . ASP A 1 441 ? -5.614 13.118 -12.643 1.00 87.62 441 ASP A CA 1
ATOM 3469 C C . ASP A 1 441 ? -5.204 11.685 -12.274 1.00 87.62 441 ASP A C 1
ATOM 3471 O O . ASP A 1 441 ? -5.592 10.705 -12.911 1.00 87.62 441 ASP A O 1
ATOM 3475 N N . ASN A 1 442 ? -4.396 11.561 -11.222 1.00 77.06 442 ASN A N 1
ATOM 3476 C CA . ASN A 1 442 ? -3.771 10.289 -10.855 1.00 77.06 442 ASN A CA 1
ATOM 3477 C C . ASN A 1 442 ? -4.759 9.248 -10.298 1.00 77.06 442 ASN A C 1
ATOM 3479 O O . ASN A 1 442 ? -4.352 8.107 -10.087 1.00 77.06 442 ASN A O 1
ATOM 3483 N N . GLN A 1 443 ? -6.000 9.630 -9.981 1.00 73.19 443 GLN A N 1
ATOM 3484 C CA . GLN A 1 443 ? -7.006 8.724 -9.418 1.00 73.19 443 GLN A CA 1
ATOM 3485 C C . GLN A 1 443 ? -7.992 8.241 -10.478 1.00 73.19 443 GLN A C 1
ATOM 3487 O O . GLN A 1 443 ? -8.401 7.085 -10.451 1.00 73.19 443 GLN A O 1
ATOM 3492 N N . THR A 1 444 ? -8.369 9.124 -11.398 1.00 82.38 444 THR A N 1
ATOM 3493 C CA . THR A 1 444 ? -9.424 8.872 -12.386 1.00 82.38 444 THR A CA 1
ATOM 3494 C C . THR A 1 444 ? -8.884 8.600 -13.787 1.00 82.38 444 THR A C 1
ATOM 3496 O O . THR A 1 444 ? -9.596 8.023 -14.602 1.00 82.38 444 THR A O 1
ATOM 3499 N N . GLY A 1 445 ? -7.644 9.005 -14.089 1.00 85.50 445 GLY A N 1
ATOM 3500 C CA . GLY A 1 445 ? -7.082 8.958 -15.444 1.00 85.50 445 GLY A CA 1
ATOM 3501 C C . GLY A 1 445 ? -7.667 10.012 -16.392 1.00 85.50 445 GLY A C 1
ATOM 3502 O O . GLY A 1 445 ? -7.285 10.065 -17.562 1.00 85.50 445 GLY A O 1
ATOM 3503 N N . ILE A 1 446 ? -8.569 10.862 -15.894 1.00 92.62 446 ILE A N 1
ATOM 3504 C CA . ILE A 1 446 ? -9.165 11.970 -16.635 1.00 92.62 446 ILE A CA 1
ATOM 3505 C C . ILE A 1 446 ? -8.141 13.096 -16.724 1.00 92.62 446 ILE A C 1
ATOM 3507 O O . ILE A 1 446 ? -7.522 13.477 -15.732 1.00 92.62 446 ILE A O 1
ATOM 3511 N N . TYR A 1 447 ? -7.959 13.653 -17.915 1.00 95.00 447 TYR A N 1
ATOM 3512 C CA . TYR A 1 447 ? -7.063 14.780 -18.111 1.00 95.00 447 TYR A CA 1
ATOM 3513 C C . TYR A 1 447 ? -7.760 16.086 -17.751 1.00 95.00 447 TYR A C 1
ATOM 3515 O O . TYR A 1 447 ? -8.733 16.505 -18.382 1.00 95.00 447 TYR A O 1
ATOM 3523 N N . GLU A 1 448 ? -7.207 16.778 -16.762 1.00 95.44 448 GLU A N 1
ATOM 3524 C CA . GLU A 1 448 ? -7.681 18.083 -16.329 1.00 95.44 448 GLU A CA 1
ATOM 3525 C C . GLU A 1 448 ? -6.743 19.195 -16.777 1.00 95.44 448 GLU A C 1
ATOM 3527 O O . GLU A 1 448 ? -5.539 19.006 -16.943 1.00 95.44 448 GLU A O 1
ATOM 3532 N N . ARG A 1 449 ? -7.294 20.402 -16.932 1.00 95.75 449 ARG A N 1
ATOM 3533 C CA . ARG A 1 449 ? -6.490 21.592 -17.204 1.00 95.75 449 ARG A CA 1
ATOM 3534 C C . ARG A 1 449 ? -5.477 21.802 -16.081 1.00 95.75 449 ARG A C 1
ATOM 3536 O O . ARG A 1 449 ? -5.853 21.828 -14.910 1.00 95.75 449 ARG A O 1
ATOM 3543 N N . GLU A 1 450 ? -4.224 22.035 -16.453 1.00 93.38 450 GLU A N 1
ATOM 3544 C CA . GLU A 1 450 ? -3.133 22.251 -15.509 1.00 93.38 450 GLU A CA 1
ATOM 3545 C C . GLU A 1 450 ? -3.391 23.485 -14.626 1.00 93.38 450 GLU A C 1
ATOM 3547 O O . GLU A 1 450 ? -3.748 24.575 -15.101 1.00 93.38 450 GLU A O 1
ATOM 3552 N N . LYS A 1 451 ? -3.217 23.299 -13.314 1.00 92.38 451 LYS A N 1
ATOM 3553 C CA . LYS A 1 451 ? -3.428 24.319 -12.283 1.00 92.38 451 LYS A CA 1
ATOM 3554 C C . LYS A 1 451 ? -2.173 24.469 -11.427 1.00 92.38 451 LYS A C 1
ATOM 3556 O O . LYS A 1 451 ? -1.525 23.483 -11.094 1.00 92.38 451 LYS A O 1
ATOM 3561 N N . SER A 1 452 ? -1.892 25.695 -10.996 1.00 85.56 452 SER A N 1
ATOM 3562 C CA . SER A 1 452 ? -0.904 26.013 -9.962 1.00 85.56 452 SER A CA 1
ATOM 3563 C C . SER A 1 452 ? -1.613 26.755 -8.835 1.00 85.56 452 SER A C 1
ATOM 3565 O O . SER A 1 452 ? -2.303 27.739 -9.089 1.00 85.56 452 SER A O 1
ATOM 3567 N N . ASN A 1 453 ? -1.479 26.273 -7.596 1.00 85.12 453 ASN A N 1
ATOM 3568 C CA . ASN A 1 453 ? -2.169 26.820 -6.416 1.00 85.12 453 ASN A CA 1
ATOM 3569 C C . ASN A 1 453 ? -3.691 26.967 -6.623 1.00 85.12 453 ASN A C 1
ATOM 3571 O O . ASN A 1 453 ? -4.286 27.998 -6.324 1.00 85.12 453 ASN A O 1
ATOM 3575 N N . GLY A 1 454 ? -4.316 25.950 -7.230 1.00 82.69 454 GLY A N 1
ATOM 3576 C CA . GLY A 1 454 ? -5.756 25.928 -7.520 1.00 82.69 454 GLY A CA 1
ATOM 3577 C C . GLY A 1 454 ? -6.205 26.798 -8.702 1.00 82.69 454 GLY A C 1
ATOM 3578 O O . GLY A 1 454 ? -7.337 26.652 -9.159 1.00 82.69 454 GLY A O 1
ATOM 3579 N N . GLN A 1 455 ? -5.338 27.649 -9.260 1.00 84.31 455 GLN A N 1
ATOM 3580 C CA . GLN A 1 455 ? -5.657 28.496 -10.410 1.00 84.31 455 GLN A CA 1
ATOM 3581 C C . GLN A 1 455 ? -5.174 27.871 -11.718 1.00 84.31 455 GLN A C 1
ATOM 3583 O O . GLN A 1 455 ? -4.059 27.366 -11.810 1.00 84.31 455 GLN A O 1
ATOM 3588 N N . SER A 1 456 ? -6.014 27.922 -12.754 1.00 90.12 456 SER A N 1
ATOM 3589 C CA . SER A 1 456 ? -5.651 27.423 -14.083 1.00 90.12 456 SER A CA 1
ATOM 3590 C C . SER A 1 456 ? -4.521 28.243 -14.696 1.00 90.12 456 SER A C 1
ATOM 3592 O O . SER A 1 456 ? -4.613 29.471 -14.757 1.00 90.12 456 SER A O 1
ATOM 3594 N N . LEU A 1 457 ? -3.497 27.571 -15.222 1.00 87.81 457 LEU A N 1
ATOM 3595 C CA . LEU A 1 457 ? -2.377 28.257 -15.857 1.00 87.81 457 LEU A CA 1
ATOM 3596 C C . LEU A 1 457 ? -2.813 28.999 -17.136 1.00 87.81 457 LEU A C 1
ATOM 3598 O O . LEU A 1 457 ? -3.743 28.564 -17.842 1.00 87.81 457 LEU A O 1
ATOM 3602 N N . PRO A 1 458 ? -2.172 30.143 -17.449 1.00 92.19 458 PRO A N 1
ATOM 3603 C CA . PRO A 1 458 ? -2.422 30.859 -18.687 1.00 92.19 458 PRO A CA 1
ATOM 3604 C C . PRO A 1 458 ? -1.950 30.030 -19.882 1.00 92.19 458 PRO A C 1
ATOM 3606 O O . PRO A 1 458 ? -1.073 29.176 -19.778 1.00 92.19 458 PRO A O 1
ATOM 3609 N N . ALA A 1 459 ? -2.533 30.302 -21.044 1.00 94.25 459 ALA A N 1
ATOM 3610 C CA . ALA A 1 459 ? -2.112 29.634 -22.262 1.00 94.25 459 ALA A CA 1
ATOM 3611 C C . ALA A 1 459 ? -0.691 30.050 -22.661 1.00 94.25 459 ALA A C 1
ATOM 3613 O O . ALA A 1 459 ? -0.358 31.237 -22.626 1.00 94.25 459 ALA A O 1
ATOM 3614 N N . THR A 1 460 ? 0.107 29.097 -23.126 1.00 95.12 460 THR A N 1
ATOM 3615 C CA . THR A 1 460 ? 1.468 29.343 -23.608 1.00 95.12 460 THR A CA 1
ATOM 3616 C C . THR A 1 460 ? 1.515 29.333 -25.133 1.00 95.12 460 THR A C 1
ATOM 3618 O O . THR A 1 460 ? 0.554 28.957 -25.804 1.00 95.12 460 THR A O 1
ATOM 3621 N N . THR A 1 461 ? 2.622 29.805 -25.705 1.00 96.00 461 THR A N 1
ATOM 3622 C CA . THR A 1 461 ? 2.843 29.787 -27.156 1.00 96.00 461 THR A CA 1
ATOM 3623 C C . THR A 1 461 ? 3.819 28.672 -27.519 1.00 96.00 461 THR A C 1
ATOM 3625 O O . THR A 1 461 ? 4.880 28.582 -26.912 1.00 96.00 461 THR A O 1
ATOM 3628 N N . CYS A 1 462 ? 3.487 27.870 -28.528 1.00 95.56 462 CYS A N 1
ATOM 3629 C CA . CYS A 1 462 ? 4.278 26.739 -29.019 1.00 95.56 462 CYS A CA 1
ATOM 3630 C C . CYS A 1 462 ? 4.498 26.880 -30.535 1.00 95.56 462 CYS A C 1
ATOM 3632 O O . CYS A 1 462 ? 3.585 27.312 -31.241 1.00 95.56 462 CYS A O 1
ATOM 3634 N N . ALA A 1 463 ? 5.689 26.585 -31.067 1.00 95.44 463 ALA A N 1
ATOM 3635 C CA . ALA A 1 463 ? 5.904 26.634 -32.515 1.00 95.44 463 ALA A CA 1
ATOM 3636 C C . ALA A 1 463 ? 5.404 25.347 -33.185 1.00 95.44 463 ALA A C 1
ATOM 3638 O O . ALA A 1 463 ? 5.470 24.271 -32.606 1.00 95.44 463 ALA A O 1
ATOM 3639 N N . PHE A 1 464 ? 4.962 25.427 -34.445 1.00 95.62 464 PHE A N 1
ATOM 3640 C CA . PHE A 1 464 ? 4.443 24.252 -35.170 1.00 95.62 464 PHE A CA 1
ATOM 3641 C C . PHE A 1 464 ? 5.447 23.099 -35.247 1.00 95.62 464 PHE A C 1
ATOM 3643 O O . PHE A 1 464 ? 5.038 21.946 -35.283 1.00 95.62 464 PHE A O 1
ATOM 3650 N N . ARG A 1 465 ? 6.745 23.425 -35.296 1.00 94.62 465 ARG A N 1
ATOM 3651 C CA . ARG A 1 465 ? 7.842 22.452 -35.376 1.00 94.62 465 ARG A CA 1
ATOM 3652 C C . ARG A 1 465 ? 8.088 21.698 -34.065 1.00 94.62 465 ARG A C 1
ATOM 3654 O O . ARG A 1 465 ? 8.775 20.690 -34.098 1.00 94.62 465 ARG A O 1
ATOM 3661 N N . ASP A 1 466 ? 7.585 22.222 -32.947 1.00 95.06 466 ASP A N 1
ATOM 3662 C CA . ASP A 1 466 ? 7.766 21.626 -31.621 1.00 95.06 466 ASP A CA 1
ATOM 3663 C C . ASP A 1 466 ? 6.613 20.652 -31.296 1.00 95.06 466 ASP A C 1
ATOM 3665 O O . ASP A 1 466 ? 6.649 19.952 -30.292 1.00 95.06 466 ASP A O 1
ATOM 3669 N N . VAL A 1 467 ? 5.576 20.596 -32.141 1.00 96.38 467 VAL A N 1
ATOM 3670 C CA . VAL A 1 467 ? 4.485 19.624 -32.023 1.00 96.38 467 VAL A CA 1
ATOM 3671 C C . VAL A 1 467 ? 4.916 18.310 -32.664 1.00 96.38 467 VAL A C 1
ATOM 3673 O O . VAL A 1 467 ? 5.217 18.275 -33.857 1.00 96.38 467 VAL A O 1
ATOM 3676 N N . ALA A 1 468 ? 4.907 17.235 -31.882 1.00 96.00 468 ALA A N 1
ATOM 3677 C CA . ALA A 1 468 ? 5.275 15.898 -32.335 1.00 96.00 468 ALA A CA 1
ATOM 3678 C C . ALA A 1 468 ? 4.128 15.195 -33.072 1.00 96.00 468 ALA A C 1
ATOM 3680 O O . ALA A 1 468 ? 4.339 14.583 -34.117 1.00 96.00 468 ALA A O 1
ATOM 3681 N N . THR A 1 469 ? 2.905 15.272 -32.541 1.00 97.44 469 THR A N 1
ATOM 3682 C CA . THR A 1 469 ? 1.718 14.656 -33.156 1.00 97.44 469 THR A CA 1
ATOM 3683 C C . THR A 1 469 ? 0.420 15.278 -32.631 1.00 97.44 469 THR A C 1
ATOM 3685 O O . THR A 1 469 ? 0.447 16.144 -31.755 1.00 97.44 469 THR A O 1
ATOM 3688 N N . THR A 1 470 ? -0.723 14.848 -33.163 1.00 97.31 470 THR A N 1
ATOM 3689 C CA . THR A 1 470 ? -2.061 15.143 -32.627 1.00 97.31 470 THR A CA 1
ATOM 3690 C C . THR A 1 470 ? -2.666 13.895 -32.001 1.00 97.31 470 THR A C 1
ATOM 3692 O O . THR A 1 470 ? -2.371 12.777 -32.432 1.00 97.31 470 THR A O 1
ATOM 3695 N N . VAL A 1 471 ? -3.528 14.075 -31.005 1.00 97.38 471 VAL A N 1
ATOM 3696 C CA . VAL A 1 471 ? -4.266 12.978 -30.367 1.00 97.38 471 VAL A CA 1
ATOM 3697 C C . VAL A 1 471 ? -5.745 13.296 -30.239 1.00 97.38 471 VAL A C 1
ATOM 3699 O O . VAL A 1 471 ? -6.147 14.458 -30.302 1.00 97.38 471 VAL A O 1
ATOM 3702 N N . VAL A 1 472 ? -6.551 12.255 -30.055 1.00 96.94 472 VAL A N 1
ATOM 3703 C CA . VAL A 1 472 ? -7.988 12.374 -29.800 1.00 96.94 472 VAL A CA 1
ATOM 3704 C C . VAL A 1 472 ? -8.286 11.869 -28.394 1.00 96.94 472 VAL A C 1
ATOM 3706 O O . VAL A 1 472 ? -7.913 10.757 -28.037 1.00 96.94 472 VAL A O 1
ATOM 3709 N N . PHE A 1 473 ? -8.947 12.705 -27.600 1.00 94.88 473 PHE A N 1
ATOM 3710 C CA . PHE A 1 473 ? -9.465 12.329 -26.288 1.00 94.88 473 PHE A CA 1
ATOM 3711 C C . PHE A 1 473 ? -10.883 11.777 -26.419 1.00 94.88 473 PHE A C 1
ATOM 3713 O O . PHE A 1 473 ? -11.648 12.212 -27.287 1.00 94.88 473 PHE A O 1
ATOM 3720 N N . ASP A 1 474 ? -11.245 10.868 -25.520 1.00 94.12 474 ASP A N 1
ATOM 3721 C CA . ASP A 1 474 ? -12.630 10.455 -25.349 1.00 94.12 474 ASP A CA 1
ATOM 3722 C C . ASP A 1 474 ? -13.471 11.598 -24.759 1.00 94.12 474 ASP A C 1
ATOM 3724 O O . ASP A 1 474 ? -12.969 12.614 -24.267 1.00 94.12 474 ASP A O 1
ATOM 3728 N N . LYS A 1 475 ? -14.799 11.453 -24.828 1.00 92.38 475 LYS A N 1
ATOM 3729 C CA . LYS A 1 475 ? -15.744 12.497 -24.389 1.00 92.38 475 LYS A CA 1
ATOM 3730 C C . LYS A 1 475 ? -15.594 12.869 -22.912 1.00 92.38 475 LYS A C 1
ATOM 3732 O O . LYS A 1 475 ? -15.931 13.988 -22.537 1.00 92.38 475 LYS A O 1
ATOM 3737 N N . ASP A 1 476 ? -15.131 11.933 -22.095 1.00 92.75 476 ASP A N 1
ATOM 3738 C CA . ASP A 1 476 ? -14.882 12.096 -20.665 1.00 92.75 476 ASP A CA 1
ATOM 3739 C C . ASP A 1 476 ? -13.469 12.615 -20.356 1.00 92.75 476 ASP A C 1
ATOM 3741 O O . ASP A 1 476 ? -13.072 12.642 -19.195 1.00 92.75 476 ASP A O 1
ATOM 3745 N N . MET A 1 477 ? -12.725 13.063 -21.377 1.00 96.06 477 MET A N 1
ATOM 3746 C CA . MET A 1 477 ? -11.349 13.550 -21.261 1.00 96.06 477 MET A CA 1
ATOM 3747 C C . MET A 1 477 ? -10.347 12.479 -20.807 1.00 96.06 477 MET A C 1
ATOM 3749 O O . MET A 1 477 ? -9.267 12.811 -20.314 1.00 96.06 477 MET A O 1
ATOM 3753 N N . THR A 1 478 ? -10.649 11.198 -21.016 1.00 93.38 478 THR A N 1
ATOM 3754 C CA . THR A 1 478 ? -9.647 10.129 -20.943 1.00 93.38 478 THR A CA 1
ATOM 3755 C C . THR A 1 478 ? -8.912 9.982 -22.278 1.00 93.38 478 THR A C 1
ATOM 3757 O O . THR A 1 478 ? -9.406 10.388 -23.335 1.00 93.38 478 THR A O 1
ATOM 3760 N N . LEU A 1 479 ? -7.680 9.469 -22.233 1.00 94.25 479 LEU A N 1
ATOM 3761 C CA . LEU A 1 479 ? -6.869 9.239 -23.428 1.00 94.25 479 LEU A CA 1
ATOM 3762 C C . LEU A 1 479 ? -6.888 7.742 -23.774 1.00 94.25 479 LEU A C 1
ATOM 3764 O O . LEU A 1 479 ? -6.349 6.949 -22.993 1.00 94.25 479 LEU A O 1
ATOM 3768 N N . PRO A 1 480 ? -7.453 7.337 -24.928 1.00 94.94 480 PRO A N 1
ATOM 3769 C CA . PRO A 1 480 ? -7.416 5.950 -25.373 1.00 94.94 480 PRO A CA 1
ATOM 3770 C C . PRO A 1 480 ? -5.987 5.407 -25.435 1.00 94.94 480 PRO A C 1
ATOM 3772 O O . PRO A 1 480 ? -5.053 6.115 -25.816 1.00 94.94 480 PRO A O 1
ATOM 3775 N N . VAL A 1 481 ? -5.815 4.119 -25.128 1.00 90.19 481 VAL A N 1
ATOM 3776 C CA . VAL A 1 481 ? -4.489 3.471 -25.098 1.00 90.19 481 VAL A CA 1
ATOM 3777 C C . VAL A 1 481 ? -3.758 3.607 -26.439 1.00 90.19 481 VAL A C 1
ATOM 3779 O O . VAL A 1 481 ? -2.555 3.849 -26.461 1.00 90.19 481 VAL A O 1
ATOM 3782 N N . GLU A 1 482 ? -4.474 3.501 -27.559 1.00 91.81 482 GLU A N 1
ATOM 3783 C CA . GLU A 1 482 ? -3.903 3.642 -28.905 1.00 91.81 482 GLU A CA 1
ATOM 3784 C C . GLU A 1 482 ? -3.339 5.052 -29.150 1.00 91.81 482 GLU A C 1
ATOM 3786 O O . GLU A 1 482 ? -2.230 5.203 -29.669 1.00 91.81 482 GLU A O 1
ATOM 3791 N N . GLU A 1 483 ? -4.060 6.085 -28.707 1.00 96.62 483 GLU A N 1
ATOM 3792 C CA . GLU A 1 483 ? -3.635 7.484 -28.807 1.00 96.62 483 GLU A CA 1
ATOM 3793 C C . GLU A 1 483 ? -2.489 7.798 -27.833 1.00 96.62 483 GLU A C 1
ATOM 3795 O O . GLU A 1 483 ? -1.571 8.542 -28.183 1.00 96.62 483 GLU A O 1
ATOM 3800 N N . TRP A 1 484 ? -2.465 7.169 -26.652 1.00 93.00 484 TRP A N 1
ATOM 3801 C CA . TRP A 1 484 ? -1.323 7.246 -25.736 1.00 93.00 484 TRP A CA 1
ATOM 3802 C C . TRP A 1 484 ? -0.057 6.647 -26.364 1.00 93.00 484 TRP A C 1
ATOM 3804 O O . TRP A 1 484 ? 0.987 7.297 -26.382 1.00 93.00 484 TRP A O 1
ATOM 3814 N N . VAL A 1 485 ? -0.144 5.446 -26.949 1.00 91.12 485 VAL A N 1
ATOM 3815 C CA . VAL A 1 485 ? 1.005 4.785 -27.597 1.00 91.12 485 VAL A CA 1
ATOM 3816 C C . VAL A 1 485 ? 1.526 5.632 -28.758 1.00 91.12 485 VAL A C 1
ATOM 3818 O O . VAL A 1 485 ? 2.737 5.817 -28.903 1.00 91.12 485 VAL A O 1
ATOM 3821 N N . LYS A 1 486 ? 0.621 6.193 -29.565 1.00 95.38 486 LYS A N 1
ATOM 3822 C CA . LYS A 1 486 ? 0.952 7.134 -30.641 1.00 95.38 486 LYS A CA 1
ATOM 3823 C C . LYS A 1 486 ? 1.685 8.370 -30.112 1.00 95.38 486 LYS A C 1
ATOM 3825 O O . LYS A 1 486 ? 2.705 8.747 -30.688 1.00 95.38 486 LYS A O 1
ATOM 3830 N N . ALA A 1 487 ? 1.205 8.974 -29.023 1.00 93.69 487 ALA A N 1
ATOM 3831 C CA . ALA A 1 487 ? 1.839 10.132 -28.394 1.00 93.69 487 ALA A CA 1
ATOM 3832 C C . ALA A 1 487 ? 3.256 9.813 -27.903 1.00 93.69 487 ALA A C 1
ATOM 3834 O O . ALA A 1 487 ? 4.200 10.523 -28.240 1.00 93.69 487 ALA A O 1
ATOM 3835 N N . THR A 1 488 ? 3.423 8.719 -27.155 1.00 91.12 488 THR A N 1
ATOM 3836 C CA . THR A 1 488 ? 4.723 8.315 -26.606 1.00 91.12 488 THR A CA 1
ATOM 3837 C C . THR A 1 488 ? 5.727 7.973 -27.702 1.00 91.12 488 THR A C 1
ATOM 3839 O O . THR A 1 488 ? 6.889 8.355 -27.600 1.00 91.12 488 THR A O 1
ATOM 3842 N N . ASN A 1 489 ? 5.294 7.297 -28.768 1.00 92.06 489 ASN A N 1
ATOM 3843 C CA . ASN A 1 489 ? 6.168 6.969 -29.892 1.00 92.06 489 ASN A CA 1
ATOM 3844 C C . ASN A 1 489 ? 6.596 8.204 -30.690 1.00 92.06 489 ASN A C 1
ATOM 3846 O O . ASN A 1 489 ? 7.693 8.207 -31.226 1.00 92.06 489 ASN A O 1
ATOM 3850 N N . ALA A 1 490 ? 5.762 9.245 -30.766 1.00 91.69 490 ALA A N 1
ATOM 3851 C CA . ALA A 1 490 ? 6.106 10.481 -31.468 1.00 91.69 490 ALA A CA 1
ATOM 3852 C C . ALA A 1 490 ? 7.124 11.356 -30.707 1.00 91.69 490 ALA A C 1
ATOM 3854 O O . ALA A 1 490 ? 7.741 12.233 -31.307 1.00 91.69 490 ALA A O 1
ATOM 3855 N N . CYS A 1 491 ? 7.281 11.144 -29.397 1.00 89.56 491 CYS A N 1
ATOM 3856 C CA . CYS A 1 491 ? 8.232 11.871 -28.550 1.00 89.56 491 CYS A CA 1
ATOM 3857 C C . CYS A 1 491 ? 9.601 11.182 -28.411 1.00 89.56 491 CYS A C 1
ATOM 3859 O O . CYS A 1 491 ? 10.507 11.781 -27.836 1.00 89.56 491 CYS A O 1
ATOM 3861 N N . ARG A 1 492 ? 9.742 9.946 -28.900 1.00 83.38 492 ARG A N 1
ATOM 3862 C CA . ARG A 1 492 ? 11.003 9.192 -28.958 1.00 83.38 492 ARG A CA 1
ATOM 3863 C C . ARG A 1 492 ? 11.662 9.386 -30.315 1.00 83.38 492 ARG A C 1
ATOM 3865 O O . ARG A 1 492 ? 12.909 9.464 -30.337 1.00 83.38 492 ARG A O 1
#

Radius of gyration: 33.26 Å; Cα contacts (8 Å, |Δi|>4): 604; chains: 1; bounding box: 68×63×129 Å

pLDDT: mean 79.29, std 23.85, range [26.81, 98.0]

Foldseek 3Di:
DVVQVQFWQFKDWAFLVLEDAAALLLALDDADPVLLVVLLVVCLVPAPPDPDEFEWEAQAFHNVRDDPVPRHPHRTHGSAPVSNSSSVVCCCVPPVVSHNDRTHIYTYGYNDDSLLSLLVRLLRLQFDDSHDHQALLSVLLNLLSLLCVLVVDRDSCCLQVPQGDPDPVSVVVSLVSQLSNVVLPADPVGDSSRSCCVVCVLSNVLSNDTNLLVVLVNLLQVCLCVVNFAQDDDNGDDSVLLCLLVQDPDPVVSNVVSVCRSVVVDHSVVSVVVSVVSVVVVVVVVVVVVVVVVVVVPPDDDDDDDDDDDDDDDDDDDDDPPDDDDDDDDDDDDDDDDDDDDDDDDDDDDDDDDDDDDDDDDDDDDDDDDDDDDDDDDDDDDDDDDDDPPPPPPDDPDDQQWKFWFFDQDDVNPDTDTWIWGFHDADPVQQKTWTFTWDQDSNPQATDTDDDPNHGDGTDMDHNVRTQGTADADPRRHGDPVRNVVRGVSRD

Solvent-accessible surface area (backbone atoms only — not comparable to full-atom values): 29906 Å² total; per-residue (Å²): 112,75,76,62,58,73,24,54,76,52,74,44,76,37,45,54,89,35,57,38,81,38,57,68,61,28,37,47,61,83,78,54,67,69,58,24,52,54,48,36,55,50,49,51,74,43,53,83,69,82,78,64,66,32,33,29,34,28,67,91,36,52,62,91,75,58,57,85,88,49,62,86,75,55,66,29,24,32,34,14,51,51,46,58,52,50,22,54,51,47,39,56,70,76,45,45,92,51,49,80,62,70,50,40,47,27,41,35,30,23,39,54,53,50,41,54,36,30,29,52,15,49,54,44,34,69,67,44,82,93,50,64,78,83,47,52,62,34,53,33,52,38,52,31,34,40,44,43,46,60,66,66,55,88,57,74,66,43,74,61,73,44,72,59,85,81,52,66,70,42,52,50,56,27,51,53,38,46,16,61,32,73,66,25,77,46,58,101,89,36,54,24,67,56,44,32,44,76,76,36,46,66,49,54,52,56,38,58,36,51,27,69,43,38,49,34,49,57,51,41,49,52,35,38,69,70,70,60,41,39,63,64,86,68,71,74,72,50,69,71,79,57,51,55,56,79,74,50,94,46,65,69,58,46,32,51,52,37,49,29,33,66,72,54,76,32,44,48,50,60,51,47,53,51,39,52,51,51,53,55,50,53,53,53,51,53,51,52,52,53,55,54,52,64,58,61,79,73,74,72,80,93,78,89,79,86,92,79,88,81,91,80,92,81,89,87,89,78,88,79,83,82,83,87,82,80,87,84,88,80,82,90,80,92,76,90,82,91,82,80,91,80,88,80,84,81,84,79,84,78,83,89,78,85,88,78,87,83,90,83,88,82,89,84,89,84,88,83,90,85,92,88,82,92,82,90,82,87,89,88,82,88,88,82,93,73,92,70,87,74,78,75,77,71,76,69,96,66,54,66,71,39,36,36,26,29,62,37,71,39,78,98,63,80,41,65,41,66,38,43,26,37,28,72,41,74,40,76,93,76,44,31,34,32,28,39,51,44,42,67,38,87,88,78,52,32,48,39,72,41,59,58,95,88,40,70,61,79,66,46,80,45,49,60,86,56,48,54,48,74,49,67,64,45,96,78,36,31,66,46,69,71,42,48,53,52,42,52,60,50,43,107

Nearest PDB structures (foldseek):
  3me9-assembly1_B  TM=5.100E-01  e=7.479E-02  Homo sapiens
  9g6k-assembly1_Lp  TM=3.354E-01  e=1.192E+00  Toxoplasma gondii

Mean predicted aligned error: 18.21 Å

Sequence (492 aa):
MAAIKRHYMGAFDIPIKRLVEPAWKRLVRAADPQHVSNLKQRFIASSGQMTTVLIGNIPEMTTEHYDRTRVDRYRYEVIGGNHTRIALQEILRDTPEKLDVASVHMHIYCGLPDDLAKRVGMAHNNVMNYSKPETTLDQLISMRASLYNKAGFTRAGDMSSVEPPAEKKTKDAWKEGLAVMLRCDGDEETKPRKQLNNRHRRSISLAEMPCAVWNGITEFAKKWEERRILGQKKTELKPTHLGFLDDDDETAKQVSTLQGLNNGELDYKEVMQTSEANKSEKKKNKQKMKAAALQKDGDGGAEELDPEGAKNDKNDGGDDESDLGGLEPEGAKKDNDDRGDEDADVDLQTENRNLLANEDGTLDKIRTSNKRKSSEQEPPSAPVRKSQRSAAHGESQYKADDFVVVPGNVNDGDDIEAWFGRVVSVNLAQKKLRLVWYVPDNQTGIYEREKSNGQSLPATTCAFRDVATTVVFDKDMTLPVEEWVKATNACR